Protein AF-A0A483AC85-F1 (afdb_monomer_lite)

Radius of gyration: 26.92 Å; chains: 1; bounding box: 68×58×77 Å

Sequence (486 aa):
MGDYDSNESYTQRDALREAYIDTEINDFSIRAGKQQVVWGTADGIKLLDAINPTDCSEMAQNQMEDSRIPVWMLNTETDTSNGGNWQFIASQSKSSHFAGMGDSSSTTASTHYSISDSGNAFVMKGVDTISGRVNGMINVVPALGSVSSAFQSNGNTNGMTMADVNDFMTGTNAGEVDQRANFAGICNAVAGLTTNAACMEHITNQATTHNGGGANVGANNANAQNLFSDTALAQWNTGKDNATQVFHYMPNATFATFDQFVGVTSKYVVDHDSTPVLSARYKNTTSDGLNYSMNVIHDNDTNPYIDTYWTNSADGSVLEETASTSAGGVYVTNNLGDGNTVGGSAGGGNAVFNMVEKLNKITQLGGSFDTANLGAIVLRGEALYQKDVMSPIVTRKDASEVDLNHGFLVNALKMVKGNRFKYVLGADMTVLTNMMVSAQFIQDRNLDYVNTGDKDATNWKYTADQATIHLTNNLNKAEKNKEFGS

Foldseek 3Di:
DDPPDQDDAQFLSPPPQDDWDWDADPQKIKIWFWYADQDDDDPPDRFVRQQFAFAPLDPDDDDRVSRTGTWTKIKIKGADPQRKIKIKMWTWAAAHHFQLDPDWQADWDLFDQVSQNVVRPDHFQLSCCPRNQANHPQNVLSLLLLLLQLVLLLPQALVQQQDFQQCLAVLHGPPDPSSSLSCLQLADDDPNRSGHQLQSQCLSQHQGGHNRPPRRGRSNCVSSYQAGDDNHSVVLVVCLQWPAGLCSLARQATSSQSQQSHSETETEAEDEDGRIKIKMKMWDADPQAKTKMKMKIWGFRSHKDKAKFKAKPPPRHTWDFDWDADPVRPGIYTATHPSQCAGSNDPDIHMYIYIYIYTHTKMKIKMKIWGPDPPQKIKIKMKMKIWFDWFWKAWSAALVRCHSNRPNDNVGTDTGTFMKMKMKIKMWGDPDPPDIDIKMKIKIATPPWDADDDSVDNTGMTTADSRHQTSRRSGHGDDRIDIDID

Structure (mmCIF, N/CA/C/O backbone):
data_AF-A0A483AC85-F1
#
_entry.id   AF-A0A483AC85-F1
#
loop_
_atom_site.group_PDB
_atom_site.id
_atom_site.type_symbol
_atom_site.label_atom_id
_atom_site.label_alt_id
_atom_site.label_comp_id
_atom_site.label_asym_id
_atom_site.label_entity_id
_atom_site.label_seq_id
_atom_site.pdbx_PDB_ins_code
_atom_site.Cartn_x
_atom_site.Cartn_y
_atom_site.Cartn_z
_atom_site.occupancy
_atom_site.B_iso_or_equiv
_atom_site.auth_seq_id
_atom_site.auth_comp_id
_atom_site.auth_asym_id
_atom_site.auth_atom_id
_atom_site.pdbx_PDB_model_num
ATOM 1 N N . MET A 1 1 ? 22.292 -1.952 16.194 1.00 28.67 1 MET A N 1
ATOM 2 C CA . MET A 1 1 ? 22.326 -1.671 17.642 1.00 28.67 1 MET A CA 1
ATOM 3 C C . MET A 1 1 ? 21.276 -0.598 17.851 1.00 28.67 1 MET A C 1
ATOM 5 O O . MET A 1 1 ? 21.547 0.537 17.490 1.00 28.67 1 MET A O 1
ATOM 9 N N . GLY A 1 2 ? 20.047 -1.000 18.183 1.00 43.19 2 GLY A N 1
ATOM 10 C CA . GLY A 1 2 ? 18.898 -0.095 18.267 1.00 43.19 2 GLY A CA 1
ATOM 11 C C . GLY A 1 2 ? 18.870 0.612 19.615 1.00 43.19 2 GLY A C 1
ATOM 12 O O . GLY A 1 2 ? 19.149 -0.026 20.631 1.00 43.19 2 GLY A O 1
ATOM 13 N N . ASP A 1 3 ? 18.555 1.905 19.602 1.00 41.94 3 ASP A N 1
ATOM 14 C CA . ASP A 1 3 ? 18.134 2.663 20.783 1.00 41.94 3 ASP A CA 1
ATOM 15 C C . ASP A 1 3 ? 16.764 2.132 21.225 1.00 41.94 3 ASP A C 1
ATOM 17 O O . ASP A 1 3 ? 15.724 2.724 20.966 1.00 41.94 3 ASP A O 1
ATOM 21 N N . TYR A 1 4 ? 16.745 0.952 21.838 1.00 54.47 4 TYR A N 1
ATOM 22 C CA . TYR A 1 4 ? 15.553 0.468 22.517 1.00 54.47 4 TYR A CA 1
ATOM 23 C C . TYR A 1 4 ? 15.566 1.052 23.926 1.00 54.47 4 TYR A C 1
ATOM 25 O O . TYR A 1 4 ? 16.209 0.508 24.826 1.00 54.47 4 TYR A O 1
ATOM 33 N N . ASP A 1 5 ? 14.897 2.192 24.097 1.00 55.06 5 ASP A N 1
ATOM 34 C CA . ASP A 1 5 ? 14.639 2.750 25.420 1.00 55.06 5 ASP A CA 1
ATOM 35 C C . ASP A 1 5 ? 13.734 1.783 26.201 1.00 55.06 5 ASP A C 1
ATOM 37 O O . ASP A 1 5 ? 12.747 1.247 25.692 1.00 55.06 5 ASP A O 1
ATOM 41 N N . SER A 1 6 ? 14.094 1.532 27.455 1.00 57.44 6 SER A N 1
ATOM 42 C CA . SER A 1 6 ? 13.319 0.697 28.367 1.00 57.44 6 SER A CA 1
ATOM 43 C C . SER A 1 6 ? 11.983 1.327 28.777 1.00 57.44 6 SER A C 1
ATOM 45 O O . SER A 1 6 ? 11.193 0.635 29.407 1.00 57.44 6 SER A O 1
ATOM 47 N N . ASN A 1 7 ? 11.744 2.610 28.462 1.00 66.19 7 ASN A N 1
ATOM 48 C CA . ASN A 1 7 ? 10.571 3.381 28.894 1.00 66.19 7 ASN A CA 1
ATOM 49 C C . ASN A 1 7 ? 9.908 4.181 27.754 1.00 66.19 7 ASN A C 1
ATOM 51 O O . ASN A 1 7 ? 9.673 5.387 27.875 1.00 66.19 7 ASN A O 1
ATOM 55 N N . GLU A 1 8 ? 9.594 3.529 26.639 1.00 75.00 8 GLU A N 1
ATOM 56 C CA . GLU A 1 8 ? 8.889 4.182 25.534 1.00 75.00 8 GLU A CA 1
ATOM 57 C C . GLU A 1 8 ? 7.401 4.395 25.867 1.00 75.00 8 GLU A C 1
ATOM 59 O O . GLU A 1 8 ? 6.689 3.479 26.273 1.00 75.00 8 GLU A O 1
ATOM 64 N N . SER A 1 9 ? 6.917 5.633 25.734 1.00 76.56 9 SER A N 1
ATOM 65 C CA . SER A 1 9 ? 5.514 5.961 26.016 1.00 76.56 9 SER A CA 1
ATOM 66 C C . SER A 1 9 ? 4.583 5.439 24.923 1.00 76.56 9 SER A C 1
ATOM 68 O O . SER A 1 9 ? 4.908 5.522 23.745 1.00 76.56 9 SER A O 1
ATOM 70 N N . TYR A 1 10 ? 3.378 5.013 25.306 1.00 78.69 10 TYR A N 1
ATOM 71 C CA . TYR A 1 10 ? 2.365 4.450 24.402 1.00 78.69 10 TYR A CA 1
ATOM 72 C C . TYR A 1 10 ? 2.801 3.173 23.665 1.00 78.69 10 TYR A C 1
ATOM 74 O O . TYR A 1 10 ? 2.290 2.872 22.589 1.00 78.69 10 TYR A O 1
ATOM 82 N N . THR A 1 11 ? 3.680 2.390 24.285 1.00 78.44 11 THR A N 1
ATOM 83 C CA . THR A 1 11 ? 4.000 1.010 23.898 1.00 78.44 11 THR A CA 1
ATOM 84 C C . THR A 1 11 ? 3.819 0.091 25.105 1.00 78.44 11 THR A C 1
ATOM 86 O O . THR A 1 11 ? 3.466 0.533 26.205 1.00 78.44 11 THR A O 1
ATOM 89 N N . GLN A 1 12 ? 4.073 -1.206 24.948 1.00 74.56 12 GLN A N 1
ATOM 90 C CA . GLN A 1 12 ? 4.063 -2.138 26.077 1.00 74.56 12 GLN A CA 1
ATOM 91 C C . GLN A 1 12 ? 5.103 -1.796 27.152 1.00 74.56 12 GLN A C 1
ATOM 93 O O . GLN A 1 12 ? 4.913 -2.159 28.315 1.00 74.56 12 GLN A O 1
ATOM 98 N N . ARG A 1 13 ? 6.155 -1.056 26.782 1.00 78.12 13 ARG A N 1
ATOM 99 C CA . ARG A 1 13 ? 7.270 -0.642 27.648 1.00 78.12 13 ARG A CA 1
ATOM 100 C C . ARG A 1 13 ? 6.996 0.660 28.403 1.00 78.12 13 ARG A C 1
ATOM 102 O O . ARG A 1 13 ? 7.881 1.180 29.074 1.00 78.12 13 ARG A O 1
ATOM 109 N N . ASP A 1 14 ? 5.780 1.188 28.316 1.00 81.00 14 ASP A N 1
ATOM 110 C CA . ASP A 1 14 ? 5.407 2.418 29.000 1.00 81.00 14 ASP A CA 1
ATOM 111 C C . ASP A 1 14 ? 5.439 2.237 30.525 1.00 81.00 14 ASP A C 1
ATOM 113 O O . ASP A 1 14 ? 4.661 1.471 31.099 1.00 81.00 14 ASP A O 1
ATOM 117 N N . ALA A 1 15 ? 6.327 2.977 31.192 1.00 82.44 15 ALA A N 1
ATOM 118 C CA . ALA A 1 15 ? 6.498 2.920 32.641 1.00 82.44 15 ALA A CA 1
ATOM 119 C C . ALA A 1 15 ? 5.244 3.355 33.421 1.00 82.44 15 ALA A C 1
ATOM 121 O O . ALA A 1 15 ? 5.059 2.942 34.567 1.00 82.44 15 ALA A O 1
ATOM 122 N N . LEU A 1 16 ? 4.382 4.191 32.828 1.00 86.50 16 LEU A N 1
ATOM 123 C CA . LEU A 1 16 ? 3.152 4.667 33.452 1.00 86.50 16 LEU A CA 1
ATOM 124 C C . LEU A 1 16 ? 1.940 4.094 32.723 1.00 86.50 16 LEU A C 1
ATOM 126 O O . LEU A 1 16 ? 1.344 4.756 31.874 1.00 86.50 16 LEU A O 1
ATOM 130 N N . ARG A 1 17 ? 1.542 2.873 33.080 1.00 87.44 17 ARG A N 1
ATOM 131 C CA . ARG A 1 17 ? 0.379 2.222 32.464 1.00 87.44 17 ARG A CA 1
ATOM 132 C C . ARG A 1 17 ? -0.955 2.730 33.004 1.00 87.44 17 ARG A C 1
ATOM 134 O O . ARG A 1 17 ? -1.887 2.905 32.229 1.00 87.44 17 ARG A O 1
ATOM 141 N N . GLU A 1 18 ? -1.044 3.028 34.296 1.00 90.38 18 GLU A N 1
ATOM 142 C CA . GLU A 1 18 ? -2.276 3.526 34.914 1.00 90.38 18 GLU A CA 1
ATOM 143 C C . GLU A 1 18 ? -1.994 4.664 35.896 1.00 90.38 18 GLU A C 1
ATOM 145 O O . GLU A 1 18 ? -1.106 4.579 36.743 1.00 90.38 18 GLU A O 1
ATOM 150 N N . ALA A 1 19 ? -2.752 5.750 35.761 1.00 94.69 19 ALA A N 1
ATOM 151 C CA . ALA A 1 19 ? -2.734 6.900 36.656 1.00 94.69 19 ALA A CA 1
ATOM 152 C C . ALA A 1 19 ? -4.064 7.638 36.536 1.00 94.69 19 ALA A C 1
ATOM 154 O O . ALA A 1 19 ? -4.281 8.383 35.578 1.00 94.69 19 ALA A O 1
ATOM 155 N N . TYR A 1 20 ? -4.957 7.432 37.499 1.00 95.56 20 TYR A N 1
ATOM 156 C CA . TYR A 1 20 ? -6.300 7.996 37.463 1.00 95.56 20 TYR A CA 1
ATOM 157 C C . TYR A 1 20 ? -6.810 8.370 38.853 1.00 95.56 20 TYR A C 1
ATOM 159 O O . TYR A 1 20 ? -6.280 7.938 39.878 1.00 95.56 20 TYR A O 1
ATOM 167 N N . ILE A 1 21 ? -7.844 9.206 38.861 1.00 95.56 21 ILE A N 1
ATOM 168 C CA . ILE A 1 21 ? -8.606 9.586 40.045 1.00 95.56 21 ILE A CA 1
ATOM 169 C C . ILE A 1 21 ? -10.037 9.100 39.847 1.00 95.56 21 ILE A C 1
ATOM 171 O O . ILE A 1 21 ? -10.634 9.355 38.798 1.00 95.56 21 ILE A O 1
ATOM 175 N N . ASP A 1 22 ? -10.564 8.451 40.881 1.00 96.06 22 ASP A N 1
ATOM 176 C CA . ASP A 1 22 ? -11.950 8.007 40.963 1.00 96.06 22 ASP A CA 1
ATOM 177 C C . ASP A 1 22 ? -12.739 8.932 41.891 1.00 96.06 22 ASP A C 1
ATOM 179 O O . ASP A 1 22 ? -12.272 9.319 42.966 1.00 96.06 22 ASP A O 1
ATOM 183 N N . THR A 1 23 ? -13.948 9.296 41.479 1.00 95.69 23 THR A N 1
ATOM 184 C CA . THR A 1 23 ? -14.898 10.042 42.302 1.00 95.69 23 THR A CA 1
ATOM 185 C C . THR A 1 23 ? -16.325 9.609 41.994 1.00 95.69 23 THR A C 1
ATOM 187 O O . THR A 1 23 ? -16.600 9.043 40.939 1.00 95.69 23 THR A O 1
ATOM 190 N N . GLU A 1 24 ? -17.235 9.879 42.919 1.00 94.25 24 GLU A N 1
ATOM 191 C CA . GLU A 1 24 ? -18.652 9.577 42.770 1.00 94.25 24 GLU A CA 1
ATOM 192 C C . GLU A 1 24 ? -19.457 10.856 43.000 1.00 94.25 24 GLU A C 1
ATOM 194 O O . GLU A 1 24 ? -19.288 11.535 44.017 1.00 94.25 24 GLU A O 1
ATOM 199 N N . ILE A 1 25 ? -20.289 11.230 42.027 1.00 92.56 25 ILE A N 1
ATOM 200 C CA . ILE A 1 25 ? -21.080 12.463 42.060 1.00 92.56 25 ILE A CA 1
ATOM 201 C C . ILE A 1 25 ? -22.480 12.158 41.529 1.00 92.56 25 ILE A C 1
ATOM 203 O O . ILE A 1 25 ? -22.630 11.836 40.357 1.00 92.56 25 ILE A O 1
ATOM 207 N N . ASN A 1 26 ? -23.511 12.340 42.360 1.00 89.81 26 ASN A N 1
ATOM 208 C CA . ASN A 1 26 ? -24.923 12.186 41.974 1.00 89.81 26 ASN A CA 1
ATOM 209 C C . ASN A 1 26 ? -25.222 10.851 41.255 1.00 89.81 26 ASN A C 1
ATOM 211 O O . ASN A 1 26 ? -25.798 10.867 40.170 1.00 89.81 26 ASN A O 1
ATOM 215 N N . ASP A 1 27 ? -24.795 9.723 41.833 1.00 90.25 27 ASP A N 1
ATOM 216 C CA . ASP A 1 27 ? -24.953 8.365 41.276 1.00 90.25 27 ASP A CA 1
ATOM 217 C C . ASP A 1 27 ? -24.183 8.107 39.960 1.00 90.25 27 ASP A C 1
ATOM 219 O O . ASP A 1 27 ? -24.434 7.125 39.253 1.00 90.25 27 ASP A O 1
ATOM 223 N N . PHE A 1 28 ? -23.226 8.979 39.624 1.00 94.25 28 PHE A N 1
ATOM 224 C CA . PHE A 1 28 ? -22.227 8.727 38.588 1.00 94.25 28 PHE A CA 1
ATOM 225 C C . PHE A 1 28 ? -20.891 8.360 39.219 1.00 94.25 28 PHE A C 1
ATOM 227 O O . PHE A 1 28 ? -20.323 9.151 39.975 1.00 94.25 28 PHE A O 1
ATOM 234 N N . SER A 1 29 ? -20.351 7.208 38.832 1.00 96.25 29 SER A N 1
ATOM 235 C CA . SER A 1 29 ? -18.945 6.874 39.040 1.00 96.25 29 SER A CA 1
ATOM 236 C C . SER A 1 29 ? -18.124 7.500 37.918 1.00 96.25 29 SER A C 1
ATOM 238 O O . SER A 1 29 ? -18.430 7.321 36.740 1.00 96.25 29 SER A O 1
ATOM 240 N N . ILE A 1 30 ? -17.109 8.281 38.269 1.00 97.06 30 ILE A N 1
ATOM 241 C CA . ILE A 1 30 ? -16.273 9.014 37.322 1.00 97.06 30 ILE A CA 1
ATOM 242 C C . ILE A 1 30 ? -14.818 8.626 37.560 1.00 97.06 30 ILE A C 1
ATOM 244 O O . ILE A 1 30 ? -14.280 8.868 38.639 1.00 97.06 30 ILE A O 1
ATOM 248 N N . ARG A 1 31 ? -14.166 8.107 36.518 1.00 97.44 31 ARG A N 1
ATOM 249 C CA . ARG A 1 31 ? -12.727 7.851 36.471 1.00 97.44 31 ARG A CA 1
ATOM 250 C C . ARG A 1 31 ? -12.073 8.733 35.420 1.00 97.44 31 ARG A C 1
ATOM 252 O O . ARG A 1 31 ? -12.373 8.625 34.230 1.00 97.44 31 ARG A O 1
ATOM 259 N N . ALA A 1 32 ? -11.138 9.577 35.840 1.00 97.12 32 ALA A N 1
ATOM 260 C CA . ALA A 1 32 ? -10.384 10.452 34.948 1.00 97.12 32 ALA A CA 1
ATOM 261 C C . ALA A 1 32 ? -8.882 10.182 35.068 1.00 97.12 32 ALA A C 1
ATOM 263 O O . ALA A 1 32 ? -8.320 10.247 36.162 1.00 97.12 32 ALA A O 1
ATOM 264 N N . GLY A 1 33 ? -8.223 9.903 33.943 1.00 96.38 33 GLY A N 1
ATOM 265 C CA . GLY A 1 33 ? -6.782 9.654 33.906 1.00 96.38 33 GLY A CA 1
ATOM 266 C C . GLY A 1 33 ? -6.359 8.668 32.824 1.00 96.38 33 GLY A C 1
ATOM 267 O O . GLY A 1 33 ? -7.140 8.345 31.928 1.00 96.38 33 GLY A O 1
ATOM 268 N N . LYS A 1 34 ? -5.112 8.205 32.901 1.00 95.31 34 LYS A N 1
ATOM 269 C CA . LYS A 1 34 ? -4.565 7.164 32.030 1.00 95.31 34 LYS A CA 1
ATOM 270 C C . LYS A 1 34 ? -5.014 5.798 32.534 1.00 95.31 34 LYS A C 1
ATOM 272 O O . LYS A 1 34 ? -4.749 5.455 33.685 1.00 95.31 34 LYS A O 1
ATOM 277 N N . GLN A 1 35 ? -5.730 5.062 31.694 1.00 93.31 35 GLN A N 1
ATOM 278 C CA . GLN A 1 35 ? -6.393 3.811 32.066 1.00 93.31 35 GLN A CA 1
ATOM 279 C C . GLN A 1 35 ? -6.644 2.935 30.829 1.00 93.31 35 GLN A C 1
ATOM 281 O O . GLN A 1 35 ? -6.455 3.362 29.682 1.00 93.31 35 GLN A O 1
ATOM 286 N N . GLN A 1 36 ? -7.093 1.707 31.075 1.00 90.56 36 GLN A N 1
ATOM 287 C CA . GLN A 1 36 ? -7.540 0.762 30.057 1.00 90.56 36 GLN A CA 1
ATOM 288 C C . GLN A 1 36 ? -9.007 0.396 30.294 1.00 90.56 36 GLN A C 1
ATOM 290 O O . GLN A 1 36 ? -9.450 0.292 31.436 1.00 90.56 36 GLN A O 1
ATOM 295 N N . VAL A 1 37 ? -9.758 0.198 29.214 1.00 89.62 37 VAL A N 1
ATOM 296 C CA . VAL A 1 37 ? -11.157 -0.226 29.247 1.00 89.62 37 VAL A CA 1
ATOM 297 C C . VAL A 1 37 ? -11.317 -1.477 28.397 1.00 89.62 37 VAL A C 1
ATOM 299 O O . VAL A 1 37 ? -10.877 -1.535 27.251 1.00 89.62 37 VAL A O 1
ATOM 302 N N . VAL A 1 38 ? -11.979 -2.474 28.979 1.00 87.75 38 VAL A N 1
ATOM 303 C CA . VAL A 1 38 ? -12.260 -3.761 28.344 1.00 87.75 38 VAL A CA 1
ATOM 304 C C . VAL A 1 38 ? -13.768 -3.924 28.220 1.00 87.75 38 VAL A C 1
ATOM 306 O O . VAL A 1 38 ? -14.510 -3.842 29.206 1.00 87.75 38 VAL A O 1
ATOM 309 N N . TRP A 1 39 ? -14.228 -4.115 26.991 1.00 87.44 39 TRP A N 1
ATOM 310 C CA . TRP A 1 39 ? -15.631 -4.353 26.658 1.00 87.44 39 TRP A CA 1
ATOM 311 C C . TRP A 1 39 ? -15.868 -5.758 26.112 1.00 87.44 39 TRP A C 1
ATOM 313 O O . TRP A 1 39 ? -16.987 -6.255 26.229 1.00 87.44 39 TRP A O 1
ATOM 323 N N . GLY A 1 40 ? -14.836 -6.376 25.540 1.00 77.75 40 GLY A N 1
ATOM 324 C CA . GLY A 1 40 ? -14.834 -7.760 25.104 1.00 77.75 40 GLY A CA 1
ATOM 325 C C . GLY A 1 40 ? -14.760 -8.743 26.271 1.00 77.75 40 GLY A C 1
ATOM 326 O O . GLY A 1 40 ? -14.269 -8.458 27.360 1.00 77.75 40 GLY A O 1
ATOM 327 N N . THR A 1 41 ? -15.277 -9.924 25.999 1.00 70.94 41 THR A N 1
ATOM 328 C CA . THR A 1 41 ? -15.387 -11.112 26.849 1.00 70.94 41 THR A CA 1
ATOM 329 C C . THR A 1 41 ? -14.900 -12.367 26.119 1.00 70.94 41 THR A C 1
ATOM 331 O O . THR A 1 41 ? -14.647 -13.383 26.765 1.00 70.94 41 THR A O 1
ATOM 334 N N . ALA A 1 42 ? -14.774 -12.306 24.789 1.00 63.16 42 ALA A N 1
ATOM 335 C CA . ALA A 1 42 ? -14.264 -13.383 23.955 1.00 63.16 42 ALA A CA 1
ATOM 336 C C . ALA A 1 42 ? -12.763 -13.622 24.163 1.00 63.16 42 ALA A C 1
ATOM 338 O O . ALA A 1 42 ? -11.972 -12.683 24.259 1.00 63.16 42 ALA A O 1
ATOM 339 N N . ASP A 1 43 ? -12.381 -14.898 24.189 1.00 59.44 43 ASP A N 1
ATOM 340 C CA . ASP A 1 43 ? -10.986 -15.325 24.258 1.00 59.44 43 ASP A CA 1
ATOM 341 C C . ASP A 1 43 ? -10.365 -15.365 22.847 1.00 59.44 43 ASP A C 1
ATOM 343 O O . ASP A 1 43 ? -11.032 -15.661 21.854 1.00 59.44 43 ASP A O 1
ATOM 347 N N . GLY A 1 44 ? -9.082 -15.032 22.733 1.00 58.84 44 GLY A N 1
ATOM 348 C CA . GLY A 1 44 ? -8.321 -15.106 21.480 1.00 58.84 44 GLY A CA 1
ATOM 349 C C . GLY A 1 44 ? -8.565 -14.004 20.432 1.00 58.84 44 GLY A C 1
ATOM 350 O O . GLY A 1 44 ? -7.803 -13.937 19.466 1.00 58.84 44 GLY A O 1
ATOM 351 N N . ILE A 1 45 ? -9.553 -13.108 20.585 1.00 68.62 45 ILE A N 1
ATOM 352 C CA . ILE A 1 45 ? -9.740 -11.944 19.692 1.00 68.62 45 ILE A CA 1
ATOM 353 C C . ILE A 1 45 ? -10.242 -10.693 20.431 1.00 68.62 45 ILE A C 1
ATOM 355 O O . ILE A 1 45 ? -11.178 -10.741 21.220 1.00 68.62 45 ILE A O 1
ATOM 359 N N . LYS A 1 46 ? -9.651 -9.531 20.119 1.00 74.25 46 LYS A N 1
ATOM 360 C CA . LYS A 1 46 ? -10.157 -8.216 20.544 1.00 74.25 46 LYS A CA 1
ATOM 361 C C . LYS A 1 46 ? -11.246 -7.773 19.571 1.00 74.25 46 LYS A C 1
ATOM 363 O O . LYS A 1 46 ? -10.936 -7.235 18.508 1.00 74.25 46 LYS A O 1
ATOM 368 N N . LEU A 1 47 ? -12.510 -8.043 19.903 1.00 80.69 47 LEU A N 1
ATOM 369 C CA . LEU A 1 47 ? -13.644 -7.609 19.082 1.00 80.69 47 LEU A CA 1
ATOM 370 C C . LEU A 1 47 ? -14.199 -6.270 19.569 1.00 80.69 47 LEU A C 1
ATOM 372 O O . LEU A 1 47 ? -14.073 -5.262 18.887 1.00 80.69 47 LEU A O 1
ATOM 376 N N . LEU A 1 48 ? -14.779 -6.247 20.769 1.00 85.81 48 LEU A N 1
ATOM 377 C CA . LEU A 1 48 ? -15.388 -5.042 21.343 1.00 85.81 48 LEU A CA 1
ATOM 378 C C . LEU A 1 48 ? -14.364 -4.106 22.010 1.00 85.81 48 LEU A C 1
ATOM 380 O O . LEU A 1 48 ? -14.698 -2.972 22.350 1.00 85.81 48 LEU A O 1
ATOM 384 N N . ASP A 1 49 ? -13.115 -4.556 22.150 1.00 82.44 49 ASP A N 1
ATOM 385 C CA . ASP A 1 49 ? -11.987 -3.806 22.712 1.00 82.44 49 ASP A CA 1
ATOM 386 C C . ASP A 1 49 ? -11.347 -2.866 21.681 1.00 82.44 49 ASP A C 1
ATOM 388 O O . ASP A 1 49 ? -10.183 -3.024 21.316 1.00 82.44 49 ASP A O 1
ATOM 392 N N . ALA A 1 50 ? -12.115 -1.895 21.189 1.00 84.38 50 ALA A N 1
ATOM 393 C CA . ALA A 1 50 ? -11.642 -0.952 20.171 1.00 84.38 50 ALA A CA 1
ATOM 394 C C . ALA A 1 50 ? -11.176 0.406 20.735 1.00 84.38 50 ALA A C 1
ATOM 396 O O . ALA A 1 50 ? -10.551 1.178 20.018 1.00 84.38 50 ALA A O 1
ATOM 397 N N . ILE A 1 51 ? -11.453 0.704 22.013 1.00 88.81 51 ILE A N 1
ATOM 398 C CA . ILE A 1 51 ? -11.124 2.003 22.637 1.00 88.81 51 ILE A CA 1
ATOM 399 C C . ILE A 1 51 ? -9.617 2.164 22.857 1.00 88.81 51 ILE A C 1
ATOM 401 O O . ILE A 1 51 ? -9.061 3.242 22.647 1.00 88.81 51 ILE A O 1
ATOM 405 N N . ASN A 1 52 ? -8.960 1.107 23.335 1.00 91.31 52 ASN A N 1
ATOM 406 C CA . ASN A 1 52 ? -7.525 1.109 23.580 1.00 91.31 52 ASN A CA 1
ATOM 407 C C . ASN A 1 52 ? -6.787 0.586 22.340 1.00 91.31 52 ASN A C 1
ATOM 409 O O . ASN A 1 52 ? -7.073 -0.534 21.907 1.00 91.31 52 ASN A O 1
ATOM 413 N N . PRO A 1 53 ? -5.803 1.331 21.804 1.00 91.94 53 PRO A N 1
ATOM 414 C CA . PRO A 1 53 ? -4.948 0.829 20.736 1.00 91.94 53 PRO A CA 1
ATOM 415 C C . PRO A 1 53 ? -4.156 -0.401 21.182 1.00 91.94 53 PRO A C 1
ATOM 417 O O . PRO A 1 53 ? -4.022 -0.679 22.378 1.00 91.94 53 PRO A O 1
ATOM 420 N N . THR A 1 54 ? -3.608 -1.139 20.222 1.00 89.25 54 THR A N 1
ATOM 421 C CA . THR A 1 54 ? -2.805 -2.333 20.501 1.00 89.25 54 THR A CA 1
ATOM 422 C C . THR A 1 54 ? -1.372 -2.139 20.034 1.00 89.25 54 THR A C 1
ATOM 424 O O . THR A 1 54 ? -1.115 -1.627 18.949 1.00 89.25 54 THR A O 1
ATOM 427 N N . ASP A 1 55 ? -0.426 -2.566 20.854 1.00 88.06 55 ASP A N 1
ATOM 428 C CA . ASP A 1 55 ? 0.966 -2.693 20.454 1.00 88.06 55 ASP A CA 1
ATOM 429 C C . ASP A 1 55 ? 1.176 -4.047 19.769 1.00 88.06 55 ASP A C 1
ATOM 431 O O . ASP A 1 55 ? 1.017 -5.105 20.385 1.00 88.06 55 ASP A O 1
ATOM 435 N N . CYS A 1 56 ? 1.501 -3.983 18.481 1.00 84.38 56 CYS A N 1
ATOM 436 C CA . CYS A 1 56 ? 1.671 -5.109 17.574 1.00 84.38 56 CYS A CA 1
ATOM 437 C C . CYS A 1 56 ? 3.146 -5.359 17.203 1.00 84.38 56 CYS A C 1
ATOM 439 O O . CYS A 1 56 ? 3.415 -6.053 16.220 1.00 84.38 56 CYS A O 1
ATOM 441 N N . SER A 1 57 ? 4.101 -4.786 17.942 1.00 76.50 57 SER A N 1
ATOM 442 C CA . SER A 1 57 ? 5.540 -4.968 17.690 1.00 76.50 57 SER A CA 1
ATOM 443 C C . SER A 1 57 ? 6.053 -6.375 18.044 1.00 76.50 57 SER A C 1
ATOM 445 O O . SER A 1 57 ? 7.084 -6.810 17.531 1.00 76.50 57 SER A O 1
ATOM 447 N N . GLU A 1 58 ? 5.316 -7.132 18.864 1.00 72.06 58 GLU A N 1
ATOM 448 C CA . GLU A 1 58 ? 5.722 -8.455 19.350 1.00 72.06 58 GLU A CA 1
ATOM 449 C C . GLU A 1 58 ? 4.769 -9.566 18.868 1.00 72.06 58 GLU A C 1
ATOM 451 O O . GLU A 1 58 ? 3.552 -9.476 19.005 1.00 72.06 58 GLU A O 1
ATOM 456 N N . MET A 1 59 ? 5.323 -10.639 18.281 1.00 56.56 59 MET A N 1
ATOM 457 C CA . MET A 1 59 ? 4.547 -11.600 17.476 1.00 56.56 59 MET A CA 1
ATOM 458 C C . MET A 1 59 ? 3.786 -12.675 18.280 1.00 56.56 59 MET A C 1
ATOM 460 O O . MET A 1 59 ? 2.811 -13.207 17.755 1.00 56.56 59 MET A O 1
ATOM 464 N N . ALA A 1 60 ? 4.211 -13.068 19.496 1.00 54.19 60 ALA A N 1
ATOM 465 C CA . ALA A 1 60 ? 3.615 -14.258 20.141 1.00 54.19 60 ALA A CA 1
ATOM 466 C C . ALA A 1 60 ? 3.827 -14.473 21.662 1.00 54.19 60 ALA A C 1
ATOM 468 O O . ALA A 1 60 ? 3.645 -15.603 22.110 1.00 54.19 60 ALA A O 1
ATOM 469 N N . GLN A 1 61 ? 4.230 -13.487 22.476 1.00 51.00 61 GLN A N 1
ATOM 470 C CA . GLN A 1 61 ? 4.501 -13.753 23.912 1.00 51.00 61 GLN A CA 1
ATOM 471 C C . GLN A 1 61 ? 3.665 -12.967 24.923 1.00 51.00 61 GLN A C 1
ATOM 473 O O . GLN A 1 61 ? 3.660 -13.346 26.093 1.00 51.00 61 GLN A O 1
ATOM 478 N N . ASN A 1 62 ? 2.898 -11.965 24.497 1.00 56.12 62 ASN A N 1
ATOM 479 C CA . ASN A 1 62 ? 2.170 -11.122 25.442 1.00 56.12 62 ASN A CA 1
ATOM 480 C C . ASN A 1 62 ? 0.708 -11.538 25.521 1.00 56.12 62 ASN A C 1
ATOM 482 O O . ASN A 1 62 ? 0.075 -11.847 24.508 1.00 56.12 62 ASN A O 1
ATOM 486 N N . GLN A 1 63 ? 0.172 -11.551 26.742 1.00 58.72 63 GLN A N 1
ATOM 487 C CA . GLN A 1 63 ? -1.261 -11.712 26.927 1.00 58.72 63 GLN A CA 1
ATOM 488 C C . GLN A 1 63 ? -1.972 -10.563 26.199 1.00 58.72 63 GLN A C 1
ATOM 490 O O . GLN A 1 63 ? -1.452 -9.448 26.082 1.00 58.72 63 GLN A O 1
ATOM 495 N N . MET A 1 64 ? -3.178 -10.814 25.687 1.00 63.75 64 MET A N 1
ATOM 496 C CA . MET A 1 64 ? -3.941 -9.787 24.962 1.00 63.75 64 MET A CA 1
ATOM 497 C C . MET A 1 64 ? -4.164 -8.532 25.817 1.00 63.75 64 MET A C 1
ATOM 499 O O . MET A 1 64 ? -4.252 -7.427 25.281 1.00 63.75 64 MET A O 1
ATOM 503 N N . GLU A 1 65 ? -4.199 -8.702 27.136 1.00 64.88 65 GLU A N 1
ATOM 504 C CA . GLU A 1 65 ? -4.237 -7.625 28.116 1.00 64.88 65 GLU A CA 1
ATOM 505 C C . GLU A 1 65 ? -2.979 -6.754 28.105 1.00 64.88 65 GLU A C 1
ATOM 507 O O . GLU A 1 65 ? -3.092 -5.537 27.974 1.00 64.88 65 GLU A O 1
ATOM 512 N N . ASP A 1 66 ? -1.794 -7.359 28.118 1.00 71.12 66 ASP A N 1
ATOM 513 C CA . ASP A 1 66 ? -0.521 -6.631 28.149 1.00 71.12 66 ASP A CA 1
ATOM 514 C C . ASP A 1 66 ? -0.301 -5.801 26.877 1.00 71.12 66 ASP A C 1
ATOM 516 O O . ASP A 1 66 ? 0.229 -4.687 26.935 1.00 71.12 66 ASP A O 1
ATOM 520 N N . SER A 1 67 ? -0.787 -6.298 25.734 1.00 82.88 67 SER A N 1
ATOM 521 C CA . SER A 1 67 ? -0.681 -5.608 24.441 1.00 82.88 67 SER A CA 1
ATOM 522 C C . SER A 1 67 ? -1.566 -4.363 24.296 1.00 82.88 67 SER A C 1
ATOM 524 O O . SER A 1 67 ? -1.405 -3.619 23.330 1.00 82.88 67 SER A O 1
ATOM 526 N N . ARG A 1 68 ? -2.525 -4.115 25.201 1.00 87.62 68 ARG A N 1
ATOM 527 C CA . ARG A 1 68 ? -3.343 -2.889 25.164 1.00 87.62 68 ARG A CA 1
ATOM 528 C C . ARG A 1 68 ? -2.491 -1.681 25.558 1.00 87.62 68 ARG A C 1
ATOM 530 O O . ARG A 1 68 ? -1.784 -1.716 26.560 1.00 87.62 68 ARG A O 1
ATOM 537 N N . ILE A 1 69 ? -2.603 -0.592 24.803 1.00 90.00 69 ILE A N 1
ATOM 538 C CA . ILE A 1 69 ? -1.950 0.683 25.100 1.00 90.00 69 ILE A CA 1
ATOM 539 C C . ILE A 1 69 ? -2.907 1.531 25.959 1.00 90.00 69 ILE A C 1
ATOM 541 O O . ILE A 1 69 ? -4.002 1.891 25.503 1.00 90.00 69 ILE A O 1
ATOM 545 N N . PRO A 1 70 ? -2.539 1.870 27.208 1.00 91.88 70 PRO A N 1
ATOM 546 C CA . PRO A 1 70 ? -3.356 2.735 28.049 1.00 91.88 70 PRO A CA 1
ATOM 547 C C . PRO A 1 70 ? -3.372 4.165 27.514 1.00 91.88 70 PRO A C 1
ATOM 549 O O . PRO A 1 70 ? -2.333 4.726 27.158 1.00 91.88 70 PRO A O 1
ATOM 552 N N . VAL A 1 71 ? -4.547 4.788 27.513 1.00 94.19 71 VAL A N 1
ATOM 553 C CA . VAL A 1 71 ? -4.723 6.164 27.035 1.00 94.19 71 VAL A CA 1
ATOM 554 C C . VAL A 1 71 ? -5.392 7.013 28.102 1.00 94.19 71 VAL A C 1
ATOM 556 O O . VAL A 1 71 ? -6.082 6.511 28.990 1.00 94.19 71 VAL A O 1
ATOM 559 N N . TRP A 1 72 ? -5.178 8.323 28.028 1.00 96.00 72 TRP A N 1
ATOM 560 C CA . TRP A 1 72 ? -5.903 9.258 28.877 1.00 96.00 72 TRP A CA 1
ATOM 561 C C . TRP A 1 72 ? -7.359 9.323 28.443 1.00 96.00 72 TRP A C 1
ATOM 563 O O . TRP A 1 72 ? -7.653 9.543 27.264 1.00 96.00 72 TRP A O 1
ATOM 573 N N . MET A 1 73 ? -8.264 9.162 29.400 1.00 96.75 73 MET A N 1
ATOM 574 C CA . MET A 1 73 ? -9.693 9.233 29.148 1.00 96.75 73 MET A CA 1
ATOM 575 C C . MET A 1 73 ? -10.481 9.664 30.380 1.00 96.75 73 MET A C 1
ATOM 577 O O . MET A 1 73 ? -10.034 9.515 31.523 1.00 96.75 73 MET A O 1
ATOM 581 N N . LEU A 1 74 ? -11.671 10.185 30.108 1.00 97.31 74 LEU A N 1
ATOM 582 C CA . LEU A 1 74 ? -12.755 10.341 31.060 1.00 97.31 74 LEU A CA 1
ATOM 583 C C . LEU A 1 74 ? -13.726 9.181 30.844 1.00 97.31 74 LEU A C 1
ATOM 585 O O . LEU A 1 74 ? -14.255 9.030 29.746 1.00 97.31 74 LEU A O 1
ATOM 589 N N . ASN A 1 75 ? -13.950 8.390 31.883 1.00 97.44 75 ASN A N 1
ATOM 590 C CA . ASN A 1 75 ? -14.894 7.283 31.907 1.00 97.44 75 ASN A CA 1
ATOM 591 C C . ASN A 1 75 ? -15.963 7.589 32.961 1.00 97.44 75 ASN A C 1
ATOM 593 O O . ASN A 1 75 ? -15.624 7.842 34.118 1.00 97.44 75 ASN A O 1
ATOM 597 N N . THR A 1 76 ? -17.230 7.616 32.560 1.00 97.44 76 THR A N 1
ATOM 598 C CA . THR A 1 76 ? -18.360 7.855 33.458 1.00 97.44 76 THR A CA 1
ATOM 599 C C . THR A 1 76 ? -19.362 6.717 33.368 1.00 97.44 76 THR A C 1
ATOM 601 O O . THR A 1 76 ? -19.761 6.312 32.279 1.00 97.44 76 THR A O 1
ATOM 604 N N . GLU A 1 77 ? -19.788 6.208 34.516 1.00 96.75 77 GLU A N 1
ATOM 605 C CA . GLU A 1 77 ? -20.734 5.101 34.621 1.00 96.75 77 GLU A CA 1
ATOM 606 C C . GLU A 1 77 ? -21.886 5.470 35.556 1.00 96.75 77 GLU A C 1
ATOM 608 O O . GLU A 1 77 ? -21.693 6.198 36.528 1.00 96.75 77 GLU A O 1
ATOM 613 N N . THR A 1 78 ? -23.090 4.979 35.269 1.00 96.50 78 THR A N 1
ATOM 614 C CA . THR A 1 78 ? -24.250 5.130 36.154 1.00 96.50 78 THR A CA 1
ATOM 615 C C . THR A 1 78 ? -25.175 3.929 36.039 1.00 96.50 78 THR A C 1
ATOM 617 O O . THR A 1 78 ? -25.397 3.386 34.949 1.00 96.50 78 THR A O 1
ATOM 620 N N . ASP A 1 79 ? -25.726 3.522 37.176 1.00 95.00 79 ASP A N 1
ATOM 621 C CA . ASP A 1 79 ? -26.668 2.421 37.250 1.00 95.00 79 ASP A CA 1
ATOM 622 C C . ASP A 1 79 ? -28.102 2.924 37.087 1.00 95.00 79 ASP A C 1
ATOM 624 O O . ASP A 1 79 ? -28.520 3.970 37.580 1.00 95.00 79 ASP A O 1
ATOM 628 N N . THR A 1 80 ? -28.889 2.145 36.363 1.00 92.38 80 THR A N 1
ATOM 629 C CA . THR A 1 80 ? -30.309 2.397 36.144 1.00 92.38 80 THR A CA 1
ATOM 630 C C . THR A 1 80 ? -31.136 1.616 37.158 1.00 92.38 80 THR A C 1
ATOM 632 O O . THR A 1 80 ? -30.752 0.544 37.621 1.00 92.38 80 THR A O 1
ATOM 635 N N . SER A 1 81 ? -32.331 2.114 37.475 1.00 88.00 81 SER A N 1
ATOM 636 C CA . SER A 1 81 ? -33.219 1.500 38.475 1.00 88.00 81 SER A CA 1
ATOM 637 C C . SER A 1 81 ? -33.665 0.069 38.147 1.00 88.00 81 SER A C 1
ATOM 639 O O . SER A 1 81 ? -34.158 -0.631 39.027 1.00 88.00 81 SER A O 1
ATOM 641 N N . ASN A 1 82 ? -33.501 -0.372 36.896 1.00 87.88 82 ASN A N 1
ATOM 642 C CA . ASN A 1 82 ? -33.808 -1.729 36.450 1.00 87.88 82 ASN A CA 1
ATOM 643 C C . ASN A 1 82 ? -32.598 -2.685 36.493 1.00 87.88 82 ASN A C 1
ATOM 645 O O . ASN A 1 82 ? -32.696 -3.782 35.952 1.00 87.88 82 ASN A O 1
ATOM 649 N N . GLY A 1 83 ? -31.479 -2.275 37.101 1.00 87.06 83 GLY A N 1
ATOM 650 C CA . GLY A 1 83 ? -30.254 -3.074 37.211 1.00 87.06 83 GLY A CA 1
ATOM 651 C C . GLY A 1 83 ? -29.317 -2.991 36.003 1.00 87.06 83 GLY A C 1
ATOM 652 O O . GLY A 1 83 ? -28.248 -3.596 36.031 1.00 87.06 83 GLY A O 1
ATOM 653 N N . GLY A 1 84 ? -29.678 -2.244 34.954 1.00 93.94 84 GLY A N 1
ATOM 654 C CA . GLY A 1 84 ? -28.775 -1.968 33.839 1.00 93.94 84 GLY A CA 1
ATOM 655 C C . GLY A 1 84 ? -27.745 -0.892 34.178 1.00 93.94 84 GLY A C 1
ATOM 656 O O . GLY A 1 84 ? -27.942 -0.115 35.108 1.00 93.94 84 GLY A O 1
ATOM 657 N N . ASN A 1 85 ? -26.692 -0.788 33.377 1.00 96.56 85 ASN A N 1
ATOM 658 C CA . ASN A 1 85 ? -25.602 0.164 33.570 1.00 96.56 85 ASN A CA 1
ATOM 659 C C . ASN A 1 85 ? -25.283 0.874 32.249 1.00 96.56 85 ASN A C 1
ATOM 661 O O . ASN A 1 85 ? -25.169 0.230 31.201 1.00 96.56 85 ASN A O 1
ATOM 665 N N . TRP A 1 86 ? -25.164 2.198 32.316 1.00 97.12 86 TRP A N 1
ATOM 666 C CA . TRP A 1 86 ? -24.652 3.030 31.234 1.00 97.12 86 TRP A CA 1
ATOM 667 C C . TRP A 1 86 ? -23.206 3.402 31.510 1.00 97.12 86 TRP A C 1
ATOM 669 O O . TRP A 1 86 ? -22.868 3.775 32.628 1.00 97.12 86 TRP A O 1
ATOM 679 N N . GLN A 1 87 ? -22.393 3.382 30.462 1.00 97.06 87 GLN A N 1
ATOM 680 C CA . GLN A 1 87 ? -21.020 3.853 30.467 1.00 97.06 87 GLN A CA 1
ATOM 681 C C . GLN A 1 87 ? -20.798 4.800 29.292 1.00 97.06 87 GLN A C 1
ATOM 683 O O . GLN A 1 87 ? -21.189 4.485 28.168 1.00 97.06 87 GLN A O 1
ATOM 688 N N . PHE A 1 88 ? -20.131 5.922 29.535 1.00 97.12 88 PHE A N 1
ATOM 689 C CA . PHE A 1 88 ? -19.728 6.893 28.526 1.00 97.12 88 PHE A CA 1
ATOM 690 C C . PHE A 1 88 ? -18.236 7.165 28.661 1.00 97.12 88 PHE A C 1
ATOM 692 O O . PHE A 1 88 ? -17.733 7.382 29.763 1.00 97.12 88 PHE A O 1
ATOM 699 N N . ILE A 1 89 ? -17.517 7.157 27.543 1.00 96.75 89 ILE A N 1
ATOM 700 C CA . ILE A 1 89 ? -16.074 7.379 27.529 1.00 96.75 89 ILE A CA 1
ATOM 701 C C . ILE A 1 89 ? -15.736 8.448 26.499 1.00 96.75 89 ILE A C 1
ATOM 703 O O . ILE A 1 89 ? -16.219 8.432 25.366 1.00 96.75 89 ILE A O 1
ATOM 707 N N . ALA A 1 90 ? -14.871 9.369 26.912 1.00 96.50 90 ALA A N 1
ATOM 708 C CA . ALA A 1 90 ? -14.164 10.283 26.034 1.00 96.50 90 ALA A CA 1
ATOM 709 C C . ALA A 1 90 ? -12.659 10.045 26.203 1.00 96.50 90 ALA A C 1
ATOM 711 O O . ALA A 1 90 ? -12.112 10.314 27.276 1.00 96.50 90 ALA A O 1
ATOM 712 N N . SER A 1 91 ? -11.985 9.533 25.173 1.00 94.88 91 SER A N 1
ATOM 713 C CA . SER A 1 91 ? -10.566 9.161 25.236 1.00 94.88 91 SER A CA 1
ATOM 714 C C . SER A 1 91 ? -9.715 9.861 24.183 1.00 94.88 91 SER A C 1
ATOM 716 O O . SER A 1 91 ? -10.205 10.352 23.165 1.00 94.88 91 SER A O 1
ATOM 718 N N . GLN A 1 92 ? -8.407 9.930 24.437 1.00 94.12 92 GLN A N 1
ATOM 719 C CA . GLN A 1 92 ? -7.449 10.368 23.424 1.00 94.12 92 GLN A CA 1
ATOM 720 C C . GLN A 1 92 ? -7.468 9.426 22.214 1.00 94.12 92 GLN A C 1
ATOM 722 O O . GLN A 1 92 ? -7.512 8.208 22.370 1.00 94.12 92 GLN A O 1
ATOM 727 N N . SER A 1 93 ? -7.374 10.010 21.019 1.00 92.06 93 SER A N 1
ATOM 728 C CA . SER A 1 93 ? -7.120 9.282 19.775 1.00 92.06 93 SER A CA 1
ATOM 729 C C . SER A 1 93 ? -5.636 8.942 19.669 1.00 92.06 93 SER A C 1
ATOM 731 O O . SER A 1 93 ? -4.780 9.828 19.772 1.00 92.06 93 SER A O 1
ATOM 733 N N . LYS A 1 94 ? -5.332 7.656 19.494 1.00 92.50 94 LYS A N 1
ATOM 734 C CA . LYS A 1 94 ? -3.979 7.126 19.325 1.00 92.50 94 LYS A CA 1
ATOM 735 C C . LYS A 1 94 ? -4.000 5.968 18.329 1.00 92.50 94 LYS A C 1
ATOM 737 O O . LYS A 1 94 ? -4.953 5.195 18.299 1.00 92.50 94 LYS A O 1
ATOM 742 N N . SER A 1 95 ? -2.936 5.855 17.539 1.00 92.69 95 SER A N 1
ATOM 743 C CA . SER A 1 95 ? -2.706 4.701 16.670 1.00 92.69 95 SER A CA 1
ATOM 744 C C . SER A 1 95 ? -2.284 3.484 17.486 1.00 92.69 95 SER A C 1
ATOM 746 O O . SER A 1 95 ? -1.650 3.615 18.534 1.00 92.69 95 SER A O 1
ATOM 748 N N . SER A 1 96 ? -2.589 2.300 16.967 1.00 91.88 96 SER A N 1
ATOM 749 C CA . SER A 1 96 ? -1.894 1.069 17.332 1.00 91.88 96 SER A CA 1
ATOM 750 C C . SER A 1 96 ? -0.424 1.181 16.919 1.00 91.88 96 SER A C 1
ATOM 752 O O . SER A 1 96 ? -0.098 1.846 15.929 1.00 91.88 96 SER A O 1
ATOM 754 N N . HIS A 1 97 ? 0.465 0.567 17.696 1.00 89.50 97 HIS A N 1
ATOM 755 C CA . HIS A 1 97 ? 1.903 0.612 17.445 1.00 89.50 97 HIS A CA 1
ATOM 756 C C . HIS A 1 97 ? 2.311 -0.578 16.574 1.00 89.50 97 HIS A C 1
ATOM 758 O O . HIS A 1 97 ? 2.050 -1.728 16.925 1.00 89.50 97 HIS A O 1
ATOM 764 N N . PHE A 1 98 ? 2.951 -0.303 15.439 1.00 88.50 98 PHE A N 1
ATOM 765 C CA . PHE A 1 98 ? 3.482 -1.312 14.528 1.00 88.50 98 PHE A CA 1
ATOM 766 C C . PHE A 1 98 ? 4.963 -1.025 14.290 1.00 88.50 98 PHE A C 1
ATOM 768 O O . PHE A 1 98 ? 5.311 0.093 13.918 1.00 88.50 98 PHE A O 1
ATOM 775 N N . ALA A 1 99 ? 5.819 -2.036 14.459 1.00 87.38 99 ALA A N 1
ATOM 776 C CA . ALA A 1 99 ? 7.245 -1.920 14.159 1.00 87.38 99 ALA A CA 1
ATOM 777 C C . ALA A 1 99 ? 7.448 -1.505 12.693 1.00 87.38 99 ALA A C 1
ATOM 779 O O . ALA A 1 99 ? 6.986 -2.210 11.794 1.00 87.38 99 ALA A O 1
ATOM 780 N N . GLY A 1 100 ? 8.114 -0.371 12.459 1.00 85.81 100 GLY A N 1
ATOM 781 C CA . GLY A 1 100 ? 8.298 0.230 11.132 1.00 85.81 100 GLY A CA 1
ATOM 782 C C . GLY A 1 100 ? 7.218 1.233 10.692 1.00 85.81 100 GLY A C 1
ATOM 783 O O . GLY A 1 100 ? 7.228 1.648 9.535 1.00 85.81 100 GLY A O 1
ATOM 784 N N . MET A 1 101 ? 6.287 1.636 11.561 1.00 88.81 101 MET A N 1
ATOM 785 C CA . MET A 1 101 ? 5.328 2.730 11.317 1.00 88.81 101 MET A CA 1
ATOM 786 C C . MET A 1 101 ? 5.346 3.743 12.469 1.00 88.81 101 MET A C 1
ATOM 788 O O . MET A 1 101 ? 5.928 3.485 13.517 1.00 88.81 101 MET A O 1
ATOM 792 N N . GLY A 1 102 ? 4.709 4.902 12.291 1.00 85.19 102 GLY A N 1
ATOM 793 C CA . GLY A 1 102 ? 4.620 5.947 13.317 1.00 85.19 102 GLY A CA 1
ATOM 794 C C . GLY A 1 102 ? 5.804 6.922 13.365 1.00 85.19 102 GLY A C 1
ATOM 795 O O . GLY A 1 102 ? 5.654 8.020 13.904 1.00 85.19 102 GLY A O 1
ATOM 796 N N . ASP A 1 103 ? 6.928 6.599 12.719 1.00 84.62 103 ASP A N 1
ATOM 797 C CA . ASP A 1 103 ? 8.086 7.491 12.607 1.00 84.62 103 ASP A CA 1
ATOM 798 C C . ASP A 1 103 ? 8.089 8.265 11.287 1.00 84.62 103 ASP A C 1
ATOM 800 O O . ASP A 1 103 ? 8.167 7.704 10.193 1.00 84.62 103 ASP A O 1
ATOM 804 N N . SER A 1 104 ? 8.046 9.596 11.374 1.00 85.75 104 SER A N 1
ATOM 805 C CA . SER A 1 104 ? 8.091 10.452 10.185 1.00 85.75 104 SER A CA 1
ATOM 806 C C . SER A 1 104 ? 9.488 10.500 9.558 1.00 85.75 104 SER A C 1
ATOM 808 O O . SER A 1 104 ? 10.491 10.742 10.225 1.00 85.75 104 SER A O 1
ATOM 810 N N . SER A 1 105 ? 9.537 10.403 8.231 1.00 85.94 105 SER A N 1
ATOM 811 C CA . SER A 1 105 ? 10.687 10.768 7.403 1.00 85.94 105 SER A CA 1
ATOM 812 C C . SER A 1 105 ? 10.255 11.852 6.416 1.00 85.94 105 SER A C 1
ATOM 814 O O . SER A 1 105 ? 10.142 11.639 5.208 1.00 85.94 105 SER A O 1
ATOM 816 N N . SER A 1 106 ? 9.919 13.020 6.970 1.00 82.75 106 SER A N 1
ATOM 817 C CA . SER A 1 106 ? 9.262 14.119 6.251 1.00 82.75 106 SER A CA 1
ATOM 818 C C . SER A 1 106 ? 10.181 14.853 5.274 1.00 82.75 106 SER A C 1
ATOM 820 O O . SER A 1 106 ? 9.703 15.595 4.415 1.00 82.75 106 SER A O 1
ATOM 822 N N . THR A 1 107 ? 11.495 14.669 5.410 1.00 89.56 107 THR A N 1
ATOM 823 C CA . THR A 1 107 ? 12.487 15.187 4.469 1.00 89.56 107 THR A CA 1
ATOM 824 C C . THR A 1 107 ? 12.497 14.317 3.224 1.00 89.56 107 THR A C 1
ATOM 826 O O . THR A 1 107 ? 12.768 13.121 3.296 1.00 89.56 107 THR A O 1
ATOM 829 N N . THR A 1 108 ? 12.246 14.942 2.079 1.00 92.19 108 THR A N 1
ATOM 830 C CA . THR A 1 108 ? 12.345 14.304 0.770 1.00 92.19 108 THR A CA 1
ATOM 831 C C . THR A 1 108 ? 13.737 13.704 0.558 1.00 92.19 108 THR A C 1
ATOM 833 O O . THR A 1 108 ? 14.732 14.428 0.619 1.00 92.19 108 THR A O 1
ATOM 836 N N . ALA A 1 109 ? 13.815 12.400 0.295 1.00 92.50 109 ALA A N 1
ATOM 837 C CA . ALA A 1 109 ? 15.079 11.693 0.108 1.00 92.50 109 ALA A CA 1
ATOM 838 C C . ALA A 1 109 ? 14.953 10.529 -0.886 1.00 92.50 109 ALA A C 1
ATOM 840 O O . ALA A 1 109 ? 13.866 10.197 -1.358 1.00 92.50 109 ALA A O 1
ATOM 841 N N . SER A 1 110 ? 16.096 9.926 -1.221 1.00 89.62 110 SER A N 1
ATOM 842 C CA . SER A 1 110 ? 16.181 8.702 -2.025 1.00 89.62 110 SER A CA 1
ATOM 843 C C . SER A 1 110 ? 16.327 7.426 -1.190 1.00 89.62 110 SER A C 1
ATOM 845 O O . SER A 1 110 ? 16.283 6.329 -1.734 1.00 89.62 110 SER A O 1
ATOM 847 N N . THR A 1 111 ? 16.524 7.556 0.126 1.00 89.62 111 THR A N 1
ATOM 848 C CA . THR A 1 111 ? 16.614 6.431 1.068 1.00 89.62 111 THR A CA 1
ATOM 849 C C . THR A 1 111 ? 16.057 6.838 2.429 1.00 89.62 111 THR A C 1
ATOM 851 O O . THR A 1 111 ? 16.258 7.967 2.877 1.00 89.62 111 THR A O 1
ATOM 854 N N . HIS A 1 112 ? 15.388 5.902 3.099 1.00 89.69 112 HIS A N 1
ATOM 855 C CA . HIS A 1 112 ? 14.678 6.111 4.362 1.00 89.69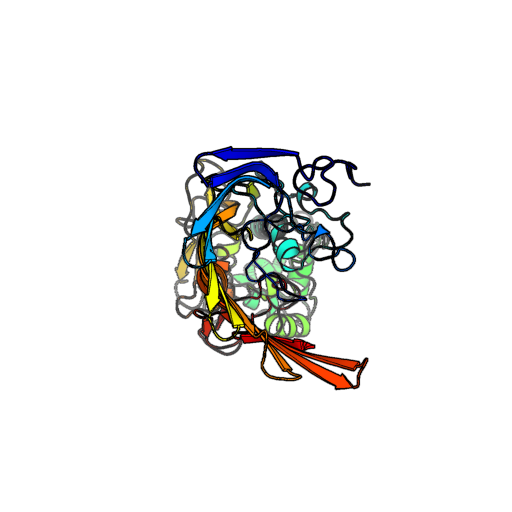 112 HIS A CA 1
ATOM 856 C C . HIS A 1 112 ? 14.919 4.944 5.338 1.00 89.69 112 HIS A C 1
ATOM 858 O O . HIS A 1 112 ? 14.001 4.398 5.941 1.00 89.69 112 HIS A O 1
ATOM 864 N N . TYR A 1 113 ? 16.172 4.509 5.503 1.00 85.25 113 TYR A N 1
ATOM 865 C CA . TYR A 1 113 ? 16.481 3.320 6.315 1.00 85.25 113 TYR A CA 1
ATOM 866 C C . TYR A 1 113 ? 16.223 3.489 7.817 1.00 85.25 113 TYR A C 1
ATOM 868 O O . TYR A 1 113 ? 16.058 2.484 8.507 1.00 85.25 113 TYR A O 1
ATOM 876 N N . SER A 1 114 ? 16.158 4.721 8.325 1.00 81.88 114 SER A N 1
ATOM 877 C CA . SER A 1 114 ? 15.925 4.989 9.748 1.00 81.88 114 SER A CA 1
ATOM 878 C C . SER A 1 114 ? 14.518 4.618 10.219 1.00 81.88 114 SER A C 1
ATOM 880 O O . SER A 1 114 ? 14.374 4.264 11.377 1.00 81.88 114 SER A O 1
ATOM 882 N N . ILE A 1 115 ? 13.512 4.651 9.336 1.00 79.75 115 ILE A N 1
ATOM 883 C CA . ILE A 1 115 ? 12.104 4.352 9.677 1.00 79.75 115 ILE A CA 1
ATOM 884 C C . ILE A 1 115 ? 11.707 2.893 9.411 1.00 79.75 115 ILE A C 1
ATOM 886 O O . ILE A 1 115 ? 10.580 2.489 9.658 1.00 79.75 115 ILE A O 1
ATOM 890 N N . SER A 1 116 ? 12.631 2.099 8.867 1.00 72.88 116 SER A N 1
ATOM 891 C CA . SER A 1 116 ? 12.374 0.705 8.482 1.00 72.88 116 SER A CA 1
ATOM 892 C C . SER A 1 116 ? 12.387 -0.277 9.648 1.00 72.88 116 SER A C 1
ATOM 894 O O . SER A 1 116 ? 12.097 -1.454 9.452 1.00 72.88 116 SER A O 1
ATOM 896 N N . ASP A 1 117 ? 12.839 0.183 10.818 1.00 73.12 117 ASP A N 1
ATOM 897 C CA . ASP A 1 117 ? 12.909 -0.599 12.050 1.00 73.12 117 ASP A CA 1
ATOM 898 C C . ASP A 1 117 ? 13.546 -1.994 11.872 1.00 73.12 117 ASP A C 1
ATOM 900 O O . ASP A 1 117 ? 13.180 -2.996 12.477 1.00 73.12 117 ASP A O 1
ATOM 904 N N . SER A 1 118 ? 14.551 -2.068 10.992 1.00 64.62 118 SER A N 1
ATOM 905 C CA . SER A 1 118 ? 15.193 -3.328 10.578 1.00 64.62 118 SER A CA 1
ATOM 906 C C . SER A 1 118 ? 15.921 -4.094 11.698 1.00 64.62 118 SER A C 1
ATOM 908 O O . SER A 1 118 ? 16.508 -5.145 11.443 1.00 64.62 118 SER A O 1
ATOM 910 N N . GLY A 1 119 ? 15.936 -3.554 12.920 1.00 65.75 119 GLY A N 1
ATOM 911 C CA . GLY A 1 119 ? 16.453 -4.214 14.114 1.00 65.75 119 GLY A CA 1
ATOM 912 C C . GLY A 1 119 ? 15.385 -4.932 14.935 1.00 65.75 119 GLY A C 1
ATOM 913 O O . GLY A 1 119 ? 15.760 -5.600 15.904 1.00 65.75 119 GLY A O 1
ATOM 914 N N . ASN A 1 120 ? 14.099 -4.770 14.612 1.00 73.00 120 ASN A N 1
ATOM 915 C CA . ASN A 1 120 ? 13.014 -5.389 15.355 1.00 73.00 120 ASN A CA 1
ATOM 916 C C . ASN A 1 120 ? 12.893 -6.877 15.010 1.00 73.00 120 ASN A C 1
ATOM 918 O O . ASN A 1 120 ? 13.149 -7.305 13.883 1.00 73.00 120 ASN A O 1
ATOM 922 N N . ALA A 1 121 ? 12.540 -7.695 16.006 1.00 73.12 121 ALA A N 1
ATOM 923 C CA . ALA A 1 121 ? 12.507 -9.152 15.851 1.00 73.12 121 ALA A CA 1
ATOM 924 C C . ALA A 1 121 ? 11.446 -9.614 14.838 1.00 73.12 121 ALA A C 1
ATOM 926 O O . ALA A 1 121 ? 11.576 -10.686 14.242 1.00 73.12 121 ALA A O 1
ATOM 927 N N . PHE A 1 122 ? 10.406 -8.805 14.648 1.00 75.44 122 PHE A N 1
ATOM 928 C CA . PHE A 1 122 ? 9.321 -9.055 13.721 1.00 75.44 122 PHE A CA 1
ATOM 929 C C . PHE A 1 122 ? 8.833 -7.740 13.109 1.00 75.44 122 PHE A C 1
ATOM 931 O O . PHE A 1 122 ? 8.616 -6.762 13.815 1.00 75.44 122 PHE A O 1
ATOM 938 N N . VAL A 1 123 ? 8.622 -7.750 11.793 1.00 84.81 123 VAL A N 1
ATOM 939 C CA . VAL A 1 123 ? 7.938 -6.689 11.048 1.00 84.81 123 VAL A CA 1
ATOM 940 C C . VAL A 1 123 ? 6.885 -7.369 10.180 1.00 84.81 123 VAL A C 1
ATOM 942 O O . VAL A 1 123 ? 7.176 -8.345 9.480 1.00 84.81 123 VAL A O 1
ATOM 945 N N . MET A 1 124 ? 5.643 -6.888 10.240 1.00 88.88 124 MET A N 1
ATOM 946 C CA . MET A 1 124 ? 4.570 -7.431 9.406 1.00 88.88 124 MET A CA 1
ATOM 947 C C . MET A 1 124 ? 4.861 -7.157 7.931 1.00 88.88 124 MET A C 1
ATOM 949 O O . MET A 1 124 ? 5.335 -6.086 7.573 1.00 88.88 124 MET A O 1
ATOM 953 N N . LYS A 1 125 ? 4.495 -8.089 7.048 1.00 92.38 125 LYS A N 1
ATOM 954 C CA . LYS A 1 125 ? 4.689 -7.933 5.598 1.00 92.38 125 LYS A CA 1
ATOM 955 C C . LYS A 1 125 ? 4.016 -6.679 5.029 1.00 92.38 125 LYS A C 1
ATOM 957 O O . LYS A 1 125 ? 4.608 -6.001 4.195 1.00 92.38 125 LYS A O 1
ATOM 962 N N . GLY A 1 126 ? 2.815 -6.345 5.503 1.00 93.12 126 GLY A N 1
ATOM 963 C CA . GLY A 1 126 ? 2.155 -5.095 5.119 1.00 93.12 126 GLY A CA 1
ATOM 964 C C . GLY A 1 126 ? 2.984 -3.856 5.455 1.00 93.12 126 GLY A C 1
ATOM 965 O O . GLY A 1 126 ? 3.118 -2.963 4.625 1.00 93.12 126 GLY A O 1
ATOM 966 N N . VAL A 1 127 ? 3.605 -3.848 6.637 1.00 92.94 127 VAL A N 1
ATOM 967 C CA . VAL A 1 127 ? 4.474 -2.757 7.094 1.00 92.94 127 VAL A CA 1
ATOM 968 C C . VAL A 1 127 ? 5.801 -2.738 6.330 1.00 92.94 127 VAL A C 1
ATOM 970 O O . VAL A 1 127 ? 6.207 -1.678 5.860 1.00 92.94 127 VAL A O 1
ATOM 973 N N . ASP A 1 128 ? 6.432 -3.897 6.093 1.00 94.00 128 ASP A N 1
ATOM 974 C CA . ASP A 1 128 ? 7.659 -3.986 5.279 1.00 94.00 128 ASP A CA 1
ATOM 975 C C . ASP A 1 128 ? 7.428 -3.470 3.850 1.00 94.00 128 ASP A C 1
ATOM 977 O O . ASP A 1 128 ? 8.306 -2.843 3.270 1.00 94.00 128 ASP A O 1
ATOM 981 N N . THR A 1 129 ? 6.220 -3.638 3.304 1.00 95.44 129 THR A N 1
ATOM 982 C CA . THR A 1 129 ? 5.836 -3.076 1.994 1.00 95.44 129 THR A CA 1
ATOM 983 C C . THR A 1 129 ? 5.741 -1.552 2.003 1.00 95.44 129 THR A C 1
ATOM 985 O O . THR A 1 129 ? 5.847 -0.923 0.955 1.00 95.44 129 THR A O 1
ATOM 988 N N . ILE A 1 130 ? 5.569 -0.923 3.162 1.00 94.88 130 ILE A N 1
ATOM 989 C CA . ILE A 1 130 ? 5.485 0.533 3.303 1.00 94.88 130 ILE A CA 1
ATOM 990 C C . ILE A 1 130 ? 6.884 1.111 3.545 1.00 94.88 130 ILE A C 1
ATOM 992 O O . ILE A 1 130 ? 7.379 1.886 2.722 1.00 94.88 130 ILE A O 1
ATOM 996 N N . SER A 1 131 ? 7.531 0.711 4.642 1.00 93.94 131 SER A N 1
ATOM 997 C CA . SER A 1 131 ? 8.750 1.343 5.175 1.00 93.94 131 SER A CA 1
ATOM 998 C C . SER A 1 131 ? 10.005 0.468 5.110 1.00 93.94 131 SER A C 1
ATOM 1000 O O . SER A 1 131 ? 11.111 0.944 5.383 1.00 93.94 131 SER A O 1
ATOM 1002 N N . GLY A 1 132 ? 9.865 -0.798 4.710 1.00 93.19 132 GLY A N 1
ATOM 1003 C CA . GLY A 1 132 ? 10.956 -1.762 4.633 1.00 93.19 132 GLY A CA 1
ATOM 1004 C C . GLY A 1 132 ? 12.128 -1.295 3.772 1.00 93.19 132 GLY A C 1
ATOM 1005 O O . GLY A 1 132 ? 11.979 -0.588 2.772 1.00 93.19 132 GLY A O 1
ATOM 1006 N N . ARG A 1 133 ? 13.344 -1.718 4.130 1.00 92.31 133 ARG A N 1
ATOM 1007 C CA . ARG A 1 133 ? 14.569 -1.296 3.415 1.00 92.31 133 ARG A CA 1
ATOM 1008 C C . ARG A 1 133 ? 14.633 -1.823 1.985 1.00 92.31 133 ARG A C 1
ATOM 1010 O O . ARG A 1 133 ? 15.153 -1.135 1.109 1.00 92.31 133 ARG A O 1
ATOM 1017 N N . VAL A 1 134 ? 14.142 -3.047 1.786 1.00 94.06 134 VAL A N 1
ATOM 1018 C CA . VAL A 1 134 ? 14.266 -3.801 0.530 1.00 94.06 134 VAL A CA 1
ATOM 1019 C C . VAL A 1 134 ? 12.965 -3.769 -0.272 1.00 94.06 134 VAL A C 1
ATOM 1021 O O . VAL A 1 134 ? 13.011 -3.551 -1.481 1.00 94.06 134 VAL A O 1
ATOM 1024 N N . ASN A 1 135 ? 11.819 -3.972 0.390 1.00 95.50 135 ASN A N 1
ATOM 1025 C CA . ASN A 1 135 ? 10.502 -4.055 -0.256 1.00 95.50 135 ASN A CA 1
ATOM 1026 C C . ASN A 1 135 ? 9.585 -2.862 0.050 1.00 95.50 135 ASN A C 1
ATOM 1028 O O . ASN A 1 135 ? 8.471 -2.816 -0.469 1.00 95.50 135 ASN A O 1
ATOM 1032 N N . GLY A 1 136 ? 10.029 -1.909 0.872 1.00 95.56 136 GLY A N 1
ATOM 1033 C CA . GLY A 1 136 ? 9.228 -0.747 1.232 1.00 95.56 136 GLY A CA 1
ATOM 1034 C C . GLY A 1 136 ? 9.107 0.216 0.068 1.00 95.56 136 GLY A C 1
ATOM 1035 O O . GLY A 1 136 ? 10.123 0.654 -0.475 1.00 95.56 136 GLY A O 1
ATOM 1036 N N . MET A 1 137 ? 7.879 0.589 -0.287 1.00 96.19 137 MET A N 1
ATOM 1037 C CA . MET A 1 137 ? 7.588 1.549 -1.353 1.00 96.19 137 MET A CA 1
ATOM 1038 C C . MET A 1 137 ? 8.332 2.874 -1.154 1.00 96.19 137 MET A C 1
ATOM 1040 O O . MET A 1 137 ? 8.789 3.460 -2.134 1.00 96.19 137 MET A O 1
ATOM 1044 N N . ILE A 1 138 ? 8.559 3.286 0.099 1.00 95.69 138 ILE A N 1
ATOM 1045 C CA . ILE A 1 138 ? 9.347 4.481 0.427 1.00 95.69 138 ILE A CA 1
ATOM 1046 C C . ILE A 1 138 ? 10.814 4.400 -0.040 1.00 95.69 138 ILE A C 1
ATOM 1048 O O . ILE A 1 138 ? 11.457 5.417 -0.238 1.00 95.69 138 ILE A O 1
ATOM 1052 N N . ASN A 1 139 ? 11.380 3.205 -0.224 1.00 96.19 139 ASN A N 1
ATOM 1053 C CA . ASN A 1 139 ? 12.748 3.025 -0.732 1.00 96.19 139 ASN A CA 1
ATOM 1054 C C . ASN A 1 139 ? 12.752 2.532 -2.186 1.00 96.19 139 ASN A C 1
ATOM 1056 O O . ASN A 1 139 ? 13.612 2.911 -2.977 1.00 96.19 139 ASN A O 1
ATOM 1060 N N . VAL A 1 140 ? 11.773 1.705 -2.551 1.00 97.62 140 VAL A N 1
ATOM 1061 C CA . VAL A 1 140 ? 11.620 1.131 -3.890 1.00 97.62 140 VAL A CA 1
ATOM 1062 C C . VAL A 1 140 ? 11.336 2.203 -4.942 1.00 97.62 140 VAL A C 1
ATOM 1064 O O . VAL A 1 140 ? 11.928 2.150 -6.018 1.00 97.62 140 VAL A O 1
ATOM 1067 N N . VAL A 1 141 ? 10.469 3.181 -4.655 1.00 97.88 141 VAL A N 1
ATOM 1068 C CA . VAL A 1 141 ? 10.104 4.213 -5.640 1.00 97.88 141 VAL A CA 1
ATOM 1069 C C . VAL A 1 141 ? 11.307 5.093 -6.011 1.00 97.88 141 VAL A C 1
ATOM 1071 O O . VAL A 1 141 ? 11.602 5.195 -7.201 1.00 97.88 141 VAL A O 1
ATOM 1074 N N . PRO A 1 142 ? 12.088 5.652 -5.065 1.00 97.56 142 PRO A N 1
ATOM 1075 C CA . PRO A 1 142 ? 13.324 6.348 -5.424 1.00 97.56 142 PRO A CA 1
ATOM 1076 C C . PRO A 1 142 ? 14.366 5.468 -6.122 1.00 97.56 142 PRO A C 1
ATOM 1078 O O . PRO A 1 142 ? 15.053 5.932 -7.032 1.00 97.56 142 PRO A O 1
ATOM 1081 N N . ALA A 1 143 ? 14.476 4.189 -5.748 1.00 97.94 143 ALA A N 1
ATOM 1082 C CA . ALA A 1 143 ? 15.380 3.260 -6.423 1.00 97.94 143 ALA A CA 1
ATOM 1083 C C . ALA A 1 143 ? 14.964 3.022 -7.891 1.00 97.94 143 ALA A C 1
ATOM 1085 O O . ALA A 1 143 ? 15.823 2.989 -8.774 1.00 97.94 143 ALA A O 1
ATOM 1086 N N . LEU A 1 144 ? 13.658 2.961 -8.181 1.00 97.94 144 LEU A N 1
ATOM 1087 C CA . LEU A 1 144 ? 13.125 2.969 -9.549 1.00 97.94 144 LEU A CA 1
ATOM 1088 C C . LEU A 1 144 ? 13.490 4.265 -10.295 1.00 97.94 144 LEU A C 1
ATOM 1090 O O . LEU A 1 144 ? 13.780 4.230 -11.494 1.00 97.94 144 LEU A O 1
ATOM 1094 N N . GLY A 1 145 ? 13.555 5.400 -9.596 1.00 96.81 145 GLY A N 1
ATOM 1095 C CA . GLY A 1 145 ? 14.056 6.652 -10.163 1.00 96.81 145 GLY A CA 1
ATOM 1096 C C . GLY A 1 145 ? 15.529 6.616 -10.541 1.00 96.81 145 GLY A C 1
ATOM 1097 O O . GLY A 1 145 ? 15.898 7.159 -11.578 1.00 96.81 145 GLY A O 1
ATOM 1098 N N . SER A 1 146 ? 16.372 5.923 -9.773 1.00 96.62 146 SER A N 1
ATOM 1099 C CA . SER A 1 146 ? 17.770 5.684 -10.160 1.00 96.62 146 SER A CA 1
ATOM 1100 C C . SER A 1 146 ? 17.868 4.859 -11.448 1.00 96.62 146 SER A C 1
ATOM 1102 O O . SER A 1 146 ? 18.682 5.178 -12.316 1.00 96.62 146 SER A O 1
ATOM 1104 N N . VAL A 1 147 ? 17.007 3.846 -11.619 1.00 97.69 147 VAL A N 1
ATOM 1105 C CA . VAL A 1 147 ? 16.913 3.080 -12.879 1.00 97.69 147 VAL A CA 1
ATOM 1106 C C . VAL A 1 147 ? 16.456 3.961 -14.034 1.00 97.69 147 VAL A C 1
ATOM 1108 O O . VAL A 1 147 ? 17.043 3.934 -15.115 1.00 97.69 147 VAL A O 1
ATOM 1111 N N . SER A 1 148 ? 15.467 4.809 -13.784 1.00 97.00 148 SER A N 1
ATOM 1112 C CA . SER A 1 148 ? 14.963 5.773 -14.758 1.00 97.00 148 SER A CA 1
ATOM 1113 C C . SER A 1 148 ? 16.044 6.760 -15.209 1.00 97.00 148 SER A C 1
ATOM 1115 O O . SER A 1 148 ? 16.244 6.950 -16.408 1.00 97.00 148 SER A O 1
ATOM 1117 N N . SER A 1 149 ? 16.816 7.314 -14.269 1.00 95.69 149 SER A N 1
ATOM 1118 C CA . SER A 1 149 ? 17.964 8.186 -14.550 1.00 95.69 149 SER A CA 1
ATOM 1119 C C . SER A 1 149 ? 19.064 7.472 -15.345 1.00 95.69 149 SER A C 1
ATOM 1121 O O . SER A 1 149 ? 19.700 8.080 -16.210 1.00 95.69 149 SER A O 1
ATOM 1123 N N . ALA A 1 150 ? 19.284 6.175 -15.101 1.00 95.75 150 ALA A N 1
ATOM 1124 C CA . ALA A 1 150 ? 20.215 5.377 -15.896 1.00 95.75 150 ALA A CA 1
ATOM 1125 C C . ALA A 1 150 ? 19.725 5.234 -17.345 1.00 95.75 150 ALA A C 1
ATOM 1127 O O . ALA A 1 150 ? 20.493 5.480 -18.274 1.00 95.75 150 ALA A O 1
ATOM 1128 N N . PHE A 1 151 ? 18.446 4.927 -17.572 1.00 96.12 151 PHE A N 1
ATOM 1129 C CA . PHE A 1 151 ? 17.884 4.901 -18.926 1.00 96.12 151 PHE A CA 1
ATOM 1130 C C . PHE A 1 151 ? 17.935 6.272 -19.610 1.00 96.12 151 PHE A C 1
ATOM 1132 O O . PHE A 1 151 ? 18.306 6.345 -20.782 1.00 96.12 151 PHE A O 1
ATOM 1139 N N . GLN A 1 152 ? 17.644 7.361 -18.893 1.00 94.56 152 GLN A N 1
ATOM 1140 C CA . GLN A 1 152 ? 17.755 8.730 -19.414 1.00 94.56 152 GLN A CA 1
ATOM 1141 C C . GLN A 1 152 ? 19.187 9.046 -19.867 1.00 94.56 152 GLN A C 1
ATOM 1143 O O . GLN A 1 152 ? 19.403 9.511 -20.986 1.00 94.56 152 GLN A O 1
ATOM 1148 N N . SER A 1 153 ? 20.183 8.695 -19.048 1.00 93.12 153 SER A N 1
ATOM 1149 C CA . SER A 1 153 ? 21.609 8.856 -19.383 1.00 93.12 153 SER A CA 1
ATOM 1150 C C . SER A 1 153 ? 22.025 8.068 -20.630 1.00 93.12 153 SER A C 1
ATOM 1152 O O . SER A 1 153 ? 23.026 8.391 -21.264 1.00 93.12 153 SER A O 1
ATOM 1154 N N . ASN A 1 154 ? 21.248 7.046 -20.991 1.00 93.25 154 ASN A N 1
ATOM 1155 C CA . ASN A 1 154 ? 21.455 6.190 -22.153 1.00 93.25 154 ASN A CA 1
ATOM 1156 C C . ASN A 1 154 ? 20.420 6.437 -23.272 1.00 93.25 154 ASN A C 1
ATOM 1158 O O . ASN A 1 154 ? 20.165 5.552 -24.089 1.00 93.25 154 ASN A O 1
ATOM 1162 N N . GLY A 1 155 ? 19.844 7.642 -23.335 1.00 91.75 155 GLY A N 1
ATOM 1163 C CA . GLY A 1 155 ? 19.039 8.106 -24.469 1.00 91.75 155 GLY A CA 1
ATOM 1164 C C . GLY A 1 155 ? 17.525 7.942 -24.323 1.00 91.75 155 GLY A C 1
ATOM 1165 O O . GLY A 1 155 ? 16.810 8.167 -25.300 1.00 91.75 155 GLY A O 1
ATOM 1166 N N . ASN A 1 156 ? 17.020 7.574 -23.141 1.00 95.25 156 ASN A N 1
ATOM 1167 C CA . ASN A 1 156 ? 15.584 7.637 -22.870 1.00 95.25 156 ASN A CA 1
ATOM 1168 C C . ASN A 1 156 ? 15.083 9.091 -22.791 1.00 95.25 156 ASN A C 1
ATOM 1170 O O . ASN A 1 156 ? 15.817 9.981 -22.366 1.00 95.25 156 ASN A O 1
ATOM 1174 N N . THR A 1 157 ? 13.832 9.315 -23.195 1.00 94.19 157 THR A N 1
ATOM 1175 C CA . THR A 1 157 ? 13.139 10.616 -23.174 1.00 94.19 157 THR A CA 1
ATOM 1176 C C . THR A 1 157 ? 11.631 10.397 -23.015 1.00 94.19 157 THR A C 1
ATOM 1178 O O . THR A 1 157 ? 11.149 9.287 -23.258 1.00 94.19 157 THR A O 1
ATOM 1181 N N . ASN A 1 158 ? 10.846 11.446 -22.739 1.00 93.31 158 ASN A N 1
ATOM 1182 C CA . ASN A 1 158 ? 9.376 11.357 -22.787 1.00 93.31 158 ASN A CA 1
ATOM 1183 C C . ASN A 1 158 ? 8.806 10.979 -24.171 1.00 93.31 158 ASN A C 1
ATOM 1185 O O . ASN A 1 158 ? 7.641 10.604 -24.272 1.00 93.31 158 ASN A O 1
ATOM 1189 N N . GLY A 1 159 ? 9.605 11.031 -25.242 1.00 94.00 159 GLY A N 1
ATOM 1190 C CA . GLY A 1 159 ? 9.210 10.584 -26.579 1.00 94.00 159 GLY A CA 1
ATOM 1191 C C . GLY A 1 159 ? 9.180 9.060 -26.749 1.00 94.00 159 GLY A C 1
ATOM 1192 O O . GLY A 1 159 ? 8.692 8.572 -27.773 1.00 94.00 159 GLY A O 1
ATOM 1193 N N . MET A 1 160 ? 9.682 8.299 -25.770 1.00 95.25 160 MET A N 1
ATOM 1194 C CA . MET A 1 160 ? 9.783 6.834 -25.804 1.00 95.25 160 MET A CA 1
ATOM 1195 C C . MET A 1 160 ? 8.453 6.146 -25.432 1.00 95.25 160 MET A C 1
ATOM 1197 O O . MET A 1 160 ? 8.370 5.347 -24.499 1.00 95.25 160 MET A O 1
ATOM 1201 N N . THR A 1 161 ? 7.386 6.512 -26.143 1.00 96.62 161 THR A N 1
ATOM 1202 C CA . THR A 1 161 ? 5.995 6.092 -25.892 1.00 96.62 161 THR A CA 1
ATOM 1203 C C . THR A 1 161 ? 5.603 4.771 -26.559 1.00 96.62 161 THR A C 1
ATOM 1205 O O . THR A 1 161 ? 4.524 4.266 -26.283 1.00 96.62 161 THR A O 1
ATOM 1208 N N . MET A 1 162 ? 6.455 4.208 -27.421 1.00 96.88 162 MET A N 1
ATOM 1209 C CA . MET A 1 162 ? 6.200 3.014 -28.246 1.00 96.88 162 MET A CA 1
ATOM 1210 C C . MET A 1 162 ? 7.143 1.848 -27.902 1.00 96.88 162 MET A C 1
ATOM 1212 O O . MET A 1 162 ? 7.549 1.067 -28.764 1.00 96.88 162 MET A O 1
ATOM 1216 N N . ALA A 1 163 ? 7.562 1.777 -26.641 1.00 96.25 163 ALA A N 1
ATOM 1217 C CA . ALA A 1 163 ? 8.301 0.658 -26.078 1.00 96.25 163 ALA A CA 1
ATOM 1218 C C . ALA A 1 163 ? 8.024 0.582 -24.577 1.00 96.25 163 ALA A C 1
ATOM 1220 O O . ALA A 1 163 ? 8.128 1.594 -23.878 1.00 96.25 163 ALA A O 1
ATOM 1221 N N . ASP A 1 164 ? 7.725 -0.615 -24.089 1.00 97.44 164 ASP A N 1
ATOM 1222 C CA . ASP A 1 164 ? 7.533 -0.901 -22.672 1.00 97.44 164 ASP A CA 1
ATOM 1223 C C . ASP A 1 164 ? 8.585 -1.872 -22.125 1.00 97.44 164 ASP A C 1
ATOM 1225 O O . ASP A 1 164 ? 9.475 -2.362 -22.836 1.00 97.44 164 ASP A O 1
ATOM 1229 N N . VAL A 1 165 ? 8.508 -2.119 -20.819 1.00 97.88 165 VAL A N 1
ATOM 1230 C CA . VAL A 1 165 ? 9.374 -3.079 -20.135 1.00 97.88 165 VAL A CA 1
ATOM 1231 C C . VAL A 1 165 ? 9.296 -4.449 -20.814 1.00 97.88 165 VAL A C 1
ATOM 1233 O O . VAL A 1 165 ? 10.330 -5.058 -21.076 1.00 97.88 165 VAL A O 1
ATOM 1236 N N . ASN A 1 166 ? 8.106 -4.957 -21.130 1.00 97.50 166 ASN A N 1
ATOM 1237 C CA . ASN A 1 166 ? 7.948 -6.288 -21.697 1.00 97.50 166 ASN A CA 1
ATOM 1238 C C . ASN A 1 166 ? 8.607 -6.417 -23.077 1.00 97.50 166 ASN A C 1
ATOM 1240 O O . ASN A 1 166 ? 9.297 -7.409 -23.314 1.00 97.50 166 ASN A O 1
ATOM 1244 N N . ASP A 1 167 ? 8.468 -5.428 -23.951 1.00 97.38 167 ASP A N 1
ATOM 1245 C CA . ASP A 1 167 ? 9.163 -5.362 -25.237 1.00 97.38 167 ASP A CA 1
ATOM 1246 C C . ASP A 1 167 ? 10.681 -5.397 -25.058 1.00 97.38 167 ASP A C 1
ATOM 1248 O O . ASP A 1 167 ? 11.383 -6.163 -25.728 1.00 97.38 167 ASP A O 1
ATOM 1252 N N . PHE A 1 168 ? 11.206 -4.635 -24.096 1.00 97.75 168 PHE A N 1
ATOM 1253 C CA . PHE A 1 168 ? 12.630 -4.652 -23.779 1.00 97.75 168 PHE A CA 1
ATOM 1254 C C . PHE A 1 168 ? 13.105 -6.041 -23.338 1.00 97.75 168 PHE A C 1
ATOM 1256 O O . PHE A 1 168 ? 14.117 -6.529 -23.846 1.00 97.75 168 PHE A O 1
ATOM 1263 N N . MET A 1 169 ? 12.374 -6.689 -22.428 1.00 97.12 169 MET A N 1
ATOM 1264 C CA . MET A 1 169 ? 12.736 -7.988 -21.845 1.00 97.12 169 MET A CA 1
ATOM 1265 C C . MET A 1 169 ? 12.653 -9.140 -22.847 1.00 97.12 169 MET A C 1
ATOM 1267 O O . MET A 1 169 ? 13.456 -10.075 -22.795 1.00 97.12 169 MET A O 1
ATOM 1271 N N . THR A 1 170 ? 11.660 -9.086 -23.734 1.00 96.12 170 THR A N 1
ATOM 1272 C CA . THR A 1 170 ? 11.357 -10.130 -24.723 1.00 96.12 170 THR A CA 1
ATOM 1273 C C . THR A 1 170 ? 12.076 -9.912 -26.049 1.00 96.12 170 THR A C 1
ATOM 1275 O O . THR A 1 170 ? 12.165 -10.832 -26.860 1.00 96.12 170 THR A O 1
ATOM 1278 N N . GLY A 1 171 ? 12.621 -8.715 -26.261 1.00 95.00 171 GLY A N 1
ATOM 1279 C CA . GLY A 1 171 ? 13.258 -8.340 -27.508 1.00 95.00 171 GLY A CA 1
ATOM 1280 C C . GLY A 1 171 ? 12.267 -8.231 -28.671 1.00 95.00 171 GLY A C 1
ATOM 1281 O O . GLY A 1 171 ? 12.653 -8.493 -29.812 1.00 95.00 171 GLY A O 1
ATOM 1282 N N . THR A 1 172 ? 11.008 -7.877 -28.392 1.00 92.00 172 THR A N 1
ATOM 1283 C CA . THR A 1 172 ? 9.931 -7.743 -29.386 1.00 92.00 172 THR A CA 1
ATOM 1284 C C . THR A 1 172 ? 9.429 -6.307 -29.504 1.00 92.00 172 THR A C 1
ATOM 1286 O O . THR A 1 172 ? 9.801 -5.442 -28.724 1.00 92.00 172 THR A O 1
ATOM 1289 N N . ASN A 1 173 ? 8.596 -6.050 -30.508 1.00 90.69 173 ASN A N 1
ATOM 1290 C CA . ASN A 1 173 ? 7.850 -4.808 -30.659 1.00 90.69 173 ASN A CA 1
ATOM 1291 C C . ASN A 1 173 ? 6.382 -5.161 -30.925 1.00 90.69 173 ASN A C 1
ATOM 1293 O O . ASN A 1 173 ? 6.105 -6.075 -31.707 1.00 90.69 173 ASN A O 1
ATOM 1297 N N . ALA A 1 174 ? 5.456 -4.445 -30.289 1.00 85.75 174 ALA A N 1
ATOM 1298 C CA . ALA A 1 174 ? 4.027 -4.739 -30.336 1.00 85.75 174 ALA A CA 1
ATOM 1299 C C . ALA A 1 174 ? 3.282 -4.113 -31.537 1.00 85.75 174 ALA A C 1
ATOM 1301 O O . ALA A 1 174 ? 2.054 -4.140 -31.570 1.00 85.75 174 ALA A O 1
ATOM 1302 N N . GLY A 1 175 ? 3.991 -3.612 -32.560 1.00 81.56 175 GLY A N 1
ATOM 1303 C CA . GLY A 1 175 ? 3.399 -3.221 -33.848 1.00 81.56 175 GLY A CA 1
ATOM 1304 C C . GLY A 1 175 ? 3.472 -1.733 -34.206 1.00 81.56 175 GLY A C 1
ATOM 1305 O O . GLY A 1 175 ? 2.876 -1.336 -35.207 1.00 81.56 175 GLY A O 1
ATOM 1306 N N . GLU A 1 176 ? 4.208 -0.923 -33.442 1.00 93.75 176 GLU A N 1
ATOM 1307 C CA . GLU A 1 176 ? 4.513 0.479 -33.774 1.00 93.75 176 GLU A CA 1
ATOM 1308 C C . GLU A 1 176 ? 6.011 0.665 -34.099 1.00 93.75 176 GLU A C 1
ATOM 1310 O O . GLU A 1 176 ? 6.699 -0.276 -34.492 1.00 93.75 176 GLU A O 1
ATOM 1315 N N . VAL A 1 177 ? 6.547 1.886 -34.000 1.00 94.94 177 VAL A N 1
ATOM 1316 C CA . VAL A 1 177 ? 7.987 2.116 -34.200 1.00 94.94 177 VAL A CA 1
ATOM 1317 C C . VAL A 1 177 ? 8.770 1.372 -33.116 1.00 94.94 177 VAL A C 1
ATOM 1319 O O . VAL A 1 177 ? 8.499 1.556 -31.935 1.00 94.94 177 VAL A O 1
ATOM 1322 N N . ASP A 1 178 ? 9.768 0.573 -33.511 1.00 95.06 178 ASP A N 1
ATOM 1323 C CA . ASP A 1 178 ? 10.600 -0.220 -32.592 1.00 95.06 178 ASP A CA 1
ATOM 1324 C C . ASP A 1 178 ? 11.565 0.658 -31.777 1.00 95.06 178 ASP A C 1
ATOM 1326 O O . ASP A 1 178 ? 12.772 0.701 -32.020 1.00 95.06 178 ASP A O 1
ATOM 1330 N N . GLN A 1 179 ? 11.029 1.405 -30.810 1.00 95.75 179 GLN A N 1
ATOM 1331 C CA . GLN A 1 179 ? 11.808 2.333 -29.992 1.00 95.75 179 GLN A CA 1
ATOM 1332 C C . GLN A 1 179 ? 12.750 1.615 -29.022 1.00 95.75 179 GLN A C 1
ATOM 1334 O O . GLN A 1 179 ? 13.816 2.149 -28.718 1.00 95.75 179 GLN A O 1
ATOM 1339 N N . ARG A 1 180 ? 12.447 0.381 -28.589 1.00 94.88 180 ARG A N 1
ATOM 1340 C CA . ARG A 1 180 ? 13.368 -0.380 -27.723 1.00 94.88 180 ARG A CA 1
ATOM 1341 C C . ARG A 1 180 ? 14.716 -0.647 -28.404 1.00 94.88 180 ARG A C 1
ATOM 1343 O O . ARG A 1 180 ? 15.724 -0.780 -27.714 1.00 94.88 180 ARG A O 1
ATOM 1350 N N . ALA A 1 181 ? 14.765 -0.683 -29.741 1.00 94.25 181 ALA A N 1
ATOM 1351 C CA . ALA A 1 181 ? 15.999 -0.888 -30.495 1.00 94.25 181 ALA A CA 1
ATOM 1352 C C . ALA A 1 181 ? 17.028 0.227 -30.240 1.00 94.25 181 ALA A C 1
ATOM 1354 O O . ALA A 1 181 ? 18.230 -0.020 -30.352 1.00 94.25 181 ALA A O 1
ATOM 1355 N N . ASN A 1 182 ? 16.582 1.413 -29.808 1.00 93.44 182 ASN A N 1
ATOM 1356 C CA . ASN A 1 182 ? 17.461 2.511 -29.401 1.00 93.44 182 ASN A CA 1
ATOM 1357 C C . ASN A 1 182 ? 18.358 2.128 -28.211 1.00 93.44 182 ASN A C 1
ATOM 1359 O O . ASN A 1 182 ? 19.465 2.646 -28.087 1.00 93.44 182 ASN A O 1
ATOM 1363 N N . PHE A 1 183 ? 17.935 1.169 -27.380 1.00 94.31 183 PHE A N 1
ATOM 1364 C CA . PHE A 1 183 ? 18.724 0.662 -26.258 1.00 94.31 183 PHE A CA 1
ATOM 1365 C C . PHE A 1 183 ? 19.665 -0.494 -26.631 1.00 94.31 183 PHE A C 1
ATOM 1367 O O . PHE A 1 183 ? 20.406 -0.979 -25.781 1.00 94.31 183 PHE A O 1
ATOM 1374 N N . ALA A 1 184 ? 19.712 -0.946 -27.888 1.00 92.88 184 ALA A N 1
ATOM 1375 C CA . ALA A 1 184 ? 20.583 -2.063 -28.266 1.00 92.88 184 ALA A CA 1
ATOM 1376 C C . ALA A 1 184 ? 22.072 -1.786 -27.969 1.00 92.88 184 ALA A C 1
ATOM 1378 O O . ALA A 1 184 ? 22.818 -2.705 -27.643 1.00 92.88 184 ALA A O 1
ATOM 1379 N N . GLY A 1 185 ? 22.504 -0.519 -28.020 1.00 92.00 185 GLY A N 1
ATOM 1380 C CA . GLY A 1 185 ? 23.892 -0.126 -27.746 1.00 92.00 185 GLY A CA 1
ATOM 1381 C C . GLY A 1 185 ? 24.357 -0.356 -26.301 1.00 92.00 185 GLY A C 1
ATOM 1382 O O . GLY A 1 185 ? 25.562 -0.469 -26.065 1.00 92.00 185 GLY A O 1
ATOM 1383 N N . ILE A 1 186 ? 23.426 -0.461 -25.346 1.00 94.31 186 ILE A N 1
ATOM 1384 C CA . ILE A 1 186 ? 23.728 -0.681 -23.922 1.00 94.31 186 ILE A CA 1
ATOM 1385 C C . ILE A 1 186 ? 23.629 -2.151 -23.497 1.00 94.31 186 ILE A C 1
ATOM 1387 O O . ILE A 1 186 ? 23.986 -2.489 -22.366 1.00 94.31 186 ILE A O 1
ATOM 1391 N N . CYS A 1 187 ? 23.189 -3.026 -24.401 1.00 95.56 187 CYS A N 1
ATOM 1392 C CA . CYS A 1 187 ? 22.927 -4.434 -24.139 1.00 95.56 187 CYS A CA 1
ATOM 1393 C C . CYS A 1 187 ? 23.933 -5.353 -24.844 1.00 95.56 187 CYS A C 1
ATOM 1395 O O . CYS A 1 187 ? 24.408 -5.052 -25.936 1.00 95.56 187 CYS A O 1
ATOM 1397 N N . ASN A 1 188 ? 24.195 -6.523 -24.253 1.00 94.94 188 ASN A N 1
ATOM 1398 C CA . ASN A 1 188 ? 24.743 -7.658 -24.997 1.00 94.94 188 ASN A CA 1
ATOM 1399 C C . ASN A 1 188 ? 23.580 -8.535 -25.446 1.00 94.94 188 ASN A C 1
ATOM 1401 O O . ASN A 1 188 ? 22.581 -8.684 -24.734 1.00 94.94 188 ASN A O 1
ATOM 1405 N N . ALA A 1 189 ? 23.732 -9.152 -26.614 1.00 93.56 189 ALA A N 1
ATOM 1406 C CA . ALA A 1 189 ? 22.749 -10.099 -27.101 1.00 93.56 189 ALA A CA 1
ATOM 1407 C C . ALA A 1 189 ? 22.745 -11.365 -26.232 1.00 93.56 189 ALA A C 1
ATOM 1409 O O . ALA A 1 189 ? 23.774 -12.022 -26.068 1.00 93.56 189 ALA A O 1
ATOM 1410 N N . VAL A 1 190 ? 21.571 -11.741 -25.728 1.00 93.81 190 VAL A N 1
ATOM 1411 C CA . VAL A 1 190 ? 21.354 -12.981 -24.970 1.00 93.81 190 VAL A CA 1
ATOM 1412 C C . VAL A 1 190 ? 20.252 -13.767 -25.661 1.00 93.81 190 VAL A C 1
ATOM 1414 O O . VAL A 1 190 ? 19.198 -13.219 -25.968 1.00 93.81 190 VAL A O 1
ATOM 1417 N N . ALA A 1 191 ? 20.511 -15.043 -25.962 1.00 91.69 191 ALA A N 1
ATOM 1418 C CA . ALA A 1 191 ? 19.588 -15.911 -26.704 1.00 91.69 191 ALA A CA 1
ATOM 1419 C C . ALA A 1 191 ? 19.075 -15.308 -28.037 1.00 91.69 191 ALA A C 1
ATOM 1421 O O . ALA A 1 191 ? 17.957 -15.580 -28.459 1.00 91.69 191 ALA A O 1
ATOM 1422 N N . GLY A 1 192 ? 19.897 -14.486 -28.705 1.00 91.19 192 GLY A N 1
ATOM 1423 C CA . GLY A 1 192 ? 19.545 -13.822 -29.968 1.00 91.19 192 GLY A CA 1
ATOM 1424 C C . GLY A 1 192 ? 18.724 -12.534 -29.821 1.00 91.19 192 GLY A C 1
ATOM 1425 O O . GLY A 1 192 ? 18.393 -11.920 -30.831 1.00 91.19 192 GLY A O 1
ATOM 1426 N N . LEU A 1 193 ? 18.426 -12.100 -28.593 1.00 93.88 193 LEU A N 1
ATOM 1427 C CA . LEU A 1 193 ? 17.640 -10.900 -28.307 1.00 93.88 193 LEU A CA 1
ATOM 1428 C C . LEU A 1 193 ? 18.556 -9.691 -28.074 1.00 93.88 193 LEU A C 1
ATOM 1430 O O . LEU A 1 193 ? 19.434 -9.735 -27.209 1.00 93.88 193 LEU A O 1
ATOM 1434 N N . THR A 1 194 ? 18.346 -8.611 -28.832 1.00 93.50 194 THR A N 1
ATOM 1435 C CA . THR A 1 194 ? 19.163 -7.379 -28.785 1.00 93.50 194 THR A CA 1
ATOM 1436 C C . THR A 1 194 ? 18.966 -6.561 -27.510 1.00 93.50 194 THR A C 1
ATOM 1438 O O . THR A 1 194 ? 19.906 -5.939 -27.030 1.00 93.50 194 THR A O 1
ATOM 1441 N N . THR A 1 195 ? 17.765 -6.605 -26.945 1.00 96.88 195 THR A N 1
ATOM 1442 C CA . THR A 1 195 ? 17.429 -6.175 -25.584 1.00 96.88 195 THR A CA 1
ATOM 1443 C C . THR A 1 195 ? 16.842 -7.387 -24.872 1.00 96.88 195 THR A C 1
ATOM 1445 O O . THR A 1 195 ? 16.252 -8.249 -25.528 1.00 96.88 195 THR A O 1
ATOM 1448 N N . ASN A 1 196 ? 17.064 -7.518 -23.568 1.00 97.75 196 ASN A N 1
ATOM 1449 C CA . ASN A 1 196 ? 16.670 -8.717 -22.831 1.00 97.75 196 ASN A CA 1
ATOM 1450 C C . ASN A 1 196 ? 16.688 -8.494 -21.312 1.00 97.75 196 ASN A C 1
ATOM 1452 O O . ASN A 1 196 ? 17.209 -7.489 -20.825 1.00 97.75 196 ASN A O 1
ATOM 1456 N N . ALA A 1 197 ? 16.175 -9.480 -20.570 1.00 97.75 197 ALA A N 1
ATOM 1457 C CA . ALA A 1 197 ? 16.181 -9.493 -19.107 1.00 97.75 197 ALA A CA 1
ATOM 1458 C C . ALA A 1 197 ? 17.577 -9.285 -18.492 1.00 97.75 197 ALA A C 1
ATOM 1460 O O . ALA A 1 197 ? 17.726 -8.426 -17.630 1.00 97.75 197 ALA A O 1
ATOM 1461 N N . ALA A 1 198 ? 18.626 -9.954 -18.987 1.00 97.62 198 ALA A N 1
ATOM 1462 C CA . ALA A 1 198 ? 19.984 -9.744 -18.467 1.00 97.62 198 ALA A CA 1
ATOM 1463 C C . ALA A 1 198 ? 20.481 -8.301 -18.655 1.00 97.62 198 ALA A C 1
ATOM 1465 O O . ALA A 1 198 ? 21.237 -7.790 -17.829 1.00 97.62 198 ALA A O 1
ATOM 1466 N N . CYS A 1 199 ? 20.056 -7.624 -19.724 1.00 97.38 199 CYS A N 1
ATOM 1467 C CA . CYS A 1 199 ? 20.350 -6.209 -19.902 1.00 97.38 199 CYS A CA 1
ATOM 1468 C C . CYS A 1 199 ? 19.627 -5.341 -18.860 1.00 97.38 199 CYS A C 1
ATOM 1470 O O . CYS A 1 199 ? 20.256 -4.442 -18.302 1.00 97.38 199 CYS A O 1
ATOM 1472 N N . MET A 1 200 ? 18.353 -5.632 -18.552 1.00 97.81 200 MET A N 1
ATOM 1473 C CA . MET A 1 200 ? 17.602 -4.900 -17.521 1.00 97.81 200 MET A CA 1
ATOM 1474 C C . MET A 1 200 ? 18.189 -5.128 -16.125 1.00 97.81 200 MET A C 1
ATOM 1476 O O . MET A 1 200 ? 18.344 -4.181 -15.357 1.00 97.81 200 MET A O 1
ATOM 1480 N N . GLU A 1 201 ? 18.536 -6.371 -15.791 1.00 98.00 201 GLU A N 1
ATOM 1481 C CA . GLU A 1 201 ? 19.188 -6.708 -14.522 1.00 98.00 201 GLU A CA 1
ATOM 1482 C C . GLU A 1 201 ? 20.481 -5.910 -14.362 1.00 98.00 201 GLU A C 1
ATOM 1484 O O . GLU A 1 201 ? 20.680 -5.240 -13.348 1.00 98.00 201 GLU A O 1
ATOM 1489 N N . HIS A 1 202 ? 21.306 -5.881 -15.407 1.00 97.12 202 HIS A N 1
ATOM 1490 C CA . HIS A 1 202 ? 22.594 -5.215 -15.342 1.00 97.12 202 HIS A CA 1
ATOM 1491 C C . HIS A 1 202 ? 22.466 -3.691 -15.249 1.00 97.12 202 HIS A C 1
ATOM 1493 O O . HIS A 1 202 ? 23.151 -3.085 -14.430 1.00 97.12 202 HIS A O 1
ATOM 1499 N N . ILE A 1 203 ? 21.595 -3.047 -16.043 1.00 96.88 203 ILE A N 1
ATOM 1500 C CA . ILE A 1 203 ? 21.398 -1.589 -15.927 1.00 96.88 203 ILE A CA 1
ATOM 1501 C C . ILE A 1 203 ? 20.772 -1.209 -14.581 1.00 96.88 203 ILE A C 1
ATOM 1503 O O . ILE A 1 203 ? 21.060 -0.133 -14.066 1.00 96.88 203 ILE A O 1
ATOM 1507 N N . THR A 1 204 ? 19.969 -2.092 -13.985 1.00 98.06 204 THR A N 1
ATOM 1508 C CA . THR A 1 204 ? 19.350 -1.870 -12.675 1.00 98.06 204 THR A CA 1
ATOM 1509 C C . THR A 1 204 ? 20.373 -2.003 -11.546 1.00 98.06 204 THR A C 1
ATOM 1511 O O . THR A 1 204 ? 20.462 -1.136 -10.679 1.00 98.06 204 THR A O 1
ATOM 1514 N N . ASN A 1 205 ? 21.175 -3.070 -11.537 1.00 97.88 205 ASN A N 1
ATOM 1515 C CA . ASN A 1 205 ? 21.990 -3.419 -10.372 1.00 97.88 205 ASN A CA 1
ATOM 1516 C C . ASN A 1 205 ? 23.456 -2.996 -10.461 1.00 97.88 205 ASN A C 1
ATOM 1518 O O . ASN A 1 205 ? 24.085 -2.860 -9.414 1.00 97.88 205 ASN A O 1
ATOM 1522 N N . GLN A 1 206 ? 24.003 -2.763 -11.655 1.00 96.00 206 GLN A N 1
ATOM 1523 C CA . GLN A 1 206 ? 25.423 -2.455 -11.841 1.00 96.00 206 GLN A CA 1
ATOM 1524 C C . GLN A 1 206 ? 25.659 -0.963 -12.095 1.00 96.00 206 GLN A C 1
ATOM 1526 O O . GLN A 1 206 ? 24.770 -0.234 -12.530 1.00 96.00 206 GLN A O 1
ATOM 1531 N N . ALA A 1 207 ? 26.887 -0.504 -11.843 1.00 93.50 207 ALA A N 1
ATOM 1532 C CA . ALA A 1 207 ? 27.304 0.875 -12.112 1.00 93.50 207 ALA A CA 1
ATOM 1533 C C . ALA A 1 207 ? 27.504 1.180 -13.607 1.00 93.50 207 ALA A C 1
ATOM 1535 O O . ALA A 1 207 ? 27.535 2.342 -14.010 1.00 93.50 207 ALA A O 1
ATOM 1536 N N . THR A 1 208 ? 27.638 0.148 -14.438 1.00 93.12 208 THR A N 1
ATOM 1537 C CA . THR A 1 208 ? 27.802 0.257 -15.889 1.00 93.12 208 THR A CA 1
ATOM 1538 C C . THR A 1 208 ? 26.651 -0.429 -16.614 1.00 93.12 208 THR A C 1
ATOM 1540 O O . THR A 1 208 ? 25.938 -1.264 -16.057 1.00 93.12 208 THR A O 1
ATOM 1543 N N . THR A 1 209 ? 26.478 -0.102 -17.891 1.00 93.38 209 THR A N 1
ATOM 1544 C CA . THR A 1 209 ? 25.573 -0.865 -18.764 1.00 93.38 209 THR A CA 1
ATOM 1545 C C . THR A 1 209 ? 26.128 -2.247 -19.093 1.00 93.38 209 THR A C 1
ATOM 1547 O O . THR A 1 209 ? 27.323 -2.506 -18.947 1.00 93.38 209 THR A O 1
ATOM 1550 N N . HIS A 1 210 ? 25.256 -3.132 -19.575 1.00 94.06 210 HIS A N 1
ATOM 1551 C CA . HIS A 1 210 ? 25.577 -4.531 -19.849 1.00 94.06 210 HIS A CA 1
ATOM 1552 C C . HIS A 1 210 ? 26.677 -4.696 -20.923 1.00 94.06 210 HIS A C 1
ATOM 1554 O O . HIS A 1 210 ? 27.459 -5.643 -20.875 1.00 94.06 210 HIS A O 1
ATOM 1560 N N . ASN A 1 211 ? 26.785 -3.749 -21.861 1.00 92.31 211 ASN A N 1
ATOM 1561 C CA . ASN A 1 211 ? 27.847 -3.703 -22.877 1.00 92.31 211 ASN A CA 1
ATOM 1562 C C . ASN A 1 211 ? 29.128 -2.955 -22.416 1.00 92.31 211 ASN A C 1
ATOM 1564 O O . ASN A 1 211 ? 30.096 -2.841 -23.162 1.00 92.31 211 ASN A O 1
ATOM 1568 N N . GLY A 1 212 ? 29.167 -2.404 -21.196 1.00 78.06 212 GLY A N 1
ATOM 1569 C CA . GLY A 1 212 ? 30.392 -1.873 -20.574 1.00 78.06 212 GLY A CA 1
ATOM 1570 C C . GLY A 1 212 ? 31.063 -0.659 -21.245 1.00 78.06 212 GLY A C 1
ATOM 1571 O O . GLY A 1 212 ? 32.193 -0.324 -20.891 1.00 78.06 212 GLY A O 1
ATOM 1572 N N . GLY A 1 213 ? 30.414 0.010 -22.205 1.00 65.00 213 GLY A N 1
ATOM 1573 C CA . GLY A 1 213 ? 30.968 1.178 -22.906 1.00 65.00 213 GLY A CA 1
ATOM 1574 C C . GLY A 1 213 ? 31.227 2.375 -21.976 1.00 65.00 213 GLY A C 1
ATOM 1575 O O . GLY A 1 213 ? 30.363 2.751 -21.188 1.00 65.00 213 GLY A O 1
ATOM 1576 N N . GLY A 1 214 ? 32.411 2.991 -22.086 1.00 53.47 214 GLY A N 1
ATOM 1577 C CA . GLY A 1 214 ? 33.021 3.908 -21.101 1.00 53.47 214 GLY A CA 1
ATOM 1578 C C . GLY A 1 214 ? 32.357 5.269 -20.818 1.00 53.47 214 GLY A C 1
ATOM 1579 O O . GLY A 1 214 ? 32.999 6.114 -20.204 1.00 53.47 214 GLY A O 1
ATOM 1580 N N . ALA A 1 215 ? 31.108 5.491 -21.230 1.00 61.62 215 ALA A N 1
ATOM 1581 C CA . ALA A 1 215 ? 30.298 6.658 -20.849 1.00 61.62 215 ALA A CA 1
ATOM 1582 C C . ALA A 1 215 ? 28.895 6.279 -20.327 1.00 61.62 215 ALA A C 1
ATOM 1584 O O . ALA A 1 215 ? 28.138 7.149 -19.905 1.00 61.62 215 ALA A O 1
ATOM 1585 N N . ASN A 1 216 ? 28.547 4.990 -20.348 1.00 70.25 216 ASN A N 1
ATOM 1586 C CA . ASN A 1 216 ? 27.196 4.512 -20.094 1.00 70.25 216 ASN A CA 1
ATOM 1587 C C . ASN A 1 216 ? 27.018 4.143 -18.616 1.00 70.25 216 ASN A C 1
ATOM 1589 O O . ASN A 1 216 ? 27.641 3.195 -18.125 1.00 70.25 216 ASN A O 1
ATOM 1593 N N . VAL A 1 217 ? 26.142 4.869 -17.926 1.00 86.50 217 VAL A N 1
ATOM 1594 C CA . VAL A 1 217 ? 25.914 4.741 -16.479 1.00 86.50 217 VAL A CA 1
ATOM 1595 C C . VAL A 1 217 ? 24.759 3.775 -16.211 1.00 86.50 217 VAL A C 1
ATOM 1597 O O . VAL A 1 217 ? 23.693 3.906 -16.809 1.00 86.50 217 VAL A O 1
ATOM 1600 N N . GLY A 1 218 ? 24.987 2.791 -15.340 1.00 93.31 218 GLY A N 1
ATOM 1601 C CA . GLY A 1 218 ? 23.937 1.960 -14.748 1.00 93.31 218 GLY A CA 1
ATOM 1602 C C . GLY A 1 218 ? 23.474 2.528 -13.403 1.00 93.31 218 GLY A C 1
ATOM 1603 O O . GLY A 1 218 ? 24.149 3.364 -12.803 1.00 93.31 218 GLY A O 1
ATOM 1604 N N . ALA A 1 219 ? 22.317 2.087 -12.922 1.00 95.88 219 ALA A N 1
ATOM 1605 C CA . ALA A 1 219 ? 21.671 2.637 -11.732 1.00 95.88 219 ALA A CA 1
ATOM 1606 C C . ALA A 1 219 ? 22.364 2.259 -10.420 1.00 95.88 219 ALA A C 1
ATOM 1608 O O . ALA A 1 219 ? 22.134 2.907 -9.400 1.00 95.88 219 ALA A O 1
ATOM 1609 N N . ASN A 1 220 ? 23.217 1.229 -10.443 1.00 95.62 220 ASN A N 1
ATOM 1610 C CA . ASN A 1 220 ? 23.987 0.773 -9.291 1.00 95.62 220 ASN A CA 1
ATOM 1611 C C . ASN A 1 220 ? 23.126 0.490 -8.044 1.00 95.62 220 ASN A C 1
ATOM 1613 O O . ASN A 1 220 ? 23.558 0.750 -6.920 1.00 95.62 220 ASN A O 1
ATOM 1617 N N . ASN A 1 221 ? 21.914 -0.052 -8.223 1.00 96.62 221 ASN A N 1
ATOM 1618 C CA . ASN A 1 221 ? 21.070 -0.472 -7.100 1.00 96.62 221 ASN A CA 1
ATOM 1619 C C . ASN A 1 221 ? 21.767 -1.541 -6.244 1.00 96.62 221 ASN A C 1
ATOM 1621 O O . ASN A 1 221 ? 21.488 -1.650 -5.055 1.00 96.62 221 ASN A O 1
ATOM 1625 N N . ALA A 1 222 ? 22.665 -2.340 -6.835 1.00 96.50 222 ALA A N 1
ATOM 1626 C CA . ALA A 1 222 ? 23.387 -3.419 -6.165 1.00 96.50 222 ALA A CA 1
ATOM 1627 C C . ALA A 1 222 ? 22.464 -4.392 -5.402 1.00 96.50 222 ALA A C 1
ATOM 1629 O O . ALA A 1 222 ? 22.847 -4.934 -4.366 1.00 96.50 222 ALA A O 1
ATOM 1630 N N . ASN A 1 223 ? 21.246 -4.617 -5.915 1.00 96.19 223 ASN A N 1
ATOM 1631 C CA . ASN A 1 223 ? 20.189 -5.396 -5.262 1.00 96.19 223 ASN A CA 1
ATOM 1632 C C . ASN A 1 223 ? 19.794 -4.881 -3.858 1.00 96.19 223 ASN A C 1
ATOM 1634 O O . ASN A 1 223 ? 19.313 -5.655 -3.031 1.00 96.19 223 ASN A O 1
ATOM 1638 N N . ALA A 1 224 ? 19.999 -3.590 -3.564 1.00 95.81 224 ALA A N 1
ATOM 1639 C CA . ALA A 1 224 ? 19.614 -2.991 -2.286 1.00 95.81 224 ALA A CA 1
ATOM 1640 C C . ALA A 1 224 ? 18.088 -2.942 -2.113 1.00 95.81 224 ALA A C 1
ATOM 1642 O O . ALA A 1 224 ? 17.578 -3.240 -1.033 1.00 95.81 224 ALA A O 1
ATOM 1643 N N . GLN A 1 225 ? 17.364 -2.612 -3.185 1.00 97.50 225 GLN A N 1
ATOM 1644 C CA . GLN A 1 225 ? 15.908 -2.728 -3.278 1.00 97.50 225 GLN A CA 1
ATOM 1645 C C . GLN A 1 225 ? 15.504 -3.867 -4.225 1.00 97.50 225 GLN A C 1
ATOM 1647 O O . GLN A 1 225 ? 16.228 -4.180 -5.176 1.00 97.50 225 GLN A O 1
ATOM 1652 N N . ASN A 1 226 ? 14.328 -4.461 -3.985 1.00 97.31 226 ASN A N 1
ATOM 1653 C CA . ASN A 1 226 ? 13.756 -5.575 -4.755 1.00 97.31 226 ASN A CA 1
ATOM 1654 C C . ASN A 1 226 ? 13.200 -5.126 -6.124 1.00 97.31 226 ASN A C 1
ATOM 1656 O O . ASN A 1 226 ? 12.001 -5.215 -6.400 1.00 97.31 226 ASN A O 1
ATOM 1660 N N . LEU A 1 227 ? 14.078 -4.592 -6.974 1.00 98.12 227 LEU A N 1
ATOM 1661 C CA . LEU A 1 227 ? 13.707 -4.085 -8.291 1.00 98.12 227 LEU A CA 1
ATOM 1662 C C . LEU A 1 227 ? 13.600 -5.219 -9.316 1.00 98.12 227 LEU A C 1
ATOM 1664 O O . LEU A 1 227 ? 12.510 -5.473 -9.835 1.00 98.12 227 LEU A O 1
ATOM 1668 N N . PHE A 1 228 ? 14.721 -5.887 -9.611 1.00 98.25 228 PHE A N 1
ATOM 1669 C CA . PHE A 1 228 ? 14.808 -6.929 -10.634 1.00 98.25 228 PHE A CA 1
ATOM 1670 C C . PHE A 1 228 ? 16.099 -7.754 -10.530 1.00 98.25 228 PHE A C 1
ATOM 1672 O O . PHE A 1 228 ? 17.146 -7.212 -10.178 1.00 98.25 228 PHE A O 1
ATOM 1679 N N . SER A 1 229 ? 16.039 -9.039 -10.891 1.00 97.56 229 SER A N 1
ATOM 1680 C CA . SER A 1 229 ? 17.183 -9.968 -10.856 1.00 97.56 229 SER A CA 1
ATOM 1681 C C . SER A 1 229 ? 17.146 -11.065 -11.932 1.00 97.56 229 SER A C 1
ATOM 1683 O O . SER A 1 229 ? 18.022 -11.933 -11.963 1.00 97.56 229 SER A O 1
ATOM 1685 N N . ASP A 1 230 ? 16.157 -11.053 -12.832 1.00 98.12 230 ASP A N 1
ATOM 1686 C CA . ASP A 1 230 ? 16.052 -12.088 -13.861 1.00 98.12 230 ASP A CA 1
ATOM 1687 C C . ASP A 1 230 ? 17.079 -11.861 -14.975 1.00 98.12 230 ASP A C 1
ATOM 1689 O O . ASP A 1 230 ? 17.275 -10.752 -15.463 1.00 98.12 230 ASP A O 1
ATOM 1693 N N . THR A 1 231 ? 17.694 -12.943 -15.447 1.00 96.81 231 THR A N 1
ATOM 1694 C CA . THR A 1 231 ? 18.716 -12.899 -16.509 1.00 96.81 231 THR A CA 1
ATOM 1695 C C . THR A 1 231 ? 18.293 -13.641 -17.776 1.00 96.81 231 THR A C 1
ATOM 1697 O O . THR A 1 231 ? 18.910 -13.487 -18.828 1.00 96.81 231 THR A O 1
ATOM 1700 N N . ALA A 1 232 ? 17.209 -14.416 -17.721 1.00 96.81 232 ALA A N 1
ATOM 1701 C CA . ALA A 1 232 ? 16.683 -15.172 -18.851 1.00 96.81 232 ALA A CA 1
ATOM 1702 C C . ALA A 1 232 ? 15.205 -14.862 -19.120 1.00 96.81 232 ALA A C 1
ATOM 1704 O O . ALA A 1 232 ? 14.417 -14.652 -18.201 1.00 96.81 232 ALA A O 1
ATOM 1705 N N . LEU A 1 233 ? 14.797 -14.951 -20.391 1.00 96.56 233 LEU A N 1
ATOM 1706 C CA . LEU A 1 233 ? 13.407 -14.743 -20.819 1.00 96.56 233 LEU A CA 1
ATOM 1707 C C . LEU A 1 233 ? 12.407 -15.667 -20.096 1.00 96.56 233 LEU A C 1
ATOM 1709 O O . LEU A 1 233 ? 11.292 -15.263 -19.779 1.00 96.56 233 LEU A O 1
ATOM 1713 N N . ALA A 1 234 ? 12.801 -16.910 -19.810 1.00 96.94 234 ALA A N 1
ATOM 1714 C CA . ALA A 1 234 ? 11.950 -17.853 -19.085 1.00 96.94 234 ALA A CA 1
ATOM 1715 C C . ALA A 1 234 ? 11.679 -17.411 -17.634 1.00 96.94 234 ALA A C 1
ATOM 1717 O O . ALA A 1 234 ? 10.573 -17.622 -17.134 1.00 96.94 234 ALA A O 1
ATOM 1718 N N . GLN A 1 235 ? 12.667 -16.784 -16.982 1.00 97.88 235 GLN A N 1
ATOM 1719 C CA . GLN A 1 235 ? 12.499 -16.217 -15.644 1.00 97.88 235 GLN A CA 1
ATOM 1720 C C . GLN A 1 235 ? 11.518 -15.048 -15.708 1.00 97.88 235 GLN A C 1
ATOM 1722 O O . GLN A 1 235 ? 10.501 -15.115 -15.027 1.00 97.88 235 GLN A O 1
ATOM 1727 N N . TRP A 1 236 ? 11.721 -14.109 -16.646 1.00 97.75 236 TRP A N 1
ATOM 1728 C CA . TRP A 1 236 ? 10.817 -12.971 -16.855 1.00 97.75 236 TRP A CA 1
ATOM 1729 C C . TRP A 1 236 ? 9.362 -13.411 -17.045 1.00 97.75 236 TRP A C 1
ATOM 1731 O O . TRP A 1 236 ? 8.456 -12.910 -16.382 1.00 97.75 236 TRP A O 1
ATOM 1741 N N . ASN A 1 237 ? 9.125 -14.393 -17.919 1.00 96.38 237 ASN A N 1
ATOM 1742 C CA . ASN A 1 237 ? 7.776 -14.897 -18.173 1.00 96.38 237 ASN A CA 1
ATOM 1743 C C . ASN A 1 237 ? 7.149 -15.527 -16.921 1.00 96.38 237 ASN A C 1
ATOM 1745 O O . ASN A 1 237 ? 5.998 -15.237 -16.607 1.00 96.38 237 ASN A O 1
ATOM 1749 N N . THR A 1 238 ? 7.919 -16.320 -16.170 1.00 96.88 238 THR A N 1
ATOM 1750 C CA . THR A 1 238 ? 7.460 -16.906 -14.897 1.00 96.88 238 THR A CA 1
ATOM 1751 C C . THR A 1 238 ? 7.176 -15.821 -13.854 1.00 96.88 238 THR A C 1
ATOM 1753 O O . THR A 1 238 ? 6.190 -15.901 -13.120 1.00 96.88 238 THR A O 1
ATOM 1756 N N . GLY A 1 239 ? 8.031 -14.799 -13.808 1.00 96.56 239 GLY A N 1
ATOM 1757 C CA . GLY A 1 239 ? 7.947 -13.659 -12.913 1.00 96.56 239 GLY A CA 1
ATOM 1758 C C . GLY A 1 239 ? 6.708 -12.809 -13.158 1.00 96.56 239 GLY A C 1
ATOM 1759 O O . GLY A 1 239 ? 6.034 -12.449 -12.202 1.00 96.56 239 GLY A O 1
ATOM 1760 N N . LYS A 1 240 ? 6.341 -12.548 -14.415 1.00 93.62 240 LYS A N 1
ATOM 1761 C CA . LYS A 1 240 ? 5.090 -11.846 -14.748 1.00 93.62 240 LYS A CA 1
ATOM 1762 C C . LYS A 1 240 ? 3.842 -12.597 -14.281 1.00 93.62 240 LYS A C 1
ATOM 1764 O O . LYS A 1 240 ? 2.902 -11.971 -13.795 1.00 93.62 240 LYS A O 1
ATOM 1769 N N . ASP A 1 241 ? 3.830 -13.923 -14.421 1.00 92.75 241 ASP A N 1
ATOM 1770 C CA . ASP A 1 241 ? 2.696 -14.749 -13.991 1.00 92.75 241 ASP A CA 1
ATOM 1771 C C . ASP A 1 241 ? 2.567 -14.804 -12.461 1.00 92.75 241 ASP A C 1
ATOM 1773 O O . ASP A 1 241 ? 1.458 -14.889 -11.931 1.00 92.75 241 ASP A O 1
ATOM 1777 N N . ASN A 1 242 ? 3.696 -14.734 -11.746 1.00 93.75 242 ASN A N 1
ATOM 1778 C CA . ASN A 1 242 ? 3.775 -14.784 -10.288 1.00 93.75 242 ASN A CA 1
ATOM 1779 C C . ASN A 1 242 ? 4.746 -13.712 -9.778 1.00 93.75 242 ASN A C 1
ATOM 1781 O O . ASN A 1 242 ? 5.900 -13.999 -9.453 1.00 93.75 242 ASN A O 1
ATOM 1785 N N . ALA A 1 243 ? 4.279 -12.464 -9.735 1.00 96.19 243 ALA A N 1
ATOM 1786 C CA . ALA A 1 243 ? 5.133 -11.319 -9.450 1.00 96.19 243 ALA A CA 1
ATOM 1787 C C . ALA A 1 243 ? 5.732 -11.369 -8.035 1.00 96.19 243 ALA A C 1
ATOM 1789 O O . ALA A 1 243 ? 5.039 -11.593 -7.041 1.00 96.19 243 ALA A O 1
ATOM 1790 N N . THR A 1 244 ? 7.044 -11.150 -7.962 1.00 96.62 244 THR A N 1
ATOM 1791 C CA . THR A 1 244 ? 7.832 -11.148 -6.719 1.00 96.62 244 THR A CA 1
ATOM 1792 C C . THR A 1 244 ? 8.830 -9.990 -6.638 1.00 96.62 244 THR A C 1
ATOM 1794 O O . THR A 1 244 ? 9.441 -9.788 -5.590 1.00 96.62 244 THR A O 1
ATOM 1797 N N . GLN A 1 245 ? 8.991 -9.238 -7.732 1.00 97.50 245 GLN A N 1
ATOM 1798 C CA . GLN A 1 245 ? 9.941 -8.137 -7.912 1.00 97.50 245 GLN A CA 1
ATOM 1799 C C . GLN A 1 245 ? 9.229 -6.991 -8.633 1.00 97.50 245 GLN A C 1
ATOM 1801 O O . GLN A 1 245 ? 8.290 -7.242 -9.391 1.00 97.50 245 GLN A O 1
ATOM 1806 N N . VAL A 1 246 ? 9.660 -5.747 -8.427 1.00 97.75 246 VAL A N 1
ATOM 1807 C CA . VAL A 1 246 ? 8.940 -4.544 -8.897 1.00 97.75 246 VAL A CA 1
ATOM 1808 C C . VAL A 1 246 ? 8.659 -4.572 -10.396 1.00 97.75 246 VAL A C 1
ATOM 1810 O O . VAL A 1 246 ? 7.517 -4.366 -10.800 1.00 97.75 246 VAL A O 1
ATOM 1813 N N . PHE A 1 247 ? 9.649 -4.915 -11.222 1.00 98.25 247 PHE A N 1
ATOM 1814 C CA . PHE A 1 247 ? 9.462 -4.943 -12.677 1.00 98.25 247 PHE A CA 1
ATOM 1815 C C . PHE A 1 247 ? 8.447 -5.998 -13.150 1.00 98.25 247 PHE A C 1
ATOM 1817 O O . PHE A 1 247 ? 7.841 -5.819 -14.202 1.00 98.25 247 PHE A O 1
ATOM 1824 N N . HIS A 1 248 ? 8.186 -7.058 -12.374 1.00 98.06 248 HIS A N 1
ATOM 1825 C CA . HIS A 1 248 ? 7.141 -8.038 -12.710 1.00 98.06 248 HIS A CA 1
ATOM 1826 C C . HIS A 1 248 ? 5.729 -7.447 -12.601 1.00 98.06 248 HIS A C 1
ATOM 1828 O O . HIS A 1 248 ? 4.796 -7.968 -13.209 1.00 98.06 248 HIS A O 1
ATOM 1834 N N . TYR A 1 249 ? 5.564 -6.380 -11.815 1.00 97.88 249 TYR A N 1
ATOM 1835 C CA . TYR A 1 249 ? 4.286 -5.704 -11.622 1.00 97.88 249 TYR A CA 1
ATOM 1836 C C . TYR A 1 249 ? 3.999 -4.631 -12.668 1.00 97.88 249 TYR A C 1
ATOM 1838 O O . TYR A 1 249 ? 2.851 -4.222 -12.761 1.00 97.88 249 TYR A O 1
ATOM 1846 N N . MET A 1 250 ? 5.001 -4.200 -13.441 1.00 97.56 250 MET A N 1
ATOM 1847 C CA . MET A 1 250 ? 4.881 -3.120 -14.430 1.00 97.56 250 MET A CA 1
ATOM 1848 C C . MET A 1 250 ? 5.388 -3.505 -15.834 1.00 97.56 250 MET A C 1
ATOM 1850 O O . MET A 1 250 ? 6.179 -2.772 -16.430 1.00 97.56 250 MET A O 1
ATOM 1854 N N . PRO A 1 251 ? 4.974 -4.661 -16.394 1.00 97.31 251 PRO A N 1
ATOM 1855 C CA . PRO A 1 251 ? 5.449 -5.106 -17.703 1.00 97.31 251 PRO A CA 1
ATOM 1856 C C . PRO A 1 251 ? 5.048 -4.171 -18.853 1.00 97.31 251 PRO A C 1
ATOM 1858 O O . PRO A 1 251 ? 5.735 -4.158 -19.866 1.00 97.31 251 PRO A O 1
ATOM 1861 N N . ASN A 1 252 ? 3.979 -3.391 -18.703 1.00 97.12 252 ASN A N 1
ATOM 1862 C CA . ASN A 1 252 ? 3.439 -2.514 -19.741 1.00 97.12 252 ASN A CA 1
ATOM 1863 C C . ASN A 1 252 ? 3.786 -1.034 -19.500 1.00 97.12 252 ASN A C 1
ATOM 1865 O O . ASN A 1 252 ? 3.302 -0.160 -20.214 1.00 97.12 252 ASN A O 1
ATOM 1869 N N . ALA A 1 253 ? 4.620 -0.726 -18.501 1.00 98.12 253 ALA A N 1
ATOM 1870 C CA . ALA A 1 253 ? 5.101 0.632 -18.293 1.00 98.12 253 ALA A CA 1
ATOM 1871 C C . ALA A 1 253 ? 6.049 1.029 -19.433 1.00 98.12 253 ALA A C 1
ATOM 1873 O O . ALA A 1 253 ? 7.082 0.391 -19.656 1.00 98.12 253 ALA A O 1
ATOM 1874 N N . THR A 1 254 ? 5.694 2.088 -20.158 1.00 98.06 254 THR A N 1
ATOM 1875 C CA . THR A 1 254 ? 6.505 2.613 -21.263 1.00 98.06 254 THR A CA 1
ATOM 1876 C C . THR A 1 254 ? 7.786 3.263 -20.762 1.00 98.06 254 THR A C 1
ATOM 1878 O O . THR A 1 254 ? 7.838 3.793 -19.654 1.00 98.06 254 THR A O 1
ATOM 1881 N N . PHE A 1 255 ? 8.819 3.336 -21.595 1.00 97.44 255 PHE A N 1
ATOM 1882 C CA . PHE A 1 255 ? 10.026 4.083 -21.229 1.00 97.44 255 PHE A CA 1
ATOM 1883 C C . PHE A 1 255 ? 9.775 5.595 -21.069 1.00 97.44 255 PHE A C 1
ATOM 1885 O O . PHE A 1 255 ? 10.459 6.242 -20.276 1.00 97.44 255 PHE A O 1
ATOM 1892 N N . ALA A 1 256 ? 8.735 6.146 -21.703 1.00 97.25 256 ALA A N 1
ATOM 1893 C CA . ALA A 1 256 ? 8.234 7.488 -21.400 1.00 97.25 256 ALA A CA 1
ATOM 1894 C C . ALA A 1 256 ? 7.679 7.615 -19.965 1.00 97.25 256 ALA A C 1
ATOM 1896 O O . ALA A 1 256 ? 7.877 8.651 -19.339 1.00 97.25 256 ALA A O 1
ATOM 1897 N N . THR A 1 257 ? 7.064 6.561 -19.409 1.00 97.81 257 THR A N 1
ATOM 1898 C CA . THR A 1 257 ? 6.658 6.515 -17.988 1.00 97.81 257 THR A CA 1
ATOM 1899 C C . THR A 1 257 ? 7.886 6.568 -17.081 1.00 97.81 257 THR A C 1
ATOM 1901 O O . THR A 1 257 ? 7.925 7.334 -16.123 1.00 97.81 257 THR A O 1
ATOM 1904 N N . PHE A 1 258 ? 8.938 5.813 -17.418 1.00 96.81 258 PHE A N 1
ATOM 1905 C CA . PHE A 1 258 ? 10.209 5.874 -16.690 1.00 96.81 258 PHE A CA 1
ATOM 1906 C C . PHE A 1 258 ? 10.844 7.264 -16.769 1.00 96.81 258 PHE A C 1
ATOM 1908 O O . PHE A 1 258 ? 11.398 7.727 -15.779 1.00 96.81 258 PHE A O 1
ATOM 1915 N N . ASP A 1 259 ? 10.722 7.978 -17.893 1.00 96.31 259 ASP A N 1
ATOM 1916 C CA . ASP A 1 259 ? 11.199 9.363 -17.976 1.00 96.31 259 ASP A CA 1
ATOM 1917 C C . ASP A 1 259 ? 10.568 10.249 -16.886 1.00 96.31 259 ASP A C 1
ATOM 1919 O O . ASP A 1 259 ? 11.280 11.032 -16.261 1.00 96.31 259 ASP A O 1
ATOM 1923 N N . GLN A 1 260 ? 9.287 10.049 -16.549 1.00 96.19 260 GLN A N 1
ATOM 1924 C CA . GLN A 1 260 ? 8.603 10.787 -15.473 1.00 96.19 260 GLN A CA 1
ATOM 1925 C C . GLN A 1 260 ? 9.173 10.497 -14.073 1.00 96.19 260 GLN A C 1
ATOM 1927 O O . GLN A 1 260 ? 9.063 11.329 -13.171 1.00 96.19 260 GLN A O 1
ATOM 1932 N N . PHE A 1 261 ? 9.796 9.331 -13.881 1.00 97.06 261 PHE A N 1
ATOM 1933 C CA . PHE A 1 261 ? 10.383 8.901 -12.608 1.00 97.06 261 PHE A CA 1
ATOM 1934 C C . PHE A 1 261 ? 11.867 9.253 -12.465 1.00 97.06 261 PHE A C 1
ATOM 1936 O O . PHE A 1 261 ? 12.460 8.990 -11.417 1.00 97.06 261 PHE A O 1
ATOM 1943 N N . VAL A 1 262 ? 12.492 9.863 -13.473 1.00 96.38 262 VAL A N 1
ATOM 1944 C CA . VAL A 1 262 ? 13.882 10.330 -13.371 1.00 96.38 262 VAL A CA 1
ATOM 1945 C C . VAL A 1 262 ? 14.042 11.248 -12.159 1.00 96.38 262 VAL A C 1
ATOM 1947 O O . VAL A 1 262 ? 13.328 12.237 -11.990 1.00 96.38 262 VAL A O 1
ATOM 1950 N N . GLY A 1 263 ? 14.999 10.901 -11.298 1.00 94.62 263 GLY A N 1
ATOM 1951 C CA . GLY A 1 263 ? 15.291 11.655 -10.081 1.00 94.62 263 GLY A CA 1
ATOM 1952 C C . GLY A 1 263 ? 14.174 11.640 -9.034 1.00 94.62 263 GLY A C 1
ATOM 1953 O O . GLY A 1 263 ? 14.210 12.478 -8.136 1.00 94.62 263 GLY A O 1
ATOM 1954 N N . VAL A 1 264 ? 13.188 10.736 -9.135 1.00 97.06 264 VAL A N 1
ATOM 1955 C CA . VAL A 1 264 ? 12.094 10.651 -8.160 1.00 97.06 264 VAL A CA 1
ATOM 1956 C C . VAL A 1 264 ? 12.637 10.466 -6.745 1.00 97.06 264 VAL A C 1
ATOM 1958 O O . VAL A 1 264 ? 13.605 9.745 -6.495 1.00 97.06 264 VAL A O 1
ATOM 1961 N N . THR A 1 265 ? 11.987 11.126 -5.803 1.00 97.44 265 THR A N 1
ATOM 1962 C CA . THR A 1 265 ? 12.271 11.018 -4.374 1.00 97.44 265 THR A CA 1
ATOM 1963 C C . THR A 1 265 ? 10.984 10.702 -3.631 1.00 97.44 265 THR A C 1
ATOM 1965 O O . THR A 1 265 ? 9.900 10.699 -4.213 1.00 97.44 265 THR A O 1
ATOM 1968 N N . SER A 1 266 ? 11.073 10.423 -2.338 1.00 97.69 266 SER A N 1
ATOM 1969 C CA . SER A 1 266 ? 9.901 10.132 -1.516 1.00 97.69 266 SER A CA 1
ATOM 1970 C C . SER A 1 266 ? 9.983 10.793 -0.151 1.00 97.69 266 SER A C 1
ATOM 1972 O O . SER A 1 266 ? 11.039 11.282 0.251 1.00 97.69 266 SER A O 1
ATOM 1974 N N . LYS A 1 267 ? 8.859 10.814 0.566 1.00 96.00 267 LYS A N 1
ATOM 1975 C CA . LYS A 1 267 ? 8.814 11.147 1.993 1.00 96.00 267 LYS A CA 1
ATOM 1976 C C . LYS A 1 267 ? 7.656 10.445 2.692 1.00 96.00 267 LYS A C 1
ATOM 1978 O O . LYS A 1 267 ? 6.629 10.164 2.073 1.00 96.00 267 LYS A O 1
ATOM 1983 N N . TYR A 1 268 ? 7.834 10.220 3.989 1.00 95.69 268 TYR A N 1
ATOM 1984 C CA . TYR A 1 268 ? 6.850 9.605 4.871 1.00 95.69 268 TYR A CA 1
ATOM 1985 C C . TYR A 1 268 ? 6.435 10.597 5.956 1.00 95.69 268 TYR A C 1
ATOM 1987 O O . TYR A 1 268 ? 7.289 11.105 6.685 1.00 95.69 268 TYR A O 1
ATOM 1995 N N . VAL A 1 269 ? 5.146 10.900 6.063 1.00 95.19 269 VAL A N 1
ATOM 1996 C CA . VAL A 1 269 ? 4.613 11.865 7.034 1.00 95.19 269 VAL A CA 1
ATOM 1997 C C . VAL A 1 269 ? 3.555 11.189 7.887 1.00 95.19 269 VAL A C 1
ATOM 1999 O O . VAL A 1 269 ? 2.674 10.528 7.354 1.00 95.19 269 VAL A O 1
ATOM 2002 N N . VAL A 1 270 ? 3.615 11.390 9.199 1.00 94.88 270 VAL A N 1
ATOM 2003 C CA . VAL A 1 270 ? 2.582 10.930 10.129 1.00 94.88 270 VAL A CA 1
ATOM 2004 C C . VAL A 1 270 ? 1.653 12.096 10.451 1.00 94.88 270 VAL A C 1
ATOM 2006 O O . VAL A 1 270 ? 2.088 13.105 11.002 1.00 94.88 270 VAL A O 1
ATOM 2009 N N . ASP A 1 271 ? 0.384 11.961 10.074 1.00 95.31 271 ASP A N 1
ATOM 2010 C CA . ASP A 1 271 ? -0.666 12.972 10.218 1.00 95.31 271 ASP A CA 1
ATOM 2011 C C . ASP A 1 271 ? -1.934 12.324 10.794 1.00 95.31 271 ASP A C 1
ATOM 2013 O O . ASP A 1 271 ? -2.904 12.006 10.100 1.00 95.31 271 ASP A O 1
ATOM 2017 N N . HIS A 1 272 ? -1.893 12.036 12.095 1.00 94.56 272 HIS A N 1
ATOM 2018 C CA . HIS A 1 272 ? -3.005 11.413 12.809 1.00 94.56 272 HIS A CA 1
ATOM 2019 C C . HIS A 1 272 ? -4.023 12.457 13.272 1.00 94.56 272 HIS A C 1
ATOM 2021 O O . HIS A 1 272 ? -3.679 13.427 13.951 1.00 94.56 272 HIS A O 1
ATOM 2027 N N . ASP A 1 273 ? -5.304 12.211 12.989 1.00 90.62 273 ASP A N 1
ATOM 2028 C CA . ASP A 1 273 ? -6.390 13.016 13.541 1.00 90.62 273 ASP A CA 1
ATOM 2029 C C . ASP A 1 273 ? -6.422 12.865 15.080 1.00 90.62 273 ASP A C 1
ATOM 2031 O O . ASP A 1 273 ? -6.463 11.763 15.640 1.00 90.62 273 ASP A O 1
ATOM 2035 N N . SER A 1 274 ? -6.385 14.002 15.775 1.00 90.06 274 SER A N 1
ATOM 2036 C CA . SER A 1 274 ? -6.370 14.087 17.241 1.00 90.06 274 SER A CA 1
ATOM 2037 C C . SER A 1 274 ? -7.759 14.268 17.863 1.00 90.06 274 SER A C 1
ATOM 2039 O O . SER A 1 274 ? -7.869 14.414 19.082 1.00 90.06 274 SER A O 1
ATOM 2041 N N . THR A 1 275 ? -8.824 14.245 17.050 1.00 92.88 275 THR A N 1
ATOM 2042 C CA . THR A 1 275 ? -10.218 14.293 17.514 1.00 92.88 275 THR A CA 1
ATOM 2043 C C . THR A 1 275 ? -10.433 13.208 18.575 1.00 92.88 275 THR A C 1
ATOM 2045 O O . THR A 1 275 ? -10.123 12.048 18.303 1.00 92.88 275 THR A O 1
ATOM 2048 N N . PRO A 1 276 ? -10.953 13.544 19.770 1.00 91.69 276 PRO A N 1
ATOM 2049 C CA . PRO A 1 276 ? -11.207 12.559 20.813 1.00 91.69 276 PRO A CA 1
ATOM 2050 C C . PRO A 1 276 ? -12.163 11.456 20.359 1.00 91.69 276 PRO A C 1
ATOM 2052 O O . PRO A 1 276 ? -13.111 11.705 19.614 1.00 91.69 276 PRO A O 1
ATOM 2055 N N . VAL A 1 277 ? -11.934 10.254 20.872 1.00 92.44 277 VAL A N 1
ATOM 2056 C CA . VAL A 1 277 ? -12.825 9.108 20.704 1.00 92.44 277 VAL A CA 1
ATOM 2057 C C . VAL A 1 277 ? -13.998 9.256 21.658 1.00 92.44 277 VAL A C 1
ATOM 2059 O O . VAL A 1 277 ? -13.798 9.510 22.846 1.00 92.44 277 VAL A O 1
ATOM 2062 N N . LEU A 1 278 ? -15.214 9.087 21.143 1.00 95.75 278 LEU A N 1
ATOM 2063 C CA . LEU A 1 278 ? -16.439 9.096 21.934 1.00 95.75 278 LEU A CA 1
ATOM 2064 C C . LEU A 1 278 ? -17.089 7.725 21.869 1.00 95.75 278 LEU A C 1
ATOM 2066 O O . LEU A 1 278 ? -17.341 7.199 20.783 1.00 95.75 278 LEU A O 1
ATOM 2070 N N . SER A 1 279 ? -17.405 7.159 23.025 1.00 96.25 279 SER A N 1
ATOM 2071 C CA . SER A 1 279 ? -18.060 5.865 23.078 1.00 96.25 279 SER A CA 1
ATOM 2072 C C . SER A 1 279 ? -19.093 5.775 24.190 1.00 96.25 279 SER A C 1
ATOM 2074 O O . SER A 1 279 ? -19.033 6.478 25.200 1.00 96.25 279 SER A O 1
ATOM 2076 N N . ALA A 1 280 ? -20.087 4.921 23.968 1.00 97.19 280 ALA A N 1
ATOM 2077 C CA . ALA A 1 280 ? -21.121 4.622 24.938 1.00 97.19 280 ALA A CA 1
ATOM 2078 C C . ALA A 1 280 ? -21.433 3.127 24.934 1.00 97.19 280 ALA A C 1
ATOM 2080 O O . ALA A 1 280 ? -21.475 2.491 23.878 1.00 97.19 280 ALA A O 1
ATOM 2081 N N . ARG A 1 281 ? -21.688 2.582 26.120 1.00 96.69 281 ARG A N 1
ATOM 2082 C CA . ARG A 1 281 ? -22.114 1.201 26.323 1.00 96.69 281 ARG A CA 1
ATOM 2083 C C . ARG A 1 281 ? -23.311 1.156 27.257 1.00 96.69 281 ARG A C 1
ATOM 2085 O O . ARG A 1 281 ? -23.340 1.846 28.271 1.00 96.69 281 ARG A O 1
ATOM 2092 N N . TYR A 1 282 ? -24.262 0.291 26.933 1.00 96.81 282 TYR A N 1
ATOM 2093 C CA . TYR A 1 282 ? -25.296 -0.159 27.854 1.00 96.81 282 TYR A CA 1
ATOM 2094 C C . TYR A 1 282 ? -25.140 -1.654 28.095 1.00 96.81 282 TYR A C 1
ATOM 2096 O O . TYR A 1 282 ? -24.956 -2.406 27.139 1.00 96.81 282 TYR A O 1
ATOM 2104 N N . LYS A 1 283 ? -25.249 -2.095 29.348 1.00 95.44 283 LYS A N 1
ATOM 2105 C CA . LYS A 1 283 ? -25.320 -3.518 29.706 1.00 95.44 283 LYS A CA 1
ATOM 2106 C C . LYS A 1 283 ? -26.473 -3.776 30.666 1.00 95.44 283 LYS A C 1
ATOM 2108 O O . LYS A 1 283 ? -26.784 -2.922 31.496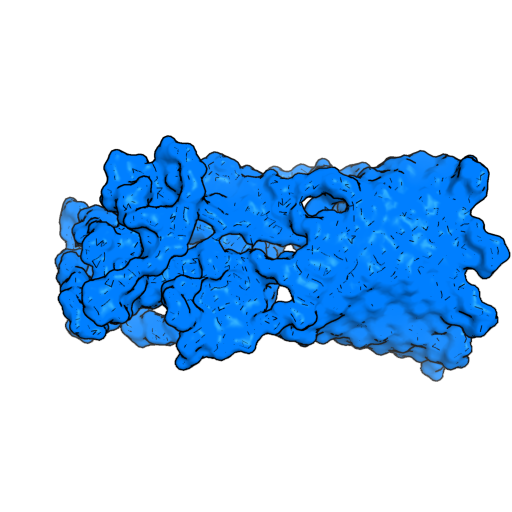 1.00 95.44 283 LYS A O 1
ATOM 2113 N N . ASN A 1 284 ? -27.106 -4.940 30.562 1.00 94.94 284 ASN A N 1
ATOM 2114 C CA . ASN A 1 284 ? -28.131 -5.375 31.510 1.00 94.94 284 ASN A CA 1
ATOM 2115 C C . ASN A 1 284 ? -28.257 -6.908 31.530 1.00 94.94 284 ASN A C 1
ATOM 2117 O O . ASN A 1 284 ? -27.687 -7.607 30.694 1.00 94.94 284 ASN A O 1
ATOM 2121 N N . THR A 1 285 ? -29.020 -7.416 32.493 1.00 92.50 285 THR A N 1
ATOM 2122 C CA . THR A 1 285 ? -29.378 -8.825 32.647 1.00 92.50 285 THR A CA 1
ATOM 2123 C C . THR A 1 285 ? -30.894 -8.973 32.553 1.00 92.50 285 THR A C 1
ATOM 2125 O O . THR A 1 285 ? -31.647 -8.259 33.212 1.00 92.50 285 THR A O 1
ATOM 2128 N N . THR A 1 286 ? -31.365 -9.895 31.719 1.00 90.19 286 THR A N 1
ATOM 2129 C CA . THR A 1 286 ? -32.794 -10.248 31.661 1.00 90.19 286 THR A CA 1
ATOM 2130 C C . THR A 1 286 ? -33.211 -11.060 32.891 1.00 90.19 286 THR A C 1
ATOM 2132 O O . THR A 1 286 ? -32.373 -11.662 33.561 1.00 90.19 286 THR A O 1
ATOM 2135 N N . SER A 1 287 ? -34.517 -11.150 33.168 1.00 86.31 287 SER A N 1
ATOM 2136 C CA . SER A 1 287 ? -35.044 -11.985 34.264 1.00 86.31 287 SER A CA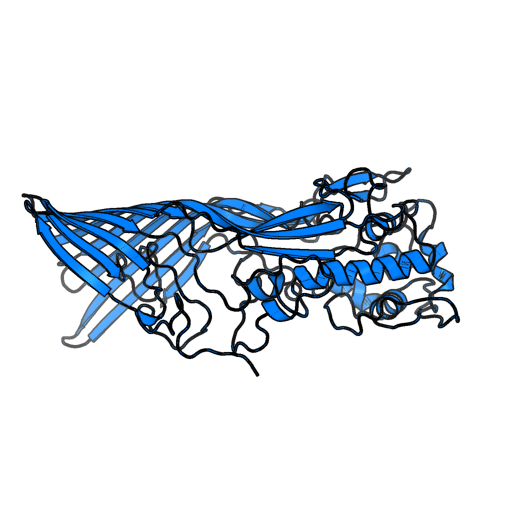 1
ATOM 2137 C C . SER A 1 287 ? -34.631 -13.455 34.168 1.00 86.31 287 SER A C 1
ATOM 2139 O O . SER A 1 287 ? -34.525 -14.131 35.188 1.00 86.31 287 SER A O 1
ATOM 2141 N N . ASP A 1 288 ? -34.382 -13.930 32.948 1.00 84.44 288 ASP A N 1
ATOM 2142 C CA . ASP A 1 288 ? -34.078 -15.328 32.649 1.00 84.44 288 ASP A CA 1
ATOM 2143 C C . ASP A 1 288 ? -32.562 -15.610 32.678 1.00 84.44 288 ASP A C 1
ATOM 2145 O O . ASP A 1 288 ? -32.122 -16.712 32.355 1.00 84.44 288 ASP A O 1
ATOM 2149 N N . GLY A 1 289 ? -31.745 -14.626 33.081 1.00 84.25 289 GLY A N 1
ATOM 2150 C CA . GLY A 1 289 ? -30.299 -14.782 33.264 1.00 84.25 289 GLY A CA 1
ATOM 2151 C C . GLY A 1 289 ? -29.465 -14.640 31.987 1.00 84.25 289 GLY A C 1
ATOM 2152 O O . GLY A 1 289 ? -28.319 -15.084 31.962 1.00 84.25 289 GLY A O 1
ATOM 2153 N N . LEU A 1 290 ? -30.016 -14.049 30.921 1.00 89.06 290 LEU A N 1
ATOM 2154 C CA . LEU A 1 290 ? -29.228 -13.599 29.765 1.00 89.06 290 LEU A CA 1
ATOM 2155 C C . LEU A 1 290 ? -28.600 -12.238 30.075 1.00 89.06 290 LEU A C 1
ATOM 2157 O O . LEU A 1 290 ? -29.333 -11.256 30.233 1.00 89.06 290 LEU A O 1
ATOM 2161 N N . ASN A 1 291 ? -27.274 -12.187 30.104 1.00 91.50 291 ASN A N 1
ATOM 2162 C CA . ASN A 1 291 ? -26.496 -10.955 30.134 1.00 91.50 291 ASN A CA 1
ATOM 2163 C C . ASN A 1 291 ? -26.331 -10.438 28.703 1.00 91.50 291 ASN A C 1
ATOM 2165 O O . ASN A 1 291 ? -26.124 -11.228 27.781 1.00 91.50 291 ASN A O 1
ATOM 2169 N N . TYR A 1 292 ? -26.425 -9.124 28.499 1.00 93.12 292 TYR A N 1
ATOM 2170 C CA . TYR A 1 292 ? -26.198 -8.519 27.188 1.00 93.12 292 TYR A CA 1
ATOM 2171 C C . TYR A 1 292 ? -25.589 -7.122 27.281 1.00 93.12 292 TYR A C 1
ATOM 2173 O O . TYR A 1 292 ? -25.764 -6.410 28.276 1.00 93.12 292 TYR A O 1
ATOM 2181 N N . SER A 1 293 ? -24.916 -6.707 26.208 1.00 95.12 293 SER A N 1
ATOM 2182 C CA . SER A 1 293 ? -24.413 -5.348 26.031 1.00 95.12 293 SER A CA 1
ATOM 2183 C C . SER A 1 293 ? -24.653 -4.811 24.620 1.00 95.12 293 SER A C 1
ATOM 2185 O O . SER A 1 293 ? -24.759 -5.567 23.653 1.00 95.12 293 SER A O 1
ATOM 2187 N N . MET A 1 294 ? -24.744 -3.488 24.507 1.00 96.00 294 MET A N 1
ATOM 2188 C CA . MET A 1 294 ? -24.750 -2.749 23.247 1.00 96.00 294 MET A CA 1
ATOM 2189 C C . MET A 1 294 ? -23.769 -1.589 23.348 1.00 96.00 294 MET A C 1
ATOM 2191 O O . MET A 1 294 ? -23.815 -0.816 24.305 1.00 96.00 294 MET A O 1
ATOM 2195 N N . ASN A 1 295 ? -22.920 -1.457 22.335 1.00 95.12 295 ASN A N 1
ATOM 2196 C CA . ASN A 1 295 ? -21.782 -0.555 22.311 1.00 95.12 295 ASN A CA 1
ATOM 2197 C C . ASN A 1 295 ? -21.841 0.293 21.039 1.00 95.12 295 ASN A C 1
ATOM 2199 O O . ASN A 1 295 ? -22.077 -0.229 19.946 1.00 95.12 295 ASN A O 1
ATOM 2203 N N . VAL A 1 296 ? -21.569 1.586 21.167 1.00 96.81 296 VAL A N 1
ATOM 2204 C CA . VAL A 1 296 ? -21.326 2.487 20.039 1.00 96.81 296 VAL A CA 1
ATOM 2205 C C . VAL A 1 296 ? -20.019 3.228 20.264 1.00 96.81 296 VAL A C 1
ATOM 2207 O O . VAL A 1 296 ? -19.752 3.716 21.361 1.00 96.81 296 VAL A O 1
ATOM 2210 N N . ILE A 1 297 ? -19.202 3.308 19.220 1.00 95.31 297 ILE A N 1
ATOM 2211 C CA . ILE A 1 297 ? -17.933 4.032 19.220 1.00 95.31 297 ILE A CA 1
ATOM 2212 C C . ILE A 1 297 ? -17.894 4.893 17.964 1.00 95.31 297 ILE A C 1
ATOM 2214 O O . ILE A 1 297 ? -18.177 4.418 16.863 1.00 95.31 297 ILE A O 1
ATOM 2218 N N . HIS A 1 298 ? -17.558 6.163 18.135 1.00 95.06 298 HIS A N 1
ATOM 2219 C CA . HIS A 1 298 ? -17.166 7.045 17.050 1.00 95.06 298 HIS A CA 1
ATOM 2220 C C . HIS A 1 298 ? -15.732 7.495 17.314 1.00 95.06 298 HIS A C 1
ATOM 2222 O O . HIS A 1 298 ? -15.473 8.276 18.234 1.00 95.06 298 HIS A O 1
ATOM 2228 N N . ASP A 1 299 ? -14.804 6.946 16.542 1.00 91.06 299 ASP A N 1
ATOM 2229 C CA . ASP A 1 299 ? -13.372 7.060 16.768 1.00 91.06 299 ASP A CA 1
ATOM 2230 C C . ASP A 1 299 ? -12.590 7.242 15.471 1.00 91.06 299 ASP A C 1
ATOM 2232 O O . ASP A 1 299 ? -13.104 7.104 14.359 1.00 91.06 299 ASP A O 1
ATOM 2236 N N . ASN A 1 300 ? -11.316 7.580 15.639 1.00 92.75 300 ASN A N 1
ATOM 2237 C CA . ASN A 1 300 ? -10.322 7.347 14.610 1.00 92.75 300 ASN A CA 1
ATOM 2238 C C . ASN A 1 300 ? -9.895 5.881 14.717 1.00 92.75 300 ASN A C 1
ATOM 2240 O O . ASN A 1 300 ? -9.504 5.445 15.798 1.00 92.75 300 ASN A O 1
ATOM 2244 N N . ASP A 1 301 ? -9.979 5.142 13.613 1.00 93.38 301 ASP A N 1
ATOM 2245 C CA . ASP A 1 301 ? -9.532 3.754 13.538 1.00 93.38 301 ASP A CA 1
ATOM 2246 C C . ASP A 1 301 ? -8.090 3.664 14.037 1.00 93.38 301 ASP A C 1
ATOM 2248 O O . ASP A 1 301 ? -7.205 4.348 13.520 1.00 93.38 301 ASP A O 1
ATOM 2252 N N . THR A 1 302 ? -7.860 2.837 15.056 1.00 92.12 302 THR A N 1
ATOM 2253 C CA . THR A 1 302 ? -6.520 2.649 15.623 1.00 92.12 302 THR A CA 1
ATOM 2254 C C . THR A 1 302 ? -5.571 1.970 14.634 1.00 92.12 302 THR A C 1
ATOM 2256 O O . THR A 1 302 ? -4.363 2.007 14.848 1.00 92.12 302 THR A O 1
ATOM 2259 N N . ASN A 1 303 ? -6.079 1.345 13.567 1.00 92.00 303 ASN A N 1
ATOM 2260 C CA . ASN A 1 303 ? -5.260 0.826 12.481 1.00 92.00 303 ASN A CA 1
ATOM 2261 C C . ASN A 1 303 ? -4.974 1.938 11.448 1.00 92.00 303 ASN A C 1
ATOM 2263 O O . ASN A 1 303 ? -5.898 2.371 10.750 1.00 92.00 303 ASN A O 1
ATOM 2267 N N . PRO A 1 304 ? -3.721 2.409 11.318 1.00 93.81 304 PRO A N 1
ATOM 2268 C CA . PRO A 1 304 ? -3.385 3.472 10.388 1.00 93.81 304 PRO A CA 1
ATOM 2269 C C . PRO A 1 304 ? -3.494 3.012 8.932 1.00 93.81 304 PRO A C 1
ATOM 2271 O O . PRO A 1 304 ? -3.347 1.835 8.597 1.00 93.81 304 PRO A O 1
ATOM 2274 N N . TYR A 1 305 ? -3.711 3.972 8.037 1.00 95.19 305 TYR A N 1
ATOM 2275 C CA . TYR A 1 305 ? -3.655 3.760 6.595 1.00 95.19 305 TYR A CA 1
ATOM 2276 C C . TYR A 1 305 ? -2.686 4.741 5.943 1.00 95.19 305 TYR A C 1
ATOM 2278 O O . TYR A 1 305 ? -2.465 5.839 6.449 1.00 95.19 305 TYR A O 1
ATOM 2286 N N . ILE A 1 306 ? -2.135 4.348 4.794 1.00 96.06 306 ILE A N 1
ATOM 2287 C CA . ILE A 1 306 ? -1.271 5.216 3.998 1.00 96.06 306 ILE A CA 1
ATOM 2288 C C . ILE A 1 306 ? -2.081 5.831 2.864 1.00 96.06 306 ILE A C 1
ATOM 2290 O O . ILE A 1 306 ? -2.690 5.127 2.059 1.00 96.06 306 ILE A O 1
ATOM 2294 N N . ASP A 1 307 ? -2.070 7.154 2.810 1.00 96.81 307 ASP A N 1
ATOM 2295 C CA . ASP A 1 307 ? -2.536 7.951 1.686 1.00 96.81 307 ASP A CA 1
ATOM 2296 C C . ASP A 1 307 ? -1.336 8.311 0.808 1.00 96.81 307 ASP A C 1
ATOM 2298 O O . ASP A 1 307 ? -0.324 8.802 1.315 1.00 96.81 307 ASP A O 1
ATOM 2302 N N . THR A 1 308 ? -1.421 8.049 -0.494 1.00 97.88 308 THR A N 1
ATOM 2303 C CA . THR A 1 308 ? -0.304 8.265 -1.421 1.00 97.88 308 THR A CA 1
ATOM 2304 C C . THR A 1 308 ? -0.672 9.243 -2.517 1.00 97.88 308 THR A C 1
ATOM 2306 O O . THR A 1 308 ? -1.758 9.142 -3.081 1.00 97.88 308 THR A O 1
ATOM 2309 N N . TYR A 1 309 ? 0.239 10.151 -2.857 1.00 98.06 309 TYR A N 1
ATOM 2310 C CA . TYR A 1 309 ? 0.062 11.093 -3.963 1.00 98.06 309 TYR A CA 1
ATOM 2311 C C . TYR A 1 309 ? 1.406 11.639 -4.457 1.00 98.06 309 TYR A C 1
ATOM 2313 O O . TYR A 1 309 ? 2.424 11.576 -3.760 1.00 98.06 309 TYR A O 1
ATOM 2321 N N . TRP A 1 310 ? 1.415 12.214 -5.657 1.00 98.12 310 TRP A N 1
ATOM 2322 C CA . TRP A 1 310 ? 2.603 12.825 -6.247 1.00 98.12 310 TRP A CA 1
ATOM 2323 C C . TRP A 1 310 ? 2.613 14.340 -6.051 1.00 98.12 310 TRP A C 1
ATOM 2325 O O . TRP A 1 310 ? 1.571 14.991 -6.111 1.00 98.12 310 TRP A O 1
ATOM 2335 N N . THR A 1 311 ? 3.800 14.918 -5.862 1.00 97.25 311 THR A N 1
ATOM 2336 C CA . THR A 1 311 ? 4.005 16.375 -5.944 1.00 97.25 311 THR A CA 1
ATOM 2337 C C . THR A 1 311 ? 5.242 16.727 -6.754 1.00 97.25 311 THR A C 1
ATOM 2339 O O . THR A 1 311 ? 6.195 15.950 -6.780 1.00 97.25 311 THR A O 1
ATOM 2342 N N . ASN A 1 312 ? 5.276 17.916 -7.349 1.00 95.50 312 ASN A N 1
ATOM 2343 C CA . ASN A 1 312 ? 6.477 18.457 -7.980 1.00 95.50 312 ASN A CA 1
ATOM 2344 C C . ASN A 1 312 ? 7.462 18.979 -6.917 1.00 95.50 312 ASN A C 1
ATOM 2346 O O . ASN A 1 312 ? 7.072 19.718 -6.012 1.00 95.50 312 ASN A O 1
ATOM 2350 N N . SER A 1 313 ? 8.743 18.616 -7.015 1.00 95.38 313 SER A N 1
ATOM 2351 C CA . SER A 1 313 ? 9.783 19.076 -6.087 1.00 95.38 313 SER A CA 1
ATOM 2352 C C . SER A 1 313 ? 10.091 20.574 -6.190 1.00 95.38 313 SER A C 1
ATOM 2354 O O . SER A 1 313 ? 10.580 21.152 -5.220 1.00 95.38 313 SER A O 1
ATOM 2356 N N . ALA A 1 314 ? 9.797 21.209 -7.329 1.00 92.00 314 ALA A N 1
ATOM 2357 C CA . ALA A 1 314 ? 10.111 22.614 -7.571 1.00 92.00 314 ALA A CA 1
ATOM 2358 C C . ALA A 1 314 ? 9.140 23.584 -6.875 1.00 92.00 314 ALA A C 1
ATOM 2360 O O . ALA A 1 314 ? 9.574 24.609 -6.349 1.00 92.00 314 ALA A O 1
ATOM 2361 N N . ASP A 1 315 ? 7.839 23.276 -6.872 1.00 91.75 315 ASP A N 1
ATOM 2362 C CA . ASP A 1 315 ? 6.786 24.180 -6.380 1.00 91.75 315 ASP A CA 1
ATOM 2363 C C . ASP A 1 315 ? 5.789 23.535 -5.399 1.00 91.75 315 ASP A C 1
ATOM 2365 O O . ASP A 1 315 ? 4.966 24.237 -4.810 1.00 91.75 315 ASP A O 1
ATOM 2369 N N . GLY A 1 316 ? 5.866 22.218 -5.179 1.00 93.25 316 GLY A N 1
ATOM 2370 C CA . GLY A 1 316 ? 4.974 21.479 -4.285 1.00 93.25 316 GLY A CA 1
ATOM 2371 C C . GLY A 1 316 ? 3.567 21.229 -4.837 1.00 93.25 316 GLY A C 1
ATOM 2372 O O . GLY A 1 316 ? 2.716 20.743 -4.091 1.00 93.25 316 GLY A O 1
ATOM 2373 N N . SER A 1 317 ? 3.301 21.544 -6.109 1.00 94.62 317 SER A N 1
ATOM 2374 C CA . SER A 1 317 ? 2.014 21.262 -6.754 1.00 94.62 317 SER A CA 1
ATOM 2375 C C . SER A 1 317 ? 1.720 19.760 -6.780 1.00 94.62 317 SER A C 1
ATOM 2377 O O . SER A 1 317 ? 2.626 18.948 -6.963 1.00 94.62 317 SER A O 1
ATOM 2379 N N . VAL A 1 318 ? 0.454 19.382 -6.569 1.00 96.88 318 VAL A N 1
ATOM 2380 C CA . VAL A 1 318 ? 0.006 17.984 -6.673 1.00 96.88 318 VAL A CA 1
ATOM 2381 C C . VAL A 1 318 ? -0.024 17.574 -8.142 1.00 96.88 318 VAL A C 1
ATOM 2383 O O . VAL A 1 318 ? -0.515 18.323 -8.986 1.00 96.88 318 VAL A O 1
ATOM 2386 N N . LEU A 1 319 ? 0.497 16.384 -8.432 1.00 96.44 319 LEU A N 1
ATOM 2387 C CA . LEU A 1 319 ? 0.533 15.800 -9.768 1.00 96.44 319 LEU A CA 1
ATOM 2388 C C . LEU A 1 319 ? -0.433 14.616 -9.821 1.00 96.44 319 LEU A C 1
ATOM 2390 O O . LEU A 1 319 ? -0.339 13.689 -9.020 1.00 96.44 319 LEU A O 1
ATOM 2394 N N . GLU A 1 320 ? -1.349 14.645 -10.780 1.00 96.06 320 GLU A N 1
ATOM 2395 C CA . GLU A 1 320 ? -2.228 13.512 -11.070 1.00 96.06 320 GLU A CA 1
ATOM 2396 C C . GLU A 1 320 ? -1.529 12.544 -12.028 1.00 96.06 320 GLU A C 1
ATOM 2398 O O . GLU A 1 320 ? -0.782 12.973 -12.907 1.00 96.06 320 GLU A O 1
ATOM 2403 N N . GLU A 1 321 ? -1.784 11.245 -11.892 1.00 97.38 321 GLU A N 1
ATOM 2404 C CA . GLU A 1 321 ? -1.362 10.272 -12.903 1.00 97.38 321 GLU A CA 1
ATOM 2405 C C . GLU A 1 321 ? -2.381 10.275 -14.049 1.00 97.38 321 GLU A C 1
ATOM 2407 O O . GLU A 1 321 ? -3.574 10.047 -13.830 1.00 97.38 321 GLU A O 1
ATOM 2412 N N . THR A 1 322 ? -1.928 10.535 -15.273 1.00 95.50 322 THR A N 1
ATOM 2413 C CA . THR A 1 322 ? -2.787 10.618 -16.459 1.00 95.50 322 THR A CA 1
ATOM 2414 C C . THR A 1 322 ? -2.336 9.638 -17.533 1.00 95.50 322 THR A C 1
ATOM 2416 O O . THR A 1 322 ? -1.149 9.508 -17.825 1.00 95.50 322 THR A O 1
ATOM 2419 N N . ALA A 1 323 ? -3.292 8.924 -18.127 1.00 96.50 323 ALA A N 1
ATOM 2420 C CA . ALA A 1 323 ? -3.015 7.996 -19.216 1.00 96.50 323 ALA A CA 1
ATOM 2421 C C . ALA A 1 323 ? -2.881 8.734 -20.550 1.00 96.50 323 ALA A C 1
ATOM 2423 O O . ALA A 1 323 ? -3.759 9.505 -20.941 1.00 96.50 323 ALA A O 1
ATOM 2424 N N . SER A 1 324 ? -1.794 8.452 -21.266 1.00 96.06 324 SER A N 1
ATOM 2425 C CA . SER A 1 324 ? -1.543 8.950 -22.616 1.00 96.06 324 SER A CA 1
ATOM 2426 C C . SER A 1 324 ? -1.251 7.792 -23.559 1.00 96.06 324 SER A C 1
ATOM 2428 O O . SER A 1 324 ? -0.247 7.094 -23.412 1.00 96.06 324 SER A O 1
ATOM 2430 N N . THR A 1 325 ? -2.108 7.610 -24.559 1.00 96.50 325 THR A N 1
ATOM 2431 C CA . THR A 1 325 ? -1.944 6.583 -25.590 1.00 96.50 325 THR A CA 1
ATOM 2432 C C . THR A 1 325 ? -0.889 6.997 -26.614 1.00 96.50 325 THR A C 1
ATOM 2434 O O . THR A 1 325 ? -0.852 8.147 -27.057 1.00 96.50 325 THR A O 1
ATOM 2437 N N . SER A 1 326 ? -0.063 6.042 -27.026 1.00 96.56 326 SER A N 1
ATOM 2438 C CA . SER A 1 326 ? 0.823 6.144 -28.196 1.00 96.56 326 SER A CA 1
ATOM 2439 C C . SER A 1 326 ? 0.051 6.407 -29.500 1.00 96.56 326 SER A C 1
ATOM 2441 O O . SER A 1 326 ? -1.176 6.305 -29.556 1.00 96.56 326 SER A O 1
ATOM 2443 N N . ALA A 1 327 ? 0.767 6.769 -30.569 1.00 94.62 327 ALA A N 1
ATOM 2444 C CA . ALA A 1 327 ? 0.161 7.208 -31.828 1.00 94.62 327 ALA A CA 1
ATOM 2445 C C . ALA A 1 327 ? -0.689 6.125 -32.517 1.00 94.62 327 ALA A C 1
ATOM 2447 O O . ALA A 1 327 ? -1.693 6.460 -33.148 1.00 94.62 327 ALA A O 1
ATOM 2448 N N . GLY A 1 328 ? -0.300 4.852 -32.412 1.00 93.50 328 GLY A N 1
ATOM 2449 C CA . GLY A 1 328 ? -1.090 3.722 -32.909 1.00 93.50 328 GLY A CA 1
ATOM 2450 C C . GLY A 1 328 ? -2.053 3.129 -31.875 1.00 93.50 328 GLY A C 1
ATOM 2451 O O . GLY A 1 328 ? -2.834 2.246 -32.228 1.00 93.50 328 GLY A O 1
ATOM 2452 N N . GLY A 1 329 ? -2.047 3.631 -30.634 1.00 94.62 329 GLY A N 1
ATOM 2453 C CA . GLY A 1 329 ? -2.916 3.175 -29.551 1.00 94.62 329 GLY A CA 1
ATOM 2454 C C . GLY A 1 329 ? -2.531 1.820 -28.953 1.00 94.62 329 GLY A C 1
ATOM 2455 O O . GLY A 1 329 ? -3.375 1.201 -28.315 1.00 94.62 329 GLY A O 1
ATOM 2456 N N . VAL A 1 330 ? -1.302 1.337 -29.173 1.00 95.19 330 VAL A N 1
ATOM 2457 C CA . VAL A 1 330 ? -0.838 0.036 -28.651 1.00 95.19 330 VAL A CA 1
ATOM 2458 C C . VAL A 1 330 ? -0.323 0.139 -27.215 1.00 95.19 330 VAL A C 1
ATOM 2460 O O . VAL A 1 330 ? -0.507 -0.776 -26.418 1.00 95.19 330 VAL A O 1
ATOM 2463 N N . TYR A 1 331 ? 0.329 1.252 -26.894 1.00 97.25 331 TYR A N 1
ATOM 2464 C CA . TYR A 1 331 ? 0.954 1.504 -25.596 1.00 97.25 331 TYR A CA 1
ATOM 2465 C C . TYR A 1 331 ? 0.274 2.645 -24.849 1.00 97.25 331 TYR A C 1
ATOM 2467 O O . TYR A 1 331 ? -0.131 3.638 -25.470 1.00 97.25 331 TYR A O 1
ATOM 2475 N N . VAL A 1 332 ? 0.277 2.554 -23.518 1.00 97.38 332 VAL A N 1
ATOM 2476 C CA . VAL A 1 332 ? -0.153 3.614 -22.601 1.00 97.38 332 VAL A CA 1
ATOM 2477 C C . VAL A 1 332 ? 0.992 4.050 -21.708 1.00 97.38 332 VAL A C 1
ATOM 2479 O O . VAL A 1 332 ? 1.684 3.242 -21.097 1.00 97.38 332 VAL A O 1
ATOM 2482 N N . THR A 1 333 ? 1.171 5.363 -21.630 1.00 97.69 333 THR A N 1
ATOM 2483 C CA . THR A 1 333 ? 2.138 6.022 -20.757 1.00 97.69 333 THR A CA 1
ATOM 2484 C C . THR A 1 333 ? 1.425 6.621 -19.551 1.00 97.69 333 THR A C 1
ATOM 2486 O O . THR A 1 333 ? 0.412 7.303 -19.721 1.00 97.69 333 THR A O 1
ATOM 2489 N N . ASN A 1 334 ? 1.971 6.399 -18.353 1.00 97.69 334 ASN A N 1
ATOM 2490 C CA . ASN A 1 334 ? 1.618 7.164 -17.162 1.00 97.69 334 ASN A CA 1
ATOM 2491 C C . ASN A 1 334 ? 2.393 8.488 -17.174 1.00 97.69 334 ASN A C 1
ATOM 2493 O O . ASN A 1 334 ? 3.605 8.514 -16.954 1.00 97.69 334 ASN A O 1
ATOM 2497 N N . ASN A 1 335 ? 1.682 9.582 -17.427 1.00 96.19 335 ASN A N 1
ATOM 2498 C CA . ASN A 1 335 ? 2.204 10.932 -17.294 1.00 96.19 335 ASN A CA 1
ATOM 2499 C C . ASN A 1 335 ? 1.895 11.469 -15.898 1.00 96.19 335 ASN A C 1
ATOM 2501 O O . ASN A 1 335 ? 0.737 11.495 -15.478 1.00 96.19 335 ASN A O 1
ATOM 2505 N N . LEU A 1 336 ? 2.913 11.983 -15.211 1.00 95.50 336 LEU A N 1
ATOM 2506 C CA . LEU A 1 336 ? 2.708 12.747 -13.987 1.00 95.50 336 LEU A CA 1
ATOM 2507 C C . LEU A 1 336 ? 2.388 14.199 -14.359 1.00 95.50 336 LEU A C 1
ATOM 2509 O O . LEU A 1 336 ? 3.198 14.891 -14.978 1.00 95.50 336 LEU A O 1
ATOM 2513 N N . GLY A 1 337 ? 1.184 14.655 -14.016 1.00 90.25 337 GLY A N 1
ATOM 2514 C CA . GLY A 1 337 ? 0.662 15.944 -14.454 1.00 90.25 337 GLY A CA 1
ATOM 2515 C C . GLY A 1 337 ? 0.457 15.974 -15.969 1.00 90.25 337 GLY A C 1
ATOM 2516 O O . GLY A 1 337 ? -0.387 15.264 -16.505 1.00 90.25 337 GLY A O 1
ATOM 2517 N N . ASP A 1 338 ? 1.224 16.814 -16.660 1.00 87.62 338 ASP A N 1
ATOM 2518 C CA . ASP A 1 338 ? 1.169 16.996 -18.116 1.00 87.62 338 ASP A CA 1
ATOM 2519 C C . ASP A 1 338 ? 2.242 16.204 -18.888 1.00 87.62 338 ASP A C 1
ATOM 2521 O O . ASP A 1 338 ? 2.337 16.332 -20.110 1.00 87.62 338 ASP A O 1
ATOM 2525 N N . GLY A 1 339 ? 3.070 15.418 -18.190 1.00 90.88 339 GLY A N 1
ATOM 2526 C CA . GLY A 1 339 ? 4.164 14.643 -18.783 1.00 90.88 339 GLY A CA 1
ATOM 2527 C C . GLY A 1 339 ? 5.462 15.428 -19.039 1.00 90.88 339 GLY A C 1
ATOM 2528 O O . GLY A 1 339 ? 6.424 14.860 -19.560 1.00 90.88 339 GLY A O 1
ATOM 2529 N N . ASN A 1 340 ? 5.499 16.729 -18.719 1.00 91.06 340 ASN A N 1
ATOM 2530 C CA . ASN A 1 340 ? 6.626 17.628 -19.023 1.00 91.06 340 ASN A CA 1
ATOM 2531 C C . ASN A 1 340 ? 7.154 18.402 -17.803 1.00 91.06 340 ASN A C 1
ATOM 2533 O O . ASN A 1 340 ? 8.198 19.050 -17.874 1.00 91.06 340 ASN A O 1
ATOM 2537 N N . THR A 1 341 ? 6.425 18.376 -16.690 1.00 89.31 341 THR A N 1
ATOM 2538 C CA . THR A 1 341 ? 6.704 19.186 -15.493 1.00 89.31 341 THR A CA 1
ATOM 2539 C C . THR A 1 341 ? 7.655 18.525 -14.494 1.00 89.31 341 THR A C 1
ATOM 2541 O O . THR A 1 341 ? 8.190 19.216 -13.622 1.00 89.31 341 THR A O 1
ATOM 2544 N N . VAL A 1 342 ? 7.903 17.220 -14.633 1.00 94.00 342 VAL A N 1
ATOM 2545 C CA . VAL A 1 342 ? 8.834 16.436 -13.808 1.00 94.00 342 VAL A CA 1
ATOM 2546 C C . VAL A 1 342 ? 9.644 15.449 -14.648 1.00 94.00 342 VAL A C 1
ATOM 2548 O O . VAL A 1 342 ? 9.340 15.205 -15.815 1.00 94.00 342 VAL A O 1
ATOM 2551 N N . GLY A 1 343 ? 10.670 14.864 -14.034 1.00 93.31 343 GLY A N 1
ATOM 2552 C CA . GLY A 1 343 ? 11.418 13.762 -14.621 1.00 93.31 343 GLY A CA 1
ATOM 2553 C C . GLY A 1 343 ? 12.448 14.234 -15.642 1.00 93.31 343 GLY A C 1
ATOM 2554 O O . GLY A 1 343 ? 12.977 15.342 -15.553 1.00 93.31 343 GLY A O 1
ATOM 2555 N N . GLY A 1 344 ? 12.762 13.376 -16.609 1.00 89.38 344 GLY A N 1
ATOM 2556 C CA . GLY A 1 344 ? 13.875 13.581 -17.523 1.00 89.38 344 GLY A CA 1
ATOM 2557 C C . GLY A 1 344 ? 13.630 14.666 -18.564 1.00 89.38 344 GLY A C 1
ATOM 2558 O O . GLY A 1 344 ? 14.579 15.226 -19.116 1.00 89.38 344 GLY A O 1
ATOM 2559 N N . SER A 1 345 ? 12.361 15.000 -18.772 1.00 81.69 345 SER A N 1
ATOM 2560 C CA . SER A 1 345 ? 11.909 16.059 -19.671 1.00 81.69 345 SER A CA 1
ATOM 2561 C C . SER A 1 345 ? 11.761 17.420 -18.985 1.00 81.69 345 SER A C 1
ATOM 2563 O O . SER A 1 345 ? 11.615 18.436 -19.668 1.00 81.69 345 SER A O 1
ATOM 2565 N N . ALA A 1 346 ? 11.854 17.474 -17.653 1.00 82.81 346 ALA A N 1
ATOM 2566 C CA . ALA A 1 346 ? 11.803 18.719 -16.901 1.00 82.81 346 ALA A CA 1
ATOM 2567 C C . ALA A 1 346 ? 13.188 19.374 -16.785 1.00 82.81 346 ALA A C 1
ATOM 2569 O O . ALA A 1 346 ? 14.192 18.735 -16.479 1.00 82.81 346 ALA A O 1
ATOM 2570 N N . GLY A 1 347 ? 13.244 20.700 -16.932 1.00 69.00 347 GLY A N 1
ATOM 2571 C CA . GLY A 1 347 ? 14.468 21.499 -16.768 1.00 69.00 347 GLY A CA 1
ATOM 2572 C C . GLY A 1 347 ? 14.962 21.661 -15.319 1.00 69.00 347 GLY A C 1
ATOM 2573 O O . GLY A 1 347 ? 15.613 22.665 -15.034 1.00 69.00 347 GLY A O 1
ATOM 2574 N N . GLY A 1 348 ? 14.634 20.735 -14.404 1.00 70.69 348 GLY A N 1
ATOM 2575 C CA . GLY A 1 348 ? 15.125 20.740 -13.015 1.00 70.69 348 GLY A CA 1
ATOM 2576 C C . GLY A 1 348 ? 14.145 20.304 -11.913 1.00 70.69 348 GLY A C 1
ATOM 2577 O O . GLY A 1 348 ? 14.548 20.285 -10.753 1.00 70.69 348 GLY A O 1
ATOM 2578 N N . GLY A 1 349 ? 12.889 19.971 -12.234 1.00 88.38 349 GLY A N 1
ATOM 2579 C CA . GLY A 1 349 ? 11.905 19.441 -11.277 1.00 88.38 349 GLY A CA 1
ATOM 2580 C C . GLY A 1 349 ? 11.791 17.917 -11.349 1.00 88.38 349 GLY A C 1
ATOM 2581 O O . GLY A 1 349 ? 11.852 17.336 -12.428 1.00 88.38 349 GLY A O 1
ATOM 2582 N N . ASN A 1 350 ? 11.596 17.257 -10.211 1.00 95.06 350 ASN A N 1
ATOM 2583 C CA . ASN A 1 350 ? 11.366 15.814 -10.128 1.00 95.06 350 ASN A CA 1
ATOM 2584 C C . ASN A 1 350 ? 10.088 15.521 -9.337 1.00 95.06 350 ASN A C 1
ATOM 2586 O O . ASN A 1 350 ? 9.638 16.335 -8.529 1.00 95.06 350 ASN A O 1
ATOM 2590 N N . ALA A 1 351 ? 9.506 14.344 -9.552 1.00 97.31 351 ALA A N 1
ATOM 2591 C CA . ALA A 1 351 ? 8.357 13.909 -8.773 1.00 97.31 351 ALA A CA 1
ATOM 2592 C C . ALA A 1 351 ? 8.779 13.500 -7.353 1.00 97.31 351 ALA A C 1
ATOM 2594 O O . ALA A 1 351 ? 9.853 12.932 -7.137 1.00 97.31 351 ALA A O 1
ATOM 2595 N N . VAL A 1 352 ? 7.911 13.779 -6.385 1.00 97.88 352 VAL A N 1
ATOM 2596 C CA . VAL A 1 352 ? 8.029 13.330 -4.998 1.00 97.88 352 VAL A CA 1
ATOM 2597 C C . VAL A 1 352 ? 6.855 12.408 -4.695 1.00 97.88 352 VAL A C 1
ATOM 2599 O O . VAL A 1 352 ? 5.702 12.830 -4.795 1.00 97.88 352 VAL A O 1
ATOM 2602 N N . PHE A 1 353 ? 7.144 11.165 -4.318 1.00 98.25 353 PHE A N 1
ATOM 2603 C CA . PHE A 1 353 ? 6.156 10.208 -3.832 1.00 98.25 353 PHE A CA 1
ATOM 2604 C C . PHE A 1 353 ? 5.857 10.491 -2.360 1.00 98.25 353 PHE A C 1
ATOM 2606 O O . PHE A 1 353 ? 6.693 10.271 -1.479 1.00 98.25 353 PHE A O 1
ATOM 2613 N N . ASN A 1 354 ? 4.675 11.028 -2.090 1.00 97.88 354 ASN A N 1
ATOM 2614 C CA . ASN A 1 354 ? 4.233 11.351 -0.743 1.00 97.88 354 ASN A CA 1
ATOM 2615 C C . ASN A 1 354 ? 3.500 10.143 -0.172 1.00 97.88 354 ASN A C 1
ATOM 2617 O O . ASN A 1 354 ? 2.532 9.684 -0.771 1.00 97.88 354 ASN A O 1
ATOM 2621 N N . MET A 1 355 ? 3.932 9.669 0.993 1.00 97.75 355 MET A N 1
ATOM 2622 C CA . MET A 1 355 ? 3.226 8.667 1.785 1.00 97.75 355 MET A CA 1
ATOM 2623 C C . MET A 1 355 ? 2.813 9.317 3.102 1.00 97.75 355 MET A C 1
ATOM 2625 O O . MET A 1 355 ? 3.671 9.778 3.856 1.00 97.75 355 MET A O 1
ATOM 2629 N N . VAL A 1 356 ? 1.511 9.395 3.369 1.00 97.38 356 VAL A N 1
ATOM 2630 C CA . VAL A 1 356 ? 0.979 10.020 4.584 1.00 97.38 356 VAL A CA 1
ATOM 2631 C C . VAL A 1 356 ? 0.217 8.991 5.402 1.00 97.38 356 VAL A C 1
ATOM 2633 O O . VAL A 1 356 ? -0.834 8.511 4.983 1.00 97.38 356 VAL A O 1
ATOM 2636 N N . GLU A 1 357 ? 0.753 8.660 6.568 1.00 96.62 357 GLU A N 1
ATOM 2637 C CA . GLU A 1 357 ? 0.108 7.806 7.555 1.00 96.62 357 GLU A CA 1
ATOM 2638 C C . GLU A 1 357 ? -0.985 8.588 8.282 1.00 96.62 357 GLU A C 1
ATOM 2640 O O . GLU A 1 357 ? -0.717 9.615 8.906 1.00 96.62 357 GLU A O 1
ATOM 2645 N N . LYS A 1 358 ? -2.220 8.099 8.202 1.00 96.38 358 LYS A N 1
ATOM 2646 C CA . LYS A 1 358 ? -3.409 8.751 8.752 1.00 96.38 358 LYS A CA 1
ATOM 2647 C C . LYS A 1 358 ? -4.248 7.759 9.547 1.00 96.38 358 LYS A C 1
ATOM 2649 O O . LYS A 1 358 ? -4.229 6.558 9.283 1.00 96.38 358 LYS A O 1
ATOM 2654 N N . LEU A 1 359 ? -5.054 8.287 10.466 1.00 95.44 359 LEU A N 1
ATOM 2655 C CA . LEU A 1 359 ? -6.141 7.544 11.106 1.00 95.44 359 LEU A CA 1
ATOM 2656 C C . LEU A 1 359 ? -7.464 7.986 10.488 1.00 95.44 359 LEU A C 1
ATOM 2658 O O . LEU A 1 359 ? -7.718 9.183 10.341 1.00 95.44 359 LEU A O 1
ATOM 2662 N N . ASN A 1 360 ? -8.302 7.032 10.092 1.00 95.56 360 ASN A N 1
ATOM 2663 C CA . ASN A 1 360 ? -9.573 7.337 9.445 1.00 95.56 360 ASN A CA 1
ATOM 2664 C C . ASN A 1 360 ? -10.719 7.300 10.457 1.00 95.56 360 ASN A C 1
ATOM 2666 O O . ASN A 1 360 ? -10.833 6.356 11.230 1.00 95.56 360 ASN A O 1
ATOM 2670 N N . LYS A 1 361 ? -11.614 8.288 10.402 1.00 95.06 361 LYS A N 1
ATOM 2671 C CA . LYS A 1 361 ? -12.825 8.307 11.231 1.00 95.06 361 LYS A CA 1
ATOM 2672 C C . LYS A 1 361 ? -13.780 7.187 10.838 1.00 95.06 361 LYS A C 1
ATOM 2674 O O . LYS A 1 361 ? -14.251 7.155 9.698 1.00 95.06 361 LYS A O 1
ATOM 2679 N N . ILE A 1 362 ? -14.108 6.330 11.797 1.00 95.69 362 ILE A N 1
ATOM 2680 C CA . ILE A 1 362 ? -15.035 5.212 11.637 1.00 95.69 362 ILE A CA 1
ATOM 2681 C C . ILE A 1 362 ? -16.166 5.296 12.661 1.00 95.69 362 ILE A C 1
ATOM 2683 O O . ILE A 1 362 ? -16.174 6.10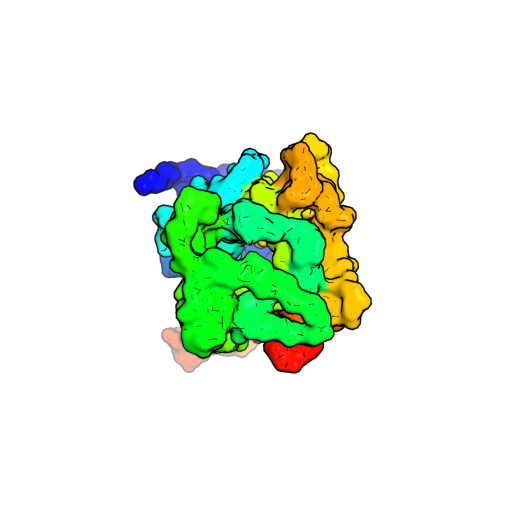1 13.590 1.00 95.69 362 ILE A O 1
ATOM 2687 N N . THR A 1 363 ? -17.205 4.498 12.441 1.00 96.25 363 THR A N 1
ATOM 2688 C CA . THR A 1 363 ? -18.263 4.292 13.435 1.00 96.25 363 THR A CA 1
ATOM 2689 C C . THR A 1 363 ? -18.434 2.809 13.647 1.00 96.25 363 THR A C 1
ATOM 2691 O O . THR A 1 363 ? -18.570 2.055 12.681 1.00 96.25 363 THR A O 1
ATOM 2694 N N . GLN A 1 364 ? -18.440 2.403 14.907 1.00 95.81 364 GLN A N 1
ATOM 2695 C CA . GLN A 1 364 ? -18.505 1.011 15.298 1.00 95.81 364 GLN A CA 1
ATOM 2696 C C . GLN A 1 364 ? -19.747 0.773 16.147 1.00 95.81 364 GLN A C 1
ATOM 2698 O O . GLN A 1 364 ? -20.055 1.544 17.056 1.00 95.81 364 GLN A O 1
ATOM 2703 N N . LEU A 1 365 ? -20.470 -0.292 15.824 1.00 96.81 365 LEU A N 1
ATOM 2704 C CA . LEU A 1 365 ? -21.644 -0.756 16.549 1.00 96.81 365 LEU A CA 1
ATOM 2705 C C . LEU A 1 365 ? -21.393 -2.198 16.940 1.00 96.81 365 LEU A C 1
ATOM 2707 O O . LEU A 1 365 ? -21.153 -3.035 16.074 1.00 96.81 365 LEU A O 1
ATOM 2711 N N . GLY A 1 366 ? -21.449 -2.495 18.226 1.00 95.31 366 GLY A N 1
ATOM 2712 C CA . GLY A 1 366 ? -21.203 -3.841 18.704 1.00 95.31 366 GLY A CA 1
ATOM 2713 C C . GLY A 1 366 ? -22.077 -4.214 19.878 1.00 95.31 366 GLY A C 1
ATOM 2714 O O . GLY A 1 366 ? -22.878 -3.421 20.368 1.00 95.31 366 GLY A O 1
ATOM 2715 N N . GLY A 1 367 ? -21.919 -5.445 20.325 1.00 94.56 367 GLY A N 1
ATOM 2716 C CA . GLY A 1 367 ? -22.599 -5.952 21.499 1.00 94.56 367 GLY A CA 1
ATOM 2717 C C . GLY A 1 367 ? -22.174 -7.373 21.797 1.00 94.56 367 GLY A C 1
ATOM 2718 O O . GLY A 1 367 ? -21.635 -8.069 20.931 1.00 94.56 367 GLY A O 1
ATOM 2719 N N . SER A 1 368 ? -22.428 -7.785 23.028 1.00 93.00 368 SER A N 1
ATOM 2720 C CA . SER A 1 368 ? -22.177 -9.140 23.503 1.00 93.00 368 SER A CA 1
ATOM 2721 C C . SER A 1 368 ? -23.409 -9.720 24.180 1.00 93.00 368 SER A C 1
ATOM 2723 O O . SER A 1 368 ? -24.309 -8.985 24.593 1.00 93.00 368 SER A O 1
ATOM 2725 N N . PHE A 1 369 ? -23.444 -11.043 24.294 1.00 91.69 369 PHE A N 1
ATOM 2726 C CA . PHE A 1 369 ? -24.382 -11.751 25.149 1.00 91.69 369 PHE A CA 1
ATOM 2727 C C . PHE A 1 369 ? -23.740 -13.000 25.748 1.00 91.69 369 PHE A C 1
ATOM 2729 O O . PHE A 1 369 ? -22.899 -13.639 25.112 1.00 91.69 369 PHE A O 1
ATOM 2736 N N . ASP A 1 370 ? -24.194 -13.382 26.937 1.00 88.75 370 ASP A N 1
ATOM 2737 C CA . ASP A 1 370 ? -23.870 -14.665 27.549 1.00 88.75 370 ASP A CA 1
ATOM 2738 C C . ASP A 1 370 ? -25.036 -15.193 28.393 1.00 88.75 370 ASP A C 1
ATOM 2740 O O . ASP A 1 370 ? -25.793 -14.438 29.010 1.00 88.75 370 ASP A O 1
ATOM 2744 N N . THR A 1 371 ? -25.233 -16.510 28.365 1.00 85.19 371 THR A N 1
ATOM 2745 C CA . THR A 1 371 ? -26.326 -17.167 29.091 1.00 85.19 371 THR A CA 1
ATOM 2746 C C . THR A 1 371 ? -25.834 -17.727 30.415 1.00 85.19 371 THR A C 1
ATOM 2748 O O . THR A 1 371 ? -24.978 -18.610 30.421 1.00 85.19 371 THR A O 1
ATOM 2751 N N . ALA A 1 372 ? -26.451 -17.339 31.528 1.00 68.56 372 ALA A N 1
ATOM 2752 C CA . ALA A 1 372 ? -26.117 -17.923 32.822 1.00 68.56 372 ALA A CA 1
ATOM 2753 C C . ALA A 1 372 ? -26.697 -19.338 33.040 1.00 68.56 372 ALA A C 1
ATOM 2755 O O . ALA A 1 372 ? -26.236 -20.033 33.942 1.00 68.56 372 ALA A O 1
ATOM 2756 N N . ASN A 1 373 ? -27.731 -19.768 32.291 1.00 60.69 373 ASN A N 1
ATOM 2757 C CA . ASN A 1 373 ? -28.536 -20.923 32.722 1.00 60.69 373 ASN A CA 1
ATOM 2758 C C . ASN A 1 373 ? -29.234 -21.734 31.603 1.00 60.69 373 ASN A C 1
ATOM 2760 O O . ASN A 1 373 ? -30.457 -21.856 31.571 1.00 60.69 373 ASN A O 1
ATOM 2764 N N . LEU A 1 374 ? -28.463 -22.362 30.707 1.00 60.66 374 LEU A N 1
ATOM 2765 C CA . LEU A 1 374 ? -28.955 -23.420 29.800 1.00 60.66 374 LEU A CA 1
ATOM 2766 C C . LEU A 1 374 ? -28.514 -24.822 30.275 1.00 60.66 374 LEU A C 1
ATOM 2768 O O . LEU A 1 374 ? -28.107 -25.680 29.490 1.00 60.66 374 LEU A O 1
ATOM 2772 N N . GLY A 1 375 ? -28.573 -25.078 31.586 1.00 69.38 375 GLY A N 1
ATOM 2773 C CA . GLY A 1 375 ? -28.111 -26.338 32.174 1.00 69.38 375 GLY A CA 1
ATOM 2774 C C . GLY A 1 375 ? -26.582 -26.424 32.211 1.00 69.38 375 GLY A C 1
ATOM 2775 O O . GLY A 1 375 ? -25.936 -25.570 32.803 1.00 69.38 375 GLY A O 1
ATOM 2776 N N . ALA A 1 376 ? -25.994 -27.460 31.604 1.00 70.62 376 ALA A N 1
ATOM 2777 C CA . ALA A 1 376 ? -24.536 -27.642 31.555 1.00 70.62 376 ALA A CA 1
ATOM 2778 C C . ALA A 1 376 ? -23.845 -26.835 30.437 1.00 70.62 376 ALA A C 1
ATOM 2780 O O . ALA A 1 376 ? -22.630 -26.964 30.275 1.00 70.62 376 ALA A O 1
ATOM 2781 N N . ILE A 1 377 ? -24.611 -26.064 29.653 1.00 77.12 377 ILE A N 1
ATOM 2782 C CA . ILE A 1 377 ? -24.132 -25.321 28.484 1.00 77.12 377 ILE A CA 1
ATOM 2783 C C . ILE A 1 377 ? -24.223 -23.817 28.752 1.00 77.12 377 ILE A C 1
ATOM 2785 O O . ILE A 1 377 ? -25.264 -23.324 29.185 1.00 77.12 377 ILE A O 1
ATOM 2789 N N . VAL A 1 378 ? -23.148 -23.096 28.446 1.00 81.44 378 VAL A N 1
ATOM 2790 C CA . VAL A 1 378 ? -23.093 -21.631 28.413 1.00 81.44 378 VAL A CA 1
ATOM 2791 C C . VAL A 1 378 ? -22.835 -21.206 26.975 1.00 81.44 378 VAL A C 1
ATOM 2793 O O . VAL A 1 378 ? -21.850 -21.627 26.373 1.00 81.44 378 VAL A O 1
ATOM 2796 N N . LEU A 1 379 ? -23.724 -20.389 26.414 1.00 86.12 379 LEU A N 1
ATOM 2797 C CA . LEU A 1 379 ? -23.524 -19.758 25.113 1.00 86.12 379 LEU A CA 1
ATOM 2798 C C . LEU A 1 379 ? -23.013 -18.342 25.315 1.00 86.12 379 LEU A C 1
ATOM 2800 O O . LEU A 1 379 ? -23.531 -17.620 26.168 1.00 86.12 379 LEU A O 1
ATOM 2804 N N . A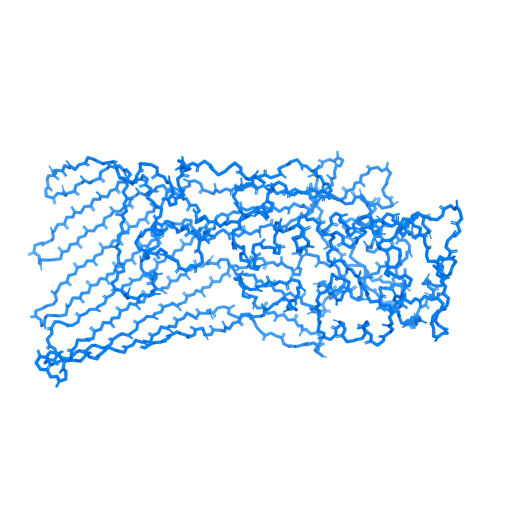RG A 1 380 ? -22.034 -17.948 24.504 1.00 87.56 380 ARG A N 1
ATOM 2805 C CA . ARG A 1 380 ? -21.482 -16.594 24.475 1.00 87.56 380 ARG A CA 1
ATOM 2806 C C . ARG A 1 380 ? -21.372 -16.120 23.040 1.00 87.56 380 ARG A C 1
ATOM 2808 O O . ARG A 1 380 ? -21.097 -16.914 22.139 1.00 87.56 380 ARG A O 1
ATOM 2815 N N . GLY A 1 381 ? -21.551 -14.831 22.818 1.00 90.06 381 GLY A N 1
ATOM 2816 C CA . GLY A 1 381 ? -21.310 -14.267 21.506 1.00 90.06 381 GLY A CA 1
ATOM 2817 C C . GLY A 1 381 ? -21.030 -12.784 21.545 1.00 90.06 381 GLY A C 1
ATOM 2818 O O . GLY A 1 381 ? -21.541 -12.065 22.400 1.00 90.06 381 GLY A O 1
ATOM 2819 N N . GLU A 1 382 ? -20.244 -12.332 20.578 1.00 92.69 382 GLU A N 1
ATOM 2820 C CA . GLU A 1 382 ? -20.006 -10.917 20.325 1.00 92.69 382 GLU A CA 1
ATOM 2821 C C . GLU A 1 382 ? -20.118 -10.633 18.841 1.00 92.69 382 GLU A C 1
ATOM 2823 O O . GLU A 1 382 ? -19.774 -11.469 18.004 1.00 92.69 382 GLU A O 1
ATOM 2828 N N . ALA A 1 383 ? -20.574 -9.433 18.514 1.00 94.38 383 ALA A N 1
ATOM 2829 C CA . ALA A 1 383 ? -20.599 -8.943 17.151 1.00 94.38 383 ALA A CA 1
ATOM 2830 C C . ALA A 1 383 ? -20.159 -7.483 17.112 1.00 94.38 383 ALA A C 1
ATOM 2832 O O . ALA A 1 383 ? -20.466 -6.705 18.014 1.00 94.38 383 ALA A O 1
ATOM 2833 N N . LEU A 1 384 ? -19.470 -7.114 16.037 1.00 95.00 384 LEU A N 1
ATOM 2834 C CA . LEU A 1 384 ? -19.001 -5.767 15.760 1.00 95.00 384 LEU A CA 1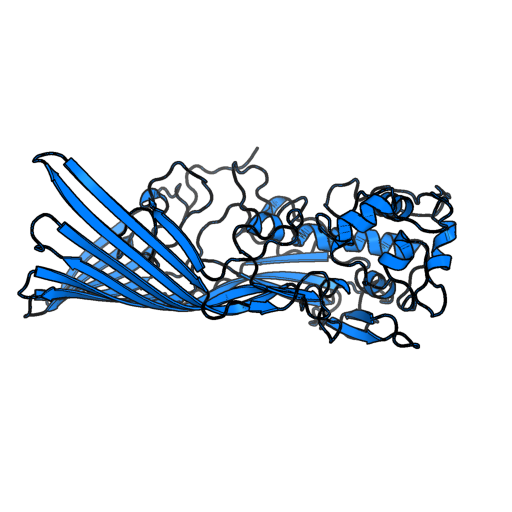
ATOM 2835 C C . LEU A 1 384 ? -19.200 -5.459 14.277 1.00 95.00 384 LEU A C 1
ATOM 2837 O O . LEU A 1 384 ? -18.657 -6.128 13.399 1.00 95.00 384 LEU A O 1
ATOM 2841 N N . TYR A 1 385 ? -19.948 -4.406 13.998 1.00 96.62 385 TYR A N 1
ATOM 2842 C CA . TYR A 1 385 ? -20.024 -3.765 12.699 1.00 96.62 385 TYR A CA 1
ATOM 2843 C C . TYR A 1 385 ? -19.155 -2.509 12.708 1.00 96.62 385 TYR A C 1
ATOM 2845 O O . TYR A 1 385 ? -19.298 -1.669 13.593 1.00 96.62 385 TYR A O 1
ATOM 2853 N N . GLN A 1 386 ? -18.289 -2.362 11.710 1.00 96.62 386 GLN A N 1
ATOM 2854 C CA . GLN A 1 386 ? -17.439 -1.190 11.530 1.00 96.62 386 GLN A CA 1
ATOM 2855 C C . GLN A 1 386 ? -17.753 -0.548 10.181 1.00 96.62 386 GLN A C 1
ATOM 2857 O O . GLN A 1 386 ? -17.707 -1.217 9.145 1.00 96.62 386 GLN A O 1
ATOM 2862 N N . LYS A 1 387 ? -18.068 0.746 10.197 1.00 97.56 387 LYS A N 1
ATOM 2863 C CA . LYS A 1 387 ? -18.355 1.543 9.006 1.00 97.56 387 LYS A CA 1
ATOM 2864 C C . LYS A 1 387 ? -17.143 2.372 8.599 1.00 97.56 387 LYS A C 1
ATOM 2866 O O . LYS A 1 387 ? -16.511 2.971 9.463 1.00 97.56 387 LYS A O 1
ATOM 2871 N N . ASP A 1 388 ? -16.915 2.487 7.294 1.00 96.44 388 ASP A N 1
ATOM 2872 C CA . ASP A 1 388 ? -15.911 3.366 6.682 1.00 96.44 388 ASP A CA 1
ATOM 2873 C C . ASP A 1 388 ? -14.445 2.984 6.980 1.00 96.44 388 ASP A C 1
ATOM 2875 O O . ASP A 1 388 ? -13.560 3.807 6.783 1.00 96.44 388 ASP A O 1
ATOM 2879 N N . VAL A 1 389 ? -14.159 1.743 7.390 1.00 95.50 389 VAL A N 1
ATOM 2880 C CA . VAL A 1 389 ? -12.794 1.215 7.589 1.00 95.50 389 VAL A CA 1
ATOM 2881 C C . VAL A 1 389 ? -12.011 1.246 6.277 1.00 95.50 389 VAL A C 1
ATOM 2883 O O . VAL A 1 389 ? -12.514 0.846 5.224 1.00 95.50 389 VAL A O 1
ATOM 2886 N N . MET A 1 390 ? -10.755 1.686 6.328 1.00 96.31 390 MET A N 1
ATOM 2887 C CA . MET A 1 390 ? -9.906 1.783 5.142 1.00 96.31 390 MET A CA 1
ATOM 2888 C C . MET A 1 390 ? -9.347 0.411 4.753 1.00 96.31 390 MET A C 1
ATOM 2890 O O . MET A 1 390 ? -8.677 -0.248 5.545 1.00 96.31 390 MET A O 1
ATOM 2894 N N . SER A 1 391 ? -9.609 -0.015 3.516 1.00 95.12 391 SER A N 1
ATOM 2895 C CA . SER A 1 391 ? -9.145 -1.286 2.946 1.00 95.12 391 SER A CA 1
ATOM 2896 C C . SER A 1 391 ? -8.265 -1.048 1.713 1.00 95.12 391 SER A C 1
ATOM 2898 O O . SER A 1 391 ? -8.640 -0.236 0.864 1.00 95.12 391 SER A O 1
ATOM 2900 N N . PRO A 1 392 ? -7.132 -1.756 1.558 1.00 96.31 392 PRO A N 1
ATOM 2901 C CA . PRO A 1 392 ? -6.280 -1.621 0.386 1.00 96.31 392 PRO A CA 1
ATOM 2902 C C . PRO A 1 392 ? -6.916 -2.331 -0.806 1.00 96.31 392 PRO A C 1
ATOM 2904 O O . PRO A 1 392 ? -7.230 -3.523 -0.753 1.00 96.31 392 PRO A O 1
ATOM 2907 N N . ILE A 1 393 ? -7.083 -1.601 -1.899 1.00 97.56 393 ILE A N 1
ATOM 2908 C CA . ILE A 1 393 ? -7.511 -2.133 -3.185 1.00 97.56 393 ILE A CA 1
ATOM 2909 C C . ILE A 1 393 ? -6.322 -2.081 -4.136 1.00 97.56 393 ILE A C 1
ATOM 2911 O O . ILE A 1 393 ? -5.742 -1.018 -4.351 1.00 97.56 393 ILE A O 1
ATOM 2915 N N . VAL A 1 394 ? -5.988 -3.238 -4.704 1.00 98.06 394 VAL A N 1
ATOM 2916 C CA . VAL A 1 394 ? -4.944 -3.391 -5.716 1.00 98.06 394 VAL A CA 1
ATOM 2917 C C . VAL A 1 394 ? -5.611 -3.566 -7.074 1.00 98.06 394 VAL A C 1
ATOM 2919 O O . VAL A 1 394 ? -6.379 -4.511 -7.274 1.00 98.06 394 VAL A O 1
ATOM 2922 N N . THR A 1 395 ? -5.304 -2.671 -8.009 1.00 98.31 395 THR A N 1
ATOM 2923 C CA . THR A 1 395 ? -5.712 -2.751 -9.417 1.00 98.31 395 THR A CA 1
ATOM 2924 C C . THR A 1 395 ? -4.510 -3.193 -10.250 1.00 98.31 395 THR A C 1
ATOM 2926 O O . THR A 1 395 ? -3.640 -2.395 -10.585 1.00 98.31 395 THR A O 1
ATOM 2929 N N . ARG A 1 396 ? -4.424 -4.490 -10.559 1.00 97.25 396 ARG A N 1
ATOM 2930 C CA . ARG A 1 396 ? -3.338 -5.061 -11.372 1.00 97.25 396 ARG A CA 1
ATOM 2931 C C . ARG A 1 396 ? -3.503 -4.747 -12.852 1.00 97.25 396 ARG A C 1
ATOM 2933 O O . ARG A 1 396 ? -2.511 -4.474 -13.515 1.00 97.25 396 ARG A O 1
ATOM 2940 N N . LYS A 1 397 ? -4.743 -4.815 -13.338 1.00 97.50 397 LYS A N 1
ATOM 2941 C CA . LYS A 1 397 ? -5.142 -4.490 -14.711 1.00 97.50 397 LYS A CA 1
ATOM 2942 C C . LYS A 1 397 ? -6.498 -3.800 -14.694 1.00 97.50 397 LYS A C 1
ATOM 2944 O O . LYS A 1 397 ? -7.380 -4.245 -13.950 1.00 97.50 397 LYS A O 1
ATOM 2949 N N . ASP A 1 398 ? -6.674 -2.778 -15.512 1.00 97.38 398 ASP A N 1
ATOM 2950 C CA . ASP A 1 398 ? -7.956 -2.113 -15.728 1.00 97.38 398 ASP A CA 1
ATOM 2951 C C . ASP A 1 398 ? -8.170 -1.845 -17.220 1.00 97.38 398 ASP A C 1
ATOM 2953 O O . ASP A 1 398 ? -7.227 -1.586 -17.962 1.00 97.38 398 ASP A O 1
ATOM 2957 N N . ALA A 1 399 ? -9.419 -1.887 -17.676 1.00 96.25 399 ALA A N 1
ATOM 2958 C CA . ALA A 1 399 ? -9.777 -1.578 -19.055 1.00 96.25 399 ALA A CA 1
ATOM 2959 C C . ALA A 1 399 ? -9.463 -0.124 -19.449 1.00 96.25 399 ALA A C 1
ATOM 2961 O O . ALA A 1 399 ? -9.401 0.167 -20.640 1.00 96.25 399 ALA A O 1
ATOM 2962 N N . SER A 1 400 ? -9.291 0.784 -18.481 1.00 95.81 400 SER A N 1
ATOM 2963 C CA . SER A 1 400 ? -8.794 2.137 -18.740 1.00 95.81 400 SER A CA 1
ATOM 2964 C C . SER A 1 400 ? -7.266 2.234 -18.802 1.00 95.81 400 SER A C 1
ATOM 2966 O O . SER A 1 400 ? -6.764 3.340 -18.979 1.00 95.81 400 SER A O 1
ATOM 2968 N N . GLU A 1 401 ? -6.542 1.132 -18.570 1.00 96.56 401 GLU A N 1
ATOM 2969 C CA . GLU A 1 401 ? -5.069 1.043 -18.562 1.00 96.56 401 GLU A CA 1
ATOM 2970 C C . GLU A 1 401 ? -4.399 1.959 -17.513 1.00 96.56 401 GLU A C 1
ATOM 2972 O O . GLU A 1 401 ? -3.197 2.210 -17.541 1.00 96.56 401 GLU A O 1
ATOM 2977 N N . VAL A 1 402 ? -5.187 2.425 -16.535 1.00 97.56 402 VAL A N 1
ATOM 2978 C CA . VAL A 1 402 ? -4.739 3.157 -15.340 1.00 97.56 402 VAL A CA 1
ATOM 2979 C C . VAL A 1 402 ? -4.586 2.137 -14.215 1.00 97.56 402 VAL A C 1
ATOM 2981 O O . VAL A 1 402 ? -5.466 1.955 -13.370 1.00 97.56 402 VAL A O 1
ATOM 2984 N N . ASP A 1 403 ? -3.486 1.394 -14.256 1.00 98.12 403 ASP A N 1
ATOM 2985 C CA . ASP A 1 403 ? -3.250 0.240 -13.393 1.00 98.12 403 ASP A CA 1
ATOM 2986 C C . ASP A 1 403 ? -1.760 0.014 -13.090 1.00 98.12 403 ASP A C 1
ATOM 2988 O O . ASP A 1 403 ? -0.869 0.699 -13.602 1.00 98.12 403 ASP A O 1
ATOM 2992 N N . LEU A 1 404 ? -1.482 -0.967 -12.226 1.00 97.69 404 LEU A N 1
ATOM 2993 C CA . LEU A 1 404 ? -0.116 -1.262 -11.804 1.00 97.69 404 LEU A CA 1
ATOM 2994 C C . LEU A 1 404 ? 0.758 -1.753 -12.969 1.00 97.69 404 LEU A C 1
ATOM 2996 O O . LEU A 1 404 ? 1.940 -1.411 -13.020 1.00 97.69 404 LEU A O 1
ATOM 3000 N N . ASN A 1 405 ? 0.174 -2.497 -13.917 1.00 97.31 405 ASN A N 1
ATOM 3001 C CA . ASN A 1 405 ? 0.876 -3.026 -15.085 1.00 97.31 405 ASN A CA 1
ATOM 3002 C C . ASN A 1 405 ? 1.492 -1.923 -15.953 1.00 97.31 405 ASN A C 1
ATOM 3004 O O . ASN A 1 405 ? 2.571 -2.134 -16.509 1.00 97.31 405 ASN A O 1
ATOM 3008 N N . HIS A 1 406 ? 0.839 -0.765 -16.035 1.00 98.06 406 HIS A N 1
ATOM 3009 C CA . HIS A 1 406 ? 1.307 0.410 -16.773 1.00 98.06 406 HIS A CA 1
ATOM 3010 C C . HIS A 1 406 ? 2.084 1.415 -15.901 1.00 98.06 406 HIS A C 1
ATOM 3012 O O . HIS A 1 406 ? 2.464 2.484 -16.372 1.00 98.06 406 HIS A O 1
ATOM 3018 N N . GLY A 1 407 ? 2.363 1.082 -14.635 1.00 97.25 407 GLY A N 1
ATOM 3019 C CA . GLY A 1 407 ? 3.167 1.918 -13.739 1.00 97.25 407 GLY A CA 1
ATOM 3020 C C . GLY A 1 407 ? 2.399 3.051 -13.051 1.00 97.25 407 GLY A C 1
ATOM 3021 O O . GLY A 1 407 ? 3.025 4.006 -12.595 1.00 97.25 407 GLY A O 1
ATOM 3022 N N . PHE A 1 408 ? 1.069 2.965 -12.948 1.00 98.44 408 PHE A N 1
ATOM 3023 C CA . PHE A 1 408 ? 0.259 3.877 -12.132 1.00 98.44 408 PHE A CA 1
ATOM 3024 C C . PHE A 1 408 ? 0.294 3.410 -10.679 1.00 98.44 408 PHE A C 1
ATOM 3026 O O . PHE A 1 408 ? -0.365 2.439 -10.323 1.00 98.44 408 PHE A O 1
ATOM 3033 N N . LEU A 1 409 ? 1.086 4.054 -9.824 1.00 97.50 409 LEU A N 1
ATOM 3034 C CA . LEU A 1 409 ? 1.275 3.597 -8.446 1.00 97.50 409 LEU A CA 1
ATOM 3035 C C . LEU A 1 409 ? 0.138 4.079 -7.541 1.00 97.50 409 LEU A C 1
ATOM 3037 O O . LEU A 1 409 ? -0.427 3.285 -6.789 1.00 97.50 409 LEU A O 1
ATOM 3041 N N . VAL A 1 410 ? -0.222 5.361 -7.640 1.00 97.50 410 VAL A N 1
ATOM 3042 C CA . VAL A 1 410 ? -1.215 5.998 -6.758 1.00 97.50 410 VAL A CA 1
ATOM 3043 C C . VAL A 1 410 ? -2.631 5.529 -7.086 1.00 97.50 410 VAL A C 1
ATOM 3045 O O . VAL A 1 410 ? -3.425 5.255 -6.184 1.00 97.50 410 VAL A O 1
ATOM 3048 N N . ASN A 1 411 ? -2.966 5.392 -8.370 1.00 97.44 411 ASN A N 1
ATOM 3049 C CA . ASN A 1 411 ? -4.287 4.904 -8.765 1.00 97.44 411 ASN A CA 1
ATOM 3050 C C . ASN A 1 411 ? -4.453 3.394 -8.558 1.00 97.44 411 ASN A C 1
ATOM 3052 O O . ASN A 1 411 ? -5.561 2.940 -8.247 1.00 97.44 411 ASN A O 1
ATOM 3056 N N . ALA A 1 412 ? -3.379 2.612 -8.703 1.00 97.56 412 ALA A N 1
ATOM 3057 C CA . ALA A 1 412 ? -3.464 1.163 -8.577 1.00 97.56 412 ALA A CA 1
ATOM 3058 C C . ALA A 1 412 ? -3.424 0.656 -7.135 1.00 97.56 412 ALA A C 1
ATOM 3060 O O . ALA A 1 412 ? -4.022 -0.384 -6.861 1.00 97.56 412 ALA A O 1
ATOM 3061 N N . LEU A 1 413 ? -2.730 1.351 -6.230 1.00 96.44 413 LEU A N 1
ATOM 3062 C CA . LEU A 1 413 ? -2.572 0.968 -4.827 1.00 96.44 413 LEU A CA 1
ATOM 3063 C C . LEU A 1 413 ? -3.313 1.971 -3.942 1.00 96.44 413 LEU A C 1
ATOM 3065 O O . LEU A 1 413 ? -2.721 2.894 -3.390 1.00 96.44 413 LEU A O 1
ATOM 3069 N N . LYS A 1 414 ? -4.634 1.805 -3.819 1.00 95.12 414 LYS A N 1
ATOM 3070 C CA . LYS A 1 414 ? -5.495 2.810 -3.187 1.00 95.12 414 LYS A CA 1
ATOM 3071 C C . LYS A 1 414 ? -6.199 2.276 -1.952 1.00 95.12 414 LYS A C 1
ATOM 3073 O O . LYS A 1 414 ? -6.793 1.199 -1.976 1.00 95.12 414 LYS A O 1
ATOM 3078 N N . MET A 1 415 ? -6.210 3.074 -0.890 1.00 96.50 415 MET A N 1
ATOM 3079 C CA . MET A 1 415 ? -7.041 2.812 0.281 1.00 96.50 415 MET A CA 1
ATOM 3080 C C . MET A 1 415 ? -8.470 3.304 0.024 1.00 96.50 415 MET A C 1
ATOM 3082 O O . MET A 1 415 ? -8.687 4.457 -0.349 1.00 96.50 415 MET A O 1
ATOM 3086 N N . VAL A 1 416 ? -9.456 2.426 0.206 1.00 96.38 416 VAL A N 1
ATOM 3087 C CA . VAL A 1 416 ? -10.876 2.707 -0.048 1.00 96.38 416 VAL A CA 1
ATOM 3088 C C . VAL A 1 416 ? -11.690 2.395 1.201 1.00 96.38 416 VAL A C 1
ATOM 3090 O O . VAL A 1 416 ? -11.473 1.372 1.852 1.00 96.38 416 VAL A O 1
ATOM 3093 N N . LYS A 1 417 ? -12.640 3.275 1.528 1.00 97.19 417 LYS A N 1
ATOM 3094 C CA . LYS A 1 417 ? -13.585 3.065 2.628 1.00 97.19 417 LYS A CA 1
ATOM 3095 C C . LYS A 1 417 ? -14.482 1.868 2.337 1.00 97.19 417 LYS A C 1
ATOM 3097 O O . LYS A 1 417 ? -15.054 1.769 1.254 1.00 97.19 417 LYS A O 1
ATOM 3102 N N . GLY A 1 418 ? -14.634 1.002 3.326 1.00 95.38 418 GLY A N 1
ATOM 3103 C CA . GLY A 1 418 ? -15.532 -0.141 3.290 1.00 95.38 418 GLY A CA 1
ATOM 3104 C C . GLY A 1 418 ? -16.049 -0.483 4.679 1.00 95.38 418 GLY A C 1
ATOM 3105 O O . GLY A 1 418 ? -15.656 0.105 5.684 1.00 95.38 418 GLY A O 1
ATOM 3106 N N . ASN A 1 419 ? -16.953 -1.445 4.738 1.00 97.12 419 ASN A N 1
ATOM 3107 C CA . ASN A 1 419 ? -17.587 -1.891 5.963 1.00 97.12 419 ASN A CA 1
ATOM 3108 C C . ASN A 1 419 ? -17.119 -3.304 6.310 1.00 97.12 419 ASN A C 1
ATOM 3110 O O . ASN A 1 419 ? -16.950 -4.166 5.441 1.00 97.12 419 ASN A O 1
ATOM 3114 N N . ARG A 1 420 ? -16.945 -3.566 7.604 1.00 95.12 420 ARG A N 1
ATOM 3115 C CA . ARG A 1 420 ? -16.591 -4.891 8.121 1.00 95.12 420 ARG A CA 1
ATOM 3116 C C . ARG A 1 420 ? -17.617 -5.354 9.135 1.00 95.12 420 ARG A C 1
ATOM 3118 O O . ARG A 1 420 ? -18.173 -4.556 9.884 1.00 95.12 420 ARG A O 1
ATOM 3125 N N . PHE A 1 421 ? -17.848 -6.656 9.158 1.00 95.88 421 PHE A N 1
ATOM 3126 C CA . PHE A 1 421 ? -18.641 -7.310 10.182 1.00 95.88 421 PHE A CA 1
ATOM 3127 C C . PHE A 1 421 ? -17.833 -8.449 10.778 1.00 95.88 421 PHE A C 1
ATOM 3129 O O . PHE A 1 421 ? -17.417 -9.355 10.061 1.00 95.88 421 PHE A O 1
ATOM 3136 N N . LYS A 1 422 ? -17.608 -8.392 12.082 1.00 93.88 422 LYS A N 1
ATOM 3137 C CA . LYS A 1 422 ? -16.860 -9.395 12.824 1.00 93.88 422 LYS A CA 1
ATOM 3138 C C . LYS A 1 422 ? -17.764 -9.985 13.889 1.00 93.88 422 LYS A C 1
ATOM 3140 O O . LYS A 1 422 ? -18.542 -9.251 14.495 1.00 93.88 422 LYS A O 1
ATOM 3145 N N . TYR A 1 423 ? -17.675 -11.284 14.122 1.00 91.88 423 TYR A N 1
ATOM 3146 C CA . TYR A 1 423 ? -18.408 -11.922 15.206 1.00 91.88 423 TYR A CA 1
ATOM 3147 C C . TYR A 1 423 ? -17.683 -13.153 15.725 1.00 91.88 423 TYR A C 1
ATOM 3149 O O . TYR A 1 423 ? -16.898 -13.781 15.015 1.00 91.88 423 TYR A O 1
ATOM 3157 N N . VAL A 1 424 ? -17.984 -13.487 16.972 1.00 90.12 424 VAL A N 1
ATOM 3158 C CA . VAL A 1 424 ? -17.548 -14.702 17.648 1.00 90.12 424 VAL A CA 1
ATOM 3159 C C . VAL A 1 424 ? -18.746 -15.342 18.321 1.00 90.12 424 VAL A C 1
ATOM 3161 O O . VAL A 1 424 ? -19.585 -14.653 18.899 1.00 90.12 424 VAL A O 1
ATOM 3164 N N . LEU A 1 425 ? -18.832 -16.662 18.220 1.00 88.81 425 LEU A N 1
ATOM 3165 C CA . LEU A 1 425 ? -19.816 -17.487 18.902 1.00 88.81 425 LEU A CA 1
ATOM 3166 C C . LEU A 1 425 ? -19.072 -18.604 19.623 1.00 88.81 425 LEU A C 1
ATOM 3168 O O . LEU A 1 425 ? -18.342 -19.369 18.995 1.00 88.81 425 LEU A O 1
ATOM 3172 N N . GLY A 1 426 ? -19.257 -18.678 20.934 1.00 86.12 426 GLY A N 1
ATOM 3173 C CA . GLY A 1 426 ? -18.662 -19.678 21.806 1.00 86.12 426 GLY A CA 1
ATOM 3174 C C . GLY A 1 426 ? -19.729 -20.501 22.517 1.00 86.12 426 GLY A C 1
ATOM 3175 O O . GLY A 1 426 ? -20.799 -19.994 22.865 1.00 86.12 426 GLY A O 1
ATOM 3176 N N . ALA A 1 427 ? -19.425 -21.773 22.745 1.00 84.31 427 ALA A N 1
ATOM 3177 C CA . ALA A 1 427 ? -20.216 -22.651 23.592 1.00 84.31 427 ALA A CA 1
ATOM 3178 C C . ALA A 1 427 ? -19.296 -23.409 24.551 1.00 84.31 427 ALA A C 1
ATOM 3180 O O . ALA A 1 427 ? -18.394 -24.122 24.111 1.00 84.31 427 ALA A O 1
ATOM 3181 N N . ASP A 1 428 ? -19.564 -23.291 25.848 1.00 79.62 428 ASP A N 1
ATOM 3182 C CA . ASP A 1 428 ? -18.883 -24.057 26.887 1.00 79.62 428 ASP A CA 1
ATOM 3183 C C . ASP A 1 428 ? -19.819 -25.127 27.428 1.00 79.62 428 ASP A C 1
ATOM 3185 O O . ASP A 1 428 ? -20.957 -24.842 27.800 1.00 79.62 428 ASP A O 1
ATOM 3189 N N . MET A 1 429 ? -19.337 -26.364 27.493 1.00 72.25 429 MET A N 1
ATOM 3190 C CA . MET A 1 429 ? -20.085 -27.514 27.982 1.00 72.25 429 MET A CA 1
ATOM 3191 C C . MET A 1 429 ? -19.369 -28.156 29.168 1.00 72.25 429 MET A C 1
ATOM 3193 O O . MET A 1 429 ? -18.213 -28.568 29.064 1.00 72.25 429 MET A O 1
ATOM 3197 N N . THR A 1 430 ? -20.077 -28.322 30.284 1.00 70.56 430 THR A N 1
ATOM 3198 C CA . THR A 1 430 ? -19.605 -29.132 31.416 1.00 70.56 430 THR A CA 1
ATOM 3199 C C . THR A 1 430 ? -19.973 -30.599 31.172 1.00 70.56 430 THR A C 1
ATOM 3201 O O . THR A 1 430 ? -21.142 -30.970 31.256 1.00 70.56 430 THR A O 1
ATOM 3204 N N . VAL A 1 431 ? -18.991 -31.446 30.846 1.00 60.47 431 VAL A N 1
ATOM 3205 C CA . VAL A 1 431 ? -19.214 -32.858 30.461 1.00 60.47 431 VAL A CA 1
ATOM 3206 C C . VAL A 1 431 ? -19.127 -33.809 31.667 1.00 60.47 431 VAL A C 1
ATOM 3208 O O . VAL A 1 431 ? -19.860 -34.793 31.739 1.00 60.47 431 VAL A O 1
ATOM 3211 N N . LEU A 1 432 ? -18.264 -33.509 32.645 1.00 64.75 432 LEU A N 1
ATOM 3212 C CA . LEU A 1 432 ? -18.103 -34.225 33.924 1.00 64.75 432 LEU A CA 1
ATOM 3213 C C . LEU A 1 432 ? -17.845 -33.207 35.044 1.00 64.75 432 LEU A C 1
ATOM 3215 O O . LEU A 1 432 ? -17.531 -32.057 34.751 1.00 64.75 432 LEU A O 1
ATOM 3219 N N . THR A 1 433 ? -17.896 -33.622 36.317 1.00 58.81 433 THR A N 1
ATOM 3220 C CA . THR A 1 433 ? -17.752 -32.736 37.495 1.00 58.81 433 THR A CA 1
ATOM 3221 C C . THR A 1 433 ? -16.514 -31.830 37.463 1.00 58.81 433 THR A C 1
ATOM 3223 O O . THR A 1 433 ? -16.528 -30.805 38.128 1.00 58.81 433 THR A O 1
ATOM 3226 N N . ASN A 1 434 ? -15.484 -32.186 36.676 1.00 56.38 434 ASN A N 1
ATOM 3227 C CA . ASN A 1 434 ? -14.244 -31.426 36.488 1.00 56.38 434 ASN A CA 1
ATOM 3228 C C . ASN A 1 434 ? -13.775 -31.351 35.010 1.00 56.38 434 ASN A C 1
ATOM 3230 O O . ASN A 1 434 ? -12.575 -31.262 34.765 1.00 56.38 434 ASN A O 1
ATOM 3234 N N . MET A 1 435 ? -14.667 -31.457 34.014 1.00 60.88 435 MET A N 1
ATOM 3235 C CA . MET A 1 435 ? -14.281 -31.359 32.594 1.00 60.88 435 MET A CA 1
ATOM 3236 C C . MET A 1 435 ? -15.160 -30.350 31.854 1.00 60.88 435 MET A C 1
ATOM 3238 O O . MET A 1 435 ? -16.358 -30.585 31.684 1.00 60.88 435 MET A O 1
ATOM 3242 N N . MET A 1 436 ? -14.539 -29.258 31.401 1.00 67.94 436 MET A N 1
ATOM 3243 C CA . MET A 1 436 ? -15.125 -28.276 30.489 1.00 67.94 436 MET A CA 1
ATOM 3244 C C . MET A 1 436 ? -14.593 -28.536 29.077 1.00 67.94 436 MET A C 1
ATOM 3246 O O . MET A 1 436 ? -13.391 -28.725 28.892 1.00 67.94 436 MET A O 1
ATOM 3250 N N . VAL A 1 437 ? -15.491 -28.551 28.099 1.00 71.81 437 VAL A N 1
ATOM 3251 C CA . VAL A 1 437 ? -15.158 -28.514 26.673 1.00 71.81 437 VAL A CA 1
ATOM 3252 C C . VAL A 1 437 ? -15.702 -27.203 26.128 1.00 71.81 437 VAL A C 1
ATOM 3254 O O . VAL A 1 437 ? -16.905 -26.968 26.229 1.00 71.81 437 VAL A O 1
ATOM 3257 N N . SER A 1 438 ? -14.832 -26.361 25.581 1.00 73.25 438 SER A N 1
ATOM 3258 C CA . SER A 1 438 ? -15.210 -25.128 24.894 1.00 73.25 438 SER A CA 1
ATOM 3259 C C . SER A 1 438 ? -14.996 -25.291 23.392 1.00 73.25 438 SER A C 1
ATOM 3261 O O . SER A 1 438 ? -14.070 -25.973 22.956 1.00 73.25 438 SER A O 1
ATOM 3263 N N . ALA A 1 439 ? -15.884 -24.700 22.600 1.00 80.56 439 ALA A N 1
ATOM 3264 C CA . ALA A 1 439 ? -15.714 -24.565 21.161 1.00 80.56 439 ALA A CA 1
ATOM 3265 C C . ALA A 1 439 ? -16.062 -23.135 20.765 1.00 80.56 439 ALA A C 1
ATOM 3267 O O . ALA A 1 439 ? -17.076 -22.597 21.220 1.00 80.56 439 ALA A O 1
ATOM 3268 N N . GLN A 1 440 ? -15.243 -22.539 19.901 1.00 82.06 440 GLN A N 1
ATOM 3269 C CA . GLN A 1 440 ? -15.477 -21.186 19.411 1.00 82.06 440 GLN A CA 1
ATOM 3270 C C . GLN A 1 440 ? -15.352 -21.082 17.895 1.00 82.06 440 GLN A C 1
ATOM 3272 O O . GLN A 1 440 ? -14.511 -21.721 17.262 1.00 82.06 440 GLN A O 1
ATOM 3277 N N . PHE A 1 441 ? -16.192 -20.227 17.322 1.00 84.88 441 PHE A N 1
ATOM 3278 C CA . PHE A 1 441 ? -16.164 -19.856 15.919 1.00 84.88 441 PHE A CA 1
ATOM 3279 C C . PHE A 1 441 ? -16.083 -18.341 15.799 1.00 84.88 441 PHE A C 1
ATOM 3281 O O . PHE A 1 441 ? -16.948 -17.629 16.307 1.00 84.88 441 PHE A O 1
ATOM 3288 N N . ILE A 1 442 ? -15.056 -17.857 15.111 1.00 87.31 442 ILE A N 1
ATOM 3289 C CA . ILE A 1 442 ? -14.797 -16.442 14.870 1.00 87.31 442 ILE A CA 1
ATOM 3290 C C . ILE A 1 442 ? -14.799 -16.217 13.360 1.00 87.31 442 ILE A C 1
ATOM 3292 O O . ILE A 1 442 ? -14.160 -16.955 12.609 1.00 87.31 442 ILE A O 1
ATOM 3296 N N . GLN A 1 443 ? -15.468 -15.160 12.909 1.00 89.75 443 GLN A N 1
ATOM 3297 C CA . GLN A 1 443 ? -15.427 -14.750 11.512 1.00 89.75 443 GLN A CA 1
ATOM 3298 C C . GLN A 1 443 ? -15.269 -13.235 11.391 1.00 89.75 443 GLN A C 1
ATOM 3300 O O . GLN A 1 443 ? -16.026 -12.466 11.981 1.00 89.75 443 GLN A O 1
ATOM 3305 N N . ASP A 1 444 ? -14.307 -12.813 10.572 1.00 91.69 444 ASP A N 1
ATOM 3306 C CA . ASP A 1 444 ? -14.139 -11.436 10.113 1.00 91.69 444 ASP A CA 1
ATOM 3307 C C . ASP A 1 444 ? -14.532 -11.355 8.638 1.00 91.69 444 ASP A C 1
ATOM 3309 O O . ASP A 1 444 ? -13.936 -12.001 7.773 1.00 91.69 444 ASP A O 1
ATOM 3313 N N . ARG A 1 445 ? -15.570 -10.573 8.352 1.00 94.31 445 ARG A N 1
ATOM 3314 C CA . ARG A 1 445 ? -16.147 -10.442 7.025 1.00 94.31 445 ARG A CA 1
ATOM 3315 C C . ARG A 1 445 ? -15.980 -9.030 6.489 1.00 94.31 445 ARG A C 1
ATOM 3317 O O . ARG A 1 445 ? -16.490 -8.066 7.059 1.00 94.31 445 ARG A O 1
ATOM 3324 N N . ASN A 1 446 ? -15.371 -8.924 5.314 1.00 95.31 446 ASN A N 1
ATOM 3325 C CA . ASN A 1 446 ? -15.374 -7.699 4.527 1.00 95.31 446 ASN A CA 1
ATOM 3326 C C . ASN A 1 446 ? -16.669 -7.622 3.699 1.00 95.31 446 ASN A C 1
ATOM 3328 O O . ASN A 1 446 ? -16.929 -8.459 2.826 1.00 95.31 446 ASN A O 1
ATOM 3332 N N . LEU A 1 447 ? -17.515 -6.639 4.006 1.00 96.62 447 LEU A N 1
ATOM 3333 C CA . LEU A 1 447 ? -18.814 -6.463 3.357 1.00 96.62 447 LEU A CA 1
ATOM 3334 C C . LEU A 1 447 ? -18.685 -5.808 1.977 1.00 96.62 447 LEU A C 1
ATOM 3336 O O . LEU A 1 447 ? -19.487 -6.118 1.099 1.00 96.62 447 LEU A O 1
ATOM 3340 N N . ASP A 1 448 ? -17.632 -5.016 1.770 1.00 96.19 448 ASP A N 1
ATOM 3341 C CA . ASP A 1 448 ? -17.306 -4.308 0.525 1.00 96.19 448 ASP A CA 1
ATOM 3342 C C . ASP A 1 448 ? -16.103 -4.948 -0.192 1.00 96.19 448 ASP A C 1
ATOM 3344 O O . ASP A 1 448 ? -15.285 -4.290 -0.835 1.00 96.19 448 ASP A O 1
ATOM 3348 N N . TYR A 1 449 ? -15.978 -6.270 -0.062 1.00 96.88 449 TYR A N 1
ATOM 3349 C CA . TYR A 1 449 ? -14.895 -7.041 -0.659 1.00 96.88 449 TYR A CA 1
ATOM 3350 C C . TYR A 1 449 ? -14.907 -6.963 -2.190 1.00 96.88 449 TYR A C 1
ATOM 3352 O O . TYR A 1 449 ? -15.887 -7.343 -2.838 1.00 96.88 449 TYR A O 1
ATOM 3360 N N . VAL A 1 450 ? -13.776 -6.560 -2.770 1.00 97.12 450 VAL A N 1
ATOM 3361 C CA . VAL A 1 450 ? -13.576 -6.501 -4.219 1.00 97.12 450 VAL A CA 1
ATOM 3362 C C . VAL A 1 450 ? -12.813 -7.736 -4.685 1.00 97.12 450 VAL A C 1
ATOM 3364 O O . VAL A 1 450 ? -11.762 -8.084 -4.147 1.00 97.12 450 VAL A O 1
ATOM 3367 N N . ASN A 1 451 ? -13.331 -8.386 -5.725 1.00 97.12 451 ASN A N 1
ATOM 3368 C CA . ASN A 1 451 ? -12.657 -9.466 -6.434 1.00 97.12 451 ASN A CA 1
ATOM 3369 C C . ASN A 1 451 ? -13.159 -9.535 -7.877 1.00 97.12 451 ASN A C 1
ATOM 3371 O O . ASN A 1 451 ? -14.205 -10.123 -8.142 1.00 97.12 451 ASN A O 1
ATOM 3375 N N . THR A 1 452 ? -12.419 -8.913 -8.784 1.00 97.12 452 THR A N 1
ATOM 3376 C CA . THR A 1 452 ? -12.721 -8.859 -10.213 1.00 97.12 452 THR A CA 1
ATOM 3377 C C . THR A 1 452 ? -11.564 -9.466 -10.987 1.00 97.12 452 THR A C 1
ATOM 3379 O O . THR A 1 452 ? -10.433 -9.007 -10.837 1.00 97.12 452 THR A O 1
ATOM 3382 N N . GLY A 1 453 ? -11.877 -10.469 -11.810 1.00 96.06 453 GLY A N 1
ATOM 3383 C CA . GLY A 1 453 ? -10.940 -11.145 -12.705 1.00 96.06 453 GLY A CA 1
ATOM 3384 C C . GLY A 1 453 ? -9.719 -11.761 -12.023 1.00 96.06 453 GLY A C 1
ATOM 3385 O O . GLY A 1 453 ? -9.699 -12.011 -10.816 1.00 96.06 453 GLY A O 1
ATOM 3386 N N . ASP A 1 454 ? -8.711 -12.032 -12.840 1.00 94.50 454 ASP A N 1
ATOM 3387 C CA . ASP A 1 454 ? -7.458 -12.685 -12.482 1.00 94.50 454 ASP A CA 1
ATOM 3388 C C . ASP A 1 454 ? -6.349 -12.252 -13.458 1.00 94.50 454 ASP A C 1
ATOM 3390 O O . ASP A 1 454 ? -6.541 -11.354 -14.281 1.00 94.50 454 ASP A O 1
ATOM 3394 N N . LYS A 1 455 ? -5.180 -12.895 -13.381 1.00 91.25 455 LYS A N 1
ATOM 3395 C CA . LYS A 1 455 ? -4.019 -12.570 -14.217 1.00 91.25 455 LYS A CA 1
ATOM 3396 C C . LYS A 1 455 ? -4.287 -12.626 -15.727 1.00 91.25 455 LYS A C 1
ATOM 3398 O O . LYS A 1 455 ? -3.593 -11.931 -16.466 1.00 91.25 455 LYS A O 1
ATOM 3403 N N . ASP A 1 456 ? -5.265 -13.405 -16.185 1.00 93.62 456 ASP A N 1
ATOM 3404 C CA . ASP A 1 456 ? -5.577 -13.609 -17.602 1.00 93.62 456 ASP A CA 1
ATOM 3405 C C . ASP A 1 456 ? -6.736 -12.707 -18.078 1.00 93.62 456 ASP A C 1
ATOM 3407 O O . ASP A 1 456 ? -7.005 -12.614 -19.276 1.00 93.62 456 ASP A O 1
ATOM 3411 N N . ALA A 1 457 ? -7.399 -11.995 -17.160 1.00 95.81 457 ALA A N 1
ATOM 3412 C CA . ALA A 1 457 ? -8.503 -11.090 -17.458 1.00 95.81 457 ALA A CA 1
ATOM 3413 C C . ALA A 1 457 ? -8.040 -9.672 -17.854 1.00 95.81 457 ALA A C 1
ATOM 3415 O O . ALA A 1 457 ? -6.966 -9.210 -17.466 1.00 95.81 457 ALA A O 1
ATOM 3416 N N . THR A 1 458 ? -8.901 -8.946 -18.581 1.00 95.81 458 THR A N 1
ATOM 3417 C CA . THR A 1 458 ? -8.721 -7.510 -18.883 1.00 95.81 458 THR A CA 1
ATOM 3418 C C . THR A 1 458 ? -8.751 -6.654 -17.620 1.00 95.81 458 THR A C 1
ATOM 3420 O O . THR A 1 458 ? -7.945 -5.749 -17.471 1.00 95.81 458 THR A O 1
ATOM 3423 N N . ASN A 1 459 ? -9.668 -6.958 -16.700 1.00 97.75 459 ASN A N 1
ATOM 3424 C CA . ASN A 1 459 ? -9.763 -6.293 -15.406 1.00 97.75 459 ASN A CA 1
ATOM 3425 C C . ASN A 1 459 ? -9.314 -7.267 -14.325 1.00 97.75 459 ASN A C 1
ATOM 3427 O O . ASN A 1 459 ? -9.910 -8.335 -14.188 1.00 97.75 459 ASN A O 1
ATOM 3431 N N . TRP A 1 460 ? -8.319 -6.882 -13.536 1.00 97.38 460 TRP A N 1
ATOM 3432 C CA . TRP A 1 460 ? -7.844 -7.645 -12.392 1.00 97.38 460 TRP A CA 1
ATOM 3433 C C . TRP A 1 460 ? -7.682 -6.721 -11.193 1.00 97.38 460 TRP A C 1
ATOM 3435 O O . TRP A 1 460 ? -6.727 -5.951 -11.096 1.00 97.38 460 TRP A O 1
ATOM 3445 N N . LYS A 1 461 ? -8.642 -6.794 -10.272 1.00 97.62 461 LYS A N 1
ATOM 3446 C CA . LYS A 1 461 ? -8.745 -5.883 -9.133 1.00 97.62 461 LYS A CA 1
ATOM 3447 C C . LYS A 1 461 ? -9.260 -6.605 -7.905 1.00 97.62 461 LYS A C 1
ATOM 3449 O O . LYS A 1 461 ? -10.250 -7.335 -7.981 1.00 97.62 461 LYS A O 1
ATOM 3454 N N . TYR A 1 462 ? -8.625 -6.390 -6.761 1.00 98.06 462 TYR A N 1
ATOM 3455 C CA . TYR A 1 462 ? -9.008 -7.082 -5.537 1.00 98.06 462 TYR A CA 1
ATOM 3456 C C . TYR A 1 462 ? -8.670 -6.309 -4.267 1.00 98.06 462 TYR A C 1
ATOM 3458 O O . TYR A 1 462 ? -7.777 -5.465 -4.245 1.00 98.06 462 TYR A O 1
ATOM 3466 N N . THR A 1 463 ? -9.375 -6.635 -3.185 1.00 98.12 463 THR A N 1
ATOM 3467 C CA . THR A 1 463 ? -8.982 -6.218 -1.837 1.00 98.12 463 THR A CA 1
ATOM 3468 C C . THR A 1 463 ? -7.773 -7.030 -1.379 1.00 98.12 463 THR A C 1
ATOM 3470 O O . THR A 1 463 ? -7.829 -8.262 -1.373 1.00 98.12 463 THR A O 1
ATOM 3473 N N . ALA A 1 464 ? -6.681 -6.366 -1.009 1.00 96.56 464 ALA A N 1
ATOM 3474 C CA . ALA A 1 464 ? -5.471 -7.014 -0.504 1.00 96.56 464 ALA A CA 1
ATOM 3475 C C . ALA A 1 464 ? -5.542 -7.259 1.014 1.00 96.56 464 ALA A C 1
ATOM 3477 O O . ALA A 1 464 ? -6.265 -6.567 1.733 1.00 96.56 464 ALA A O 1
ATOM 3478 N N . ASP A 1 465 ? -4.818 -8.264 1.515 1.00 94.50 465 ASP A N 1
ATOM 3479 C CA . ASP A 1 465 ? -4.736 -8.516 2.962 1.00 94.50 465 ASP A CA 1
ATOM 3480 C C . ASP A 1 465 ? -3.702 -7.566 3.576 1.00 94.50 465 ASP A C 1
ATOM 3482 O O . ASP A 1 465 ? -2.510 -7.713 3.323 1.00 94.50 465 ASP A O 1
ATOM 3486 N N . GLN A 1 466 ? -4.142 -6.606 4.393 1.00 90.75 466 GLN A N 1
ATOM 3487 C CA . GLN A 1 466 ? -3.270 -5.599 5.016 1.00 90.75 466 GLN A CA 1
ATOM 3488 C C . GLN A 1 466 ? -2.088 -6.196 5.782 1.00 90.75 466 GLN A C 1
ATOM 3490 O O . GLN A 1 466 ? -1.014 -5.610 5.772 1.00 90.75 466 GLN A O 1
ATOM 3495 N N . ALA A 1 467 ? -2.249 -7.355 6.422 1.00 88.38 467 ALA A N 1
ATOM 3496 C CA . ALA A 1 467 ? -1.178 -7.951 7.211 1.00 88.38 467 ALA A CA 1
ATOM 3497 C C . ALA A 1 467 ? -0.128 -8.646 6.331 1.00 88.38 467 ALA A C 1
ATOM 3499 O O . ALA A 1 467 ? 1.037 -8.762 6.723 1.00 88.38 467 ALA A O 1
ATOM 3500 N N . THR A 1 468 ? -0.529 -9.127 5.146 1.00 92.81 468 THR A N 1
ATOM 3501 C CA . THR A 1 468 ? 0.326 -9.976 4.302 1.00 92.81 468 THR A CA 1
ATOM 3502 C C . THR A 1 468 ? 0.639 -9.420 2.922 1.00 92.81 468 THR A C 1
ATOM 3504 O O . THR A 1 468 ? 1.481 -10.015 2.257 1.00 92.81 468 THR A O 1
ATOM 3507 N N . ILE A 1 469 ? 0.026 -8.319 2.484 1.00 95.25 469 ILE A N 1
ATOM 3508 C CA . ILE A 1 469 ? 0.337 -7.667 1.208 1.00 95.25 469 ILE A CA 1
ATOM 3509 C C . ILE A 1 469 ? 1.842 -7.403 1.132 1.00 95.25 469 ILE A C 1
ATOM 3511 O O . ILE A 1 469 ? 2.408 -6.805 2.043 1.00 95.25 469 ILE A O 1
ATOM 3515 N N . HIS A 1 470 ? 2.496 -7.935 0.094 1.00 96.88 470 HIS A N 1
ATOM 3516 C CA . HIS A 1 470 ? 3.941 -7.826 -0.063 1.00 96.88 470 HIS A CA 1
ATOM 3517 C C . HIS A 1 470 ? 4.410 -7.988 -1.506 1.00 96.88 470 HIS A C 1
ATOM 3519 O O . HIS A 1 470 ? 3.860 -8.778 -2.278 1.00 96.88 470 HIS A O 1
ATOM 3525 N N . LEU A 1 471 ? 5.490 -7.292 -1.867 1.00 95.38 471 LEU A N 1
ATOM 3526 C CA . LEU A 1 471 ? 6.070 -7.394 -3.209 1.00 95.38 471 LEU A CA 1
ATOM 3527 C C . LEU A 1 471 ? 6.529 -8.818 -3.542 1.00 95.38 471 LEU A C 1
ATOM 3529 O O . LEU A 1 471 ? 6.461 -9.211 -4.699 1.00 95.38 471 LEU A O 1
ATOM 3533 N N . THR A 1 472 ? 6.927 -9.620 -2.553 1.00 96.19 472 THR A N 1
ATOM 3534 C CA . THR A 1 472 ? 7.410 -11.000 -2.771 1.00 96.19 472 THR A CA 1
ATOM 3535 C C . THR A 1 472 ? 6.318 -12.072 -2.770 1.00 96.19 472 THR A C 1
ATOM 3537 O O . THR A 1 472 ? 6.632 -13.251 -2.918 1.00 96.19 472 THR A O 1
ATOM 3540 N N . ASN A 1 473 ? 5.046 -11.708 -2.581 1.00 95.81 473 ASN A N 1
ATOM 3541 C CA . ASN A 1 473 ? 3.930 -12.660 -2.601 1.00 95.81 473 ASN A CA 1
ATOM 3542 C C . ASN A 1 473 ? 2.796 -12.229 -3.530 1.00 95.81 473 ASN A C 1
ATOM 3544 O O . ASN A 1 473 ? 1.628 -12.478 -3.246 1.00 95.81 473 ASN A O 1
ATOM 3548 N N . ASN A 1 474 ? 3.142 -11.597 -4.652 1.00 94.50 474 ASN A N 1
ATOM 3549 C CA . ASN A 1 474 ? 2.181 -11.182 -5.667 1.00 94.50 474 ASN A CA 1
ATOM 3550 C C . ASN A 1 474 ? 1.112 -10.207 -5.136 1.00 94.50 474 ASN A C 1
ATOM 3552 O O . ASN A 1 474 ? -0.003 -10.186 -5.657 1.00 94.50 474 ASN A O 1
ATOM 3556 N N . LEU A 1 475 ? 1.443 -9.422 -4.098 1.00 96.25 475 LEU A N 1
ATOM 3557 C CA . LEU A 1 475 ? 0.515 -8.554 -3.370 1.00 96.25 475 LEU A CA 1
ATOM 3558 C C . LEU A 1 475 ? -0.719 -9.337 -2.904 1.00 96.25 475 LEU A C 1
ATOM 3560 O O . LEU A 1 475 ? -1.814 -9.144 -3.433 1.00 96.25 475 LEU A O 1
ATOM 3564 N N . ASN A 1 476 ? -0.515 -10.245 -1.944 1.00 95.00 476 ASN A N 1
ATOM 3565 C CA . ASN A 1 476 ? -1.525 -11.180 -1.442 1.00 95.00 476 ASN A CA 1
ATOM 3566 C C . ASN A 1 476 ? -2.943 -10.586 -1.327 1.00 95.00 476 ASN A C 1
ATOM 3568 O O . ASN A 1 476 ? -3.191 -9.573 -0.665 1.00 95.00 476 ASN A O 1
ATOM 3572 N N . LYS A 1 477 ? -3.896 -11.292 -1.931 1.00 95.75 477 LYS A N 1
ATOM 3573 C CA . LYS A 1 477 ? -5.322 -10.982 -1.881 1.00 95.75 477 LYS A CA 1
ATOM 3574 C C . LYS A 1 477 ? -5.929 -11.387 -0.535 1.00 95.75 477 LYS A C 1
ATOM 3576 O O . LYS A 1 477 ? -5.605 -12.446 -0.008 1.00 95.75 477 LYS A O 1
ATOM 3581 N N . ALA A 1 478 ? -6.838 -10.568 -0.011 1.00 94.75 478 ALA A N 1
ATOM 3582 C CA . ALA A 1 478 ? -7.605 -10.887 1.189 1.00 94.75 478 ALA A CA 1
ATOM 3583 C C . ALA A 1 478 ? -8.689 -11.933 0.917 1.00 94.75 478 ALA A C 1
ATOM 3585 O O . ALA A 1 478 ? -9.147 -12.116 -0.214 1.00 94.75 478 ALA A O 1
ATOM 3586 N N . GLU A 1 479 ? -9.170 -12.555 1.984 1.00 93.56 479 GLU A N 1
ATOM 3587 C CA . GLU A 1 479 ? -10.376 -13.376 1.974 1.00 93.56 479 GLU A CA 1
ATOM 3588 C C . GLU A 1 479 ? -11.596 -12.526 2.337 1.00 93.56 479 GLU A C 1
ATOM 3590 O O . GLU A 1 479 ? -11.518 -11.614 3.161 1.00 93.56 479 GLU A O 1
ATOM 3595 N N . LYS A 1 480 ? -12.746 -12.820 1.718 1.00 93.88 480 LYS A N 1
ATOM 3596 C CA . LYS A 1 480 ? -14.003 -12.134 2.047 1.00 93.88 480 LYS A CA 1
ATOM 3597 C C . LYS A 1 480 ? -14.461 -12.457 3.467 1.00 93.88 480 LYS A C 1
ATOM 3599 O O . LYS A 1 480 ? -14.908 -11.559 4.173 1.00 93.88 480 LYS A O 1
ATOM 3604 N N . ASN A 1 481 ? -14.385 -13.737 3.826 1.00 93.31 481 ASN A N 1
ATOM 3605 C CA . ASN A 1 481 ? -14.696 -14.266 5.144 1.00 93.31 481 ASN A CA 1
ATOM 3606 C C . ASN A 1 481 ? -13.420 -14.930 5.651 1.00 93.31 481 ASN A C 1
ATOM 3608 O O . ASN A 1 481 ? -13.010 -15.941 5.087 1.00 93.31 481 ASN A O 1
ATOM 3612 N N . LYS A 1 482 ? -12.799 -14.349 6.670 1.00 86.75 482 LYS A N 1
ATOM 3613 C CA . LYS A 1 482 ? -11.633 -14.918 7.335 1.00 86.75 482 LYS A CA 1
ATOM 3614 C C . LYS A 1 482 ? -12.116 -15.619 8.596 1.00 86.75 482 LYS A C 1
ATOM 3616 O O . LYS A 1 482 ? -12.777 -14.992 9.424 1.00 86.75 482 LYS A O 1
ATOM 3621 N N . GLU A 1 483 ? -11.850 -16.912 8.697 1.00 84.44 483 GLU A N 1
ATOM 3622 C CA . GLU A 1 483 ? -12.379 -17.772 9.757 1.00 84.44 483 GLU A CA 1
ATOM 3623 C C . GLU A 1 483 ? -11.266 -18.175 10.720 1.00 84.44 483 GLU A C 1
ATOM 3625 O O . GLU A 1 483 ? -10.156 -18.511 10.306 1.00 84.44 483 GLU A O 1
ATOM 3630 N N . PHE A 1 484 ? -11.577 -18.149 12.012 1.00 75.56 484 PHE A N 1
ATOM 3631 C CA . PHE A 1 484 ? -10.696 -18.617 13.073 1.00 75.56 484 PHE A CA 1
ATOM 3632 C C . PHE A 1 484 ? -11.519 -19.474 14.035 1.00 75.56 484 PHE A C 1
ATOM 3634 O O . PHE A 1 484 ? -12.683 -19.180 14.309 1.00 75.56 484 PHE A O 1
ATOM 3641 N N . GLY A 1 485 ? -10.938 -20.553 14.541 1.00 61.28 485 GLY A N 1
ATOM 3642 C CA . GLY A 1 485 ? -11.618 -21.444 15.472 1.00 61.28 485 GLY A CA 1
ATOM 3643 C C . GLY A 1 485 ? -10.620 -22.321 16.207 1.00 61.28 485 GLY A C 1
ATOM 3644 O O . GLY A 1 485 ? -9.510 -22.551 15.721 1.00 61.28 485 GLY A O 1
ATOM 3645 N N . SER A 1 486 ? -11.024 -22.779 17.384 1.00 54.09 486 SER A N 1
ATOM 3646 C CA . SER A 1 486 ? -10.261 -23.671 18.258 1.00 54.09 486 SER A CA 1
ATOM 3647 C C . SER A 1 486 ? -11.203 -24.562 19.041 1.00 54.09 486 SER A C 1
ATOM 3649 O O . SER A 1 486 ? -12.253 -24.020 19.474 1.00 54.09 486 SER A O 1
#

Secondary structure (DSSP, 8-state):
-----TT-TTSTT-S---EEEEEEETTEEEEEEEE-------SS--SS--SS-BB-S-SSSS-TTTTBPPEEEEEEEEE-TTS-EEEEEEE---PPB-TT-S--EEEEES--GGGS-TTSS---HHHHHHH-TTT-HHHHHHHHHHHHHHHHHTT--TT--S-BHHHHHHT---SS--GGGGGGGG---BTTBSS-HHHHHHHHHSSB-TT--TT-B----TTSSSS----SHHHHHHHHHS--SHHHH-TT-BHHHHHHHTT-EEEEEE----PPEEEEEEEEE-TTSEEEEEEEEEEE-SS-EEEEEEEETTT--EE-EEEEE-TTSS-EEEEETTSSSSGGGSSS--EEEEEEEEPPEEEEEEEEEEES-BTTEEEEEEEEEEEEEEEEEEEEE-TTS-SGGGT-HHHHEEEEEEEEEEEEEEEEEEEETTEEEEEEEEEEEETT--EE--TTSS-EEEEB-TTT--GGGTS-BPPSEEEEE-

pLDDT: mean 90.2, std 10.88, range [28.67, 98.44]